Protein 2BJ4 (pdb70)

Solvent-accessible surface area: 19896 Å² total

Secondary structure (DSSP, 8-state):
-GGGG--HHHHHHHHHHTPPPPPPP----HHHHHHHHHHHHHHHHHHHHHHHHTSTTGGGS-HHHHHHHHHHHHHHHHHHHHHHHHTTSTTEEEEETTEEEEHHHHTTSTTHHHHHHHHHHHHHHHHHHT-BHHHHHHHHHHHHHHTTGGG----HHHHHHHHHHHHHHHHHHHHHHHHHHHTT--HHHHHHHHHHHHHHHHHHHHHHHHHHHHHHH-/--SGGG--HHHHHHHHHHTPPBPPPPP--TT-GGG---HHHHHHHHHHHHHHHHHHHHTTSTTGGGS-HHHHHHHHHHHHHHHHHHHHHHHHTTSTTEEEEETTEEEEGGGG--TTHHHHHHHHHHHHHHHHHTT--HHHHHHHHHHHHHHTTT---HHHHHHHHHHHHHHHHHHHHHHHHHHHTT--HHHHHHHHHHHHHHHHHHHHHHHHHHHHHHHT-/--GGGSSB---/-BGGGSS----

Nearest PDB structures (foldseek):
  7rs3-assembly2_D  TM=9.428E-01  e=3.532E-28  Homo sapiens
  4znv-assembly1_B  TM=9.459E-01  e=1.354E-27  Homo sapiens
  7rry-assembly2_C  TM=9.628E-01  e=2.781E-27  Homo sapiens
  7rrz-assembly1_A  TM=9.618E-01  e=3.535E-27  Homo sapiens
  2qgt-assembly1_B  TM=9.502E-01  e=2.781E-27  Homo sapiens

Structure (mmCIF, N/CA/C/O backbone):
data_2BJ4
#
_entry.id   2BJ4
#
_cell.length_a   50.760
_cell.length_b   98.760
_cell.length_c   105.640
_cell.angle_alpha   90.00
_cell.angle_beta   90.00
_cell.angle_gamma   90.00
#
_symmetry.space_group_name_H-M   'P 21 21 21'
#
loop_
_entity.id
_entity.type
_entity.pdbx_description
1 polymer 'ESTROGEN RECEPTOR'
2 polymer 'ESTROGEN RECEPTOR'
3 polymer 'PEPTIDE ANTAGONIST'
4 non-polymer 4-HYDROXYTAMOXIFEN
5 water water
#
loop_
_atom_site.group_PDB
_atom_site.id
_atom_site.type_symbol
_atom_site.label_atom_id
_atom_site.label_alt_id
_atom_site.label_comp_id
_atom_site.label_asym_id
_atom_site.label_entity_id
_atom_site.label_seq_id
_atom_site.pdbx_PDB_ins_code
_atom_site.Cartn_x
_atom_site.Cartn_y
_atom_site.Cartn_z
_atom_site.occupancy
_atom_site.B_iso_or_equiv
_atom_site.auth_seq_id
_atom_site.auth_comp_id
_atom_site.auth_asym_id
_atom_site.auth_atom_id
_atom_site.pdbx_PDB_model_num
ATOM 1 N N . SER A 1 24 ? -3.176 60.849 39.148 1.00 50.77 305 SER A N 1
ATOM 2 C CA . SER A 1 24 ? -1.898 60.089 39.093 1.00 50.76 305 SER A CA 1
ATOM 3 C C . SER A 1 24 ? -0.703 61.033 39.105 1.00 50.44 305 SER A C 1
ATOM 4 O O . SER A 1 24 ? -0.585 61.885 38.231 1.00 50.34 305 SER A O 1
ATOM 7 N N . LEU A 1 25 ? 0.177 60.859 40.095 1.00 50.02 306 LEU A N 1
ATOM 8 C CA . LEU A 1 25 ? 1.495 61.516 40.121 1.00 49.22 306 LEU A CA 1
ATOM 9 C C . LEU A 1 25 ? 2.032 61.707 38.714 1.00 47.68 306 LEU A C 1
ATOM 10 O O . LEU A 1 25 ? 2.343 62.828 38.299 1.00 47.35 306 LEU A O 1
ATOM 15 N N . ALA A 1 26 ? 2.094 60.592 37.989 1.00 46.37 307 ALA A N 1
ATOM 16 C CA . ALA A 1 26 ? 2.727 60.492 36.684 1.00 44.88 307 ALA A CA 1
ATOM 17 C C . ALA A 1 26 ? 2.284 61.516 35.651 1.00 43.76 307 ALA A C 1
ATOM 18 O O . ALA A 1 26 ? 3.105 62.011 34.887 1.00 43.12 307 ALA A O 1
ATOM 20 N N . LEU A 1 27 ? 0.990 61.815 35.592 1.00 42.06 308 LEU A N 1
ATOM 21 C CA . LEU A 1 27 ? 0.482 62.628 34.487 1.00 41.19 308 LEU A CA 1
ATOM 22 C C . LEU A 1 27 ? 0.657 64.119 34.739 1.00 40.50 308 LEU A C 1
ATOM 23 O O . LEU A 1 27 ? 0.532 64.925 33.815 1.00 40.54 308 LEU A O 1
ATOM 28 N N . SER A 1 28 ? 0.958 64.481 35.984 1.00 39.07 309 SER A N 1
ATOM 29 C CA . SER A 1 28 ? 1.170 65.874 36.348 1.00 38.80 309 SER A CA 1
ATOM 30 C C . SER A 1 28 ? 2.654 66.254 36.334 1.00 37.93 309 SER A C 1
ATOM 31 O O . SER A 1 28 ? 2.992 67.400 36.584 1.00 38.27 309 SER A O 1
ATOM 34 N N . LEU A 1 29 ? 3.531 65.294 36.056 1.00 35.96 310 LEU A N 1
ATOM 35 C CA . LEU A 1 29 ? 4.963 65.573 35.989 1.00 35.46 310 LEU A CA 1
ATOM 36 C C . LEU A 1 29 ? 5.310 66.365 34.736 1.00 33.34 310 LEU A C 1
ATOM 37 O O . LEU A 1 29 ? 4.833 66.045 33.660 1.00 32.94 310 LEU A O 1
ATOM 42 N N . THR A 1 30 ? 6.151 67.385 34.882 1.00 31.55 311 THR A N 1
ATOM 43 C CA . THR A 1 30 ? 6.761 68.027 33.723 1.00 29.95 311 THR A CA 1
ATOM 44 C C . THR A 1 30 ? 7.796 67.096 33.167 1.00 30.33 311 THR A C 1
ATOM 45 O O . THR A 1 30 ? 8.222 66.151 33.854 1.00 29.75 311 THR A O 1
ATOM 49 N N . ALA A 1 31 ? 8.214 67.387 31.931 1.00 29.65 312 ALA A N 1
ATOM 50 C CA . ALA A 1 31 ? 9.250 66.649 31.248 1.00 29.68 312 ALA A CA 1
ATOM 51 C C . ALA A 1 31 ? 10.532 66.573 32.069 1.00 29.04 312 ALA A C 1
ATOM 52 O O . ALA A 1 31 ? 11.070 65.486 32.258 1.00 29.33 312 ALA A O 1
ATOM 54 N N . ASP A 1 32 ? 10.997 67.703 32.600 1.00 28.30 313 ASP A N 1
ATOM 55 C CA . ASP A 1 32 ? 12.172 67.703 33.474 1.00 28.10 313 ASP A CA 1
ATOM 56 C C . ASP A 1 32 ? 11.972 66.815 34.729 1.00 27.30 313 ASP A C 1
ATOM 57 O O . ASP A 1 32 ? 12.895 66.112 35.187 1.00 27.30 313 ASP A O 1
ATOM 62 N N . GLN A 1 33 ? 10.780 66.841 35.303 1.00 26.22 314 GLN A N 1
ATOM 63 C CA . GLN A 1 33 ? 10.528 66.020 36.487 1.00 26.18 314 GLN A CA 1
ATOM 64 C C . GLN A 1 33 ? 10.452 64.537 36.159 1.00 25.54 314 GLN A C 1
ATOM 65 O O . GLN A 1 33 ? 10.854 63.713 36.970 1.00 24.40 314 GLN A O 1
ATOM 71 N N . MET A 1 34 ? 9.934 64.190 34.987 1.00 26.86 315 MET A N 1
ATOM 72 C CA . MET A 1 34 ? 9.926 62.783 34.530 1.00 27.02 315 MET A CA 1
ATOM 73 C C . MET A 1 34 ? 11.354 62.265 34.373 1.00 27.50 315 MET A C 1
ATOM 74 O O . MET A 1 34 ? 11.709 61.163 34.830 1.00 26.74 315 MET A O 1
ATOM 79 N N . VAL A 1 35 ? 12.171 63.048 33.690 1.00 27.44 316 VAL A N 1
ATOM 80 C CA . VAL A 1 35 ? 13.595 62.694 33.531 1.00 28.24 316 VAL A CA 1
ATOM 81 C C . VAL A 1 35 ? 14.246 62.461 34.892 1.00 27.21 316 VAL A C 1
ATOM 82 O O . VAL A 1 35 ? 14.904 61.440 35.088 1.00 25.76 316 VAL A O 1
ATOM 86 N N . SER A 1 36 ? 14.044 63.388 35.834 1.00 27.62 317 SER A N 1
ATOM 87 C CA . SER A 1 36 ? 14.605 63.285 37.176 1.00 27.95 317 SER A CA 1
ATOM 88 C C . SER A 1 36 ? 14.170 62.024 37.938 1.00 28.90 317 SER A C 1
ATOM 89 O O . SER A 1 36 ? 14.984 61.348 38.574 1.00 28.72 317 SER A O 1
ATOM 92 N N . ALA A 1 37 ? 12.877 61.730 37.877 1.00 29.17 318 ALA A N 1
ATOM 93 C CA . ALA A 1 37 ? 12.305 60.528 38.457 1.00 29.53 318 ALA A CA 1
ATOM 94 C C . ALA A 1 37 ? 12.928 59.284 37.871 1.00 29.51 318 ALA A C 1
ATOM 95 O O . ALA A 1 37 ? 13.234 58.373 38.618 1.00 30.67 318 ALA A O 1
ATOM 97 N N . LEU A 1 38 ? 13.101 59.220 36.546 1.00 30.24 319 LEU A N 1
ATOM 98 C CA . LEU A 1 38 ? 13.671 58.029 35.946 1.00 30.48 319 LEU A CA 1
ATOM 99 C C . LEU A 1 38 ? 15.165 57.857 36.271 1.00 31.40 319 LEU A C 1
ATOM 100 O O . LEU A 1 38 ? 15.597 56.732 36.539 1.00 31.11 319 LEU A O 1
ATOM 105 N N . LEU A 1 39 ? 15.924 58.961 36.275 1.00 31.00 320 LEU A N 1
ATOM 106 C CA . LEU A 1 39 ? 17.321 58.939 36.690 1.00 32.47 320 LEU A CA 1
ATOM 107 C C . LEU A 1 39 ? 17.451 58.509 38.123 1.00 32.10 320 LEU A C 1
ATOM 108 O O . LEU A 1 39 ? 18.255 57.642 38.428 1.00 32.69 320 LEU A O 1
ATOM 113 N N . ASP A 1 40 ? 16.645 59.101 39.002 1.00 32.37 321 ASP A N 1
ATOM 114 C CA . ASP A 1 40 ? 16.642 58.728 40.418 1.00 31.91 321 ASP A CA 1
ATOM 115 C C . ASP A 1 40 ? 16.437 57.246 40.648 1.00 31.11 321 ASP A C 1
ATOM 116 O O . ASP A 1 40 ? 17.023 56.684 41.569 1.00 32.00 321 ASP A O 1
ATOM 121 N N . ALA A 1 41 ? 15.590 56.633 39.835 1.00 30.57 322 ALA A N 1
ATOM 122 C CA . ALA A 1 41 ? 15.200 55.225 39.995 1.00 30.60 322 ALA A CA 1
ATOM 123 C C . ALA A 1 41 ? 16.241 54.189 39.513 1.00 30.84 322 ALA A C 1
ATOM 124 O O . ALA A 1 41 ? 16.050 53.009 39.729 1.00 30.63 322 ALA A O 1
ATOM 126 N N . GLU A 1 42 ? 17.311 54.622 38.867 1.00 31.65 323 GLU A N 1
ATOM 127 C CA . GLU A 1 42 ? 18.208 53.687 38.182 1.00 31.65 323 GLU A CA 1
ATOM 128 C C . GLU A 1 42 ? 18.832 52.679 39.152 1.00 31.49 323 GLU A C 1
ATOM 129 O O . GLU A 1 42 ? 19.375 53.076 40.205 1.00 31.36 323 GLU A O 1
ATOM 135 N N . PRO A 1 43 ? 18.805 51.390 38.809 1.00 30.51 324 PRO A N 1
ATOM 136 C CA . PRO A 1 43 ? 19.366 50.389 39.704 1.00 30.31 324 PRO A CA 1
ATOM 137 C C . PRO A 1 43 ? 20.907 50.368 39.735 1.00 30.05 324 PRO A C 1
ATOM 138 O O . PRO A 1 43 ? 21.562 50.966 38.876 1.00 29.39 324 PRO A O 1
ATOM 142 N N . PRO A 1 44 ? 21.469 49.688 40.741 1.00 30.42 325 PRO A N 1
ATOM 143 C CA . PRO A 1 44 ? 22.908 49.494 40.832 1.00 30.31 325 PRO A CA 1
ATOM 144 C C . PRO A 1 44 ? 23.425 48.679 39.651 1.00 29.79 325 PRO A C 1
ATOM 145 O O . PRO A 1 44 ? 22.725 47.783 39.155 1.00 29.25 325 PRO A O 1
ATOM 149 N N . ILE A 1 45 ? 24.630 48.985 39.191 1.00 30.00 326 ILE A N 1
ATOM 150 C CA . ILE A 1 45 ? 25.296 48.124 38.210 1.00 30.32 326 ILE A CA 1
ATOM 151 C C . ILE A 1 45 ? 26.134 47.169 39.042 1.00 29.81 326 ILE A C 1
ATOM 152 O O . ILE A 1 45 ? 26.948 47.581 39.852 1.00 30.13 326 ILE A O 1
ATOM 157 N N . LEU A 1 46 ? 25.891 45.877 38.866 1.00 28.37 327 LEU A N 1
ATOM 158 C CA . LEU A 1 46 ? 26.450 44.865 39.729 1.00 26.90 327 LEU A CA 1
ATOM 159 C C . LEU A 1 46 ? 27.764 44.307 39.184 1.00 27.84 327 LEU A C 1
ATOM 160 O O . LEU A 1 46 ? 27.999 44.273 37.968 1.00 26.56 327 LEU A O 1
ATOM 165 N N . TYR A 1 47 ? 28.613 43.859 40.097 1.00 28.18 328 TYR A N 1
ATOM 166 C CA . TYR A 1 47 ? 29.809 43.120 39.747 1.00 29.89 328 TYR A CA 1
ATOM 167 C C . TYR A 1 47 ? 29.472 41.629 39.789 1.00 30.66 328 TYR A C 1
ATOM 168 O O . TYR A 1 47 ? 28.702 41.185 40.644 1.00 30.77 328 TYR A O 1
ATOM 177 N N . SER A 1 48 ? 30.047 40.866 38.875 1.00 31.31 329 SER A N 1
ATOM 178 C CA . SER A 1 48 ? 29.878 39.430 38.856 1.00 32.55 329 SER A CA 1
ATOM 179 C C . SER A 1 48 ? 30.635 38.786 40.018 1.00 33.95 329 SER A C 1
ATOM 180 O O . SER A 1 48 ? 31.729 39.202 40.360 1.00 33.36 329 SER A O 1
ATOM 183 N N . GLU A 1 49 ? 30.005 37.792 40.629 1.00 36.58 330 GLU A N 1
ATOM 184 C CA . GLU A 1 49 ? 30.598 37.000 41.706 1.00 38.79 330 GLU A CA 1
ATOM 185 C C . GLU A 1 49 ? 30.932 35.603 41.171 1.00 39.57 330 GLU A C 1
ATOM 186 O O . GLU A 1 49 ? 32.026 35.359 40.608 1.00 40.73 330 GLU A O 1
ATOM 192 N N . PRO A 1 55 ? 38.876 27.218 32.923 1.00 38.82 336 PRO A N 1
ATOM 193 C CA . PRO A 1 55 ? 38.429 28.404 32.210 1.00 38.64 336 PRO A CA 1
ATOM 194 C C . PRO A 1 55 ? 36.908 28.479 32.057 1.00 38.61 336 PRO A C 1
ATOM 195 O O . PRO A 1 55 ? 36.167 27.878 32.842 1.00 38.42 336 PRO A O 1
ATOM 199 N N . PHE A 1 56 ? 36.445 29.234 31.067 1.00 38.38 337 PHE A N 1
ATOM 200 C CA . PHE A 1 56 ? 35.032 29.224 30.732 1.00 38.19 337 PHE A CA 1
ATOM 201 C C . PHE A 1 56 ? 34.620 27.898 30.130 1.00 37.05 337 PHE A C 1
ATOM 202 O O . PHE A 1 56 ? 35.382 27.250 29.416 1.00 37.39 337 PHE A O 1
ATOM 210 N N . SER A 1 57 ? 33.401 27.505 30.450 1.00 35.47 338 SER A N 1
ATOM 211 C CA . SER A 1 57 ? 32.701 26.460 29.748 1.00 33.95 338 SER A CA 1
ATOM 212 C C . SER A 1 57 ? 31.336 27.058 29.466 1.00 33.81 338 SER A C 1
ATOM 213 O O . SER A 1 57 ? 31.018 28.116 30.010 1.00 32.95 338 SER A O 1
ATOM 216 N N . GLU A 1 58 ? 30.541 26.396 28.630 1.00 33.12 339 GLU A N 1
ATOM 217 C CA . GLU A 1 58 ? 29.126 26.728 28.489 1.00 33.49 339 GLU A CA 1
ATOM 218 C C . GLU A 1 58 ? 28.453 26.799 29.859 1.00 32.24 339 GLU A C 1
ATOM 219 O O . GLU A 1 58 ? 27.755 27.776 30.170 1.00 31.84 339 GLU A O 1
ATOM 225 N N . ALA A 1 59 ? 28.679 25.759 30.663 1.00 30.55 340 ALA A N 1
ATOM 226 C CA . ALA A 1 59 ? 28.084 25.633 31.988 1.00 30.22 340 ALA A CA 1
ATOM 227 C C . ALA A 1 59 ? 28.454 26.795 32.908 1.00 29.40 340 ALA A C 1
ATOM 228 O O . ALA A 1 59 ? 27.572 27.410 33.494 1.00 29.23 340 ALA A O 1
ATOM 230 N N . SER A 1 60 ? 29.745 27.099 33.016 1.00 28.72 341 SER A N 1
ATOM 231 C CA . SER A 1 60 ? 30.208 28.138 33.935 1.00 28.52 341 SER A CA 1
ATOM 232 C C . SER A 1 60 ? 29.722 29.489 33.473 1.00 28.65 341 SER A C 1
ATOM 233 O O . SER A 1 60 ? 29.292 30.302 34.279 1.00 26.35 341 SER A O 1
ATOM 236 N N . MET A 1 61 ? 29.735 29.709 32.162 1.00 28.74 342 MET A N 1
ATOM 237 C CA . MET A 1 61 ? 29.375 31.013 31.641 1.00 29.74 342 MET A CA 1
ATOM 238 C C . MET A 1 61 ? 27.886 31.321 31.817 1.00 28.66 342 MET A C 1
ATOM 239 O O . MET A 1 61 ? 27.538 32.422 32.211 1.00 26.98 342 MET A O 1
ATOM 244 N N . MET A 1 62 ? 27.031 30.347 31.507 1.00 28.16 343 MET A N 1
ATOM 245 C CA . MET A 1 62 ? 25.596 30.456 31.764 1.00 28.76 343 MET A CA 1
ATOM 246 C C . MET A 1 62 ? 25.332 30.581 33.246 1.00 28.12 343 MET A C 1
ATOM 247 O O . MET A 1 62 ? 24.417 31.295 33.640 1.00 28.81 343 MET A O 1
ATOM 252 N N . GLY A 1 63 ? 26.126 29.884 34.060 1.00 27.38 344 GLY A N 1
ATOM 253 C CA . GLY A 1 63 ? 26.099 30.053 35.512 1.00 26.89 344 GLY A CA 1
ATOM 254 C C . GLY A 1 63 ? 26.350 31.495 35.942 1.00 26.57 344 GLY A C 1
ATOM 255 O O . GLY A 1 63 ? 25.566 32.075 36.706 1.00 26.09 344 GLY A O 1
ATOM 256 N N . LEU A 1 64 ? 27.442 32.080 35.460 1.00 26.09 345 LEU A N 1
ATOM 257 C CA . LEU A 1 64 ? 27.745 33.487 35.778 1.00 26.46 345 LEU A CA 1
ATOM 258 C C . LEU A 1 64 ? 26.629 34.418 35.316 1.00 26.17 345 LEU A C 1
ATOM 259 O O . LEU A 1 64 ? 26.199 35.293 36.084 1.00 25.19 345 LEU A O 1
ATOM 264 N N . LEU A 1 65 ? 26.186 34.249 34.074 1.00 25.19 346 LEU A N 1
ATOM 265 C CA . LEU A 1 65 ? 25.106 35.101 33.514 1.00 25.49 346 LEU A CA 1
ATOM 266 C C . LEU A 1 65 ? 23.798 34.945 34.262 1.00 25.52 346 LEU A C 1
ATOM 267 O O . LEU A 1 65 ? 23.155 35.935 34.593 1.00 25.12 346 LEU A O 1
ATOM 272 N N . THR A 1 66 ? 23.418 33.694 34.555 1.00 25.74 347 THR A N 1
ATOM 273 C CA . THR A 1 66 ? 22.239 33.421 35.382 1.00 25.30 347 THR A CA 1
ATOM 274 C C . THR A 1 66 ? 22.303 34.031 36.801 1.00 25.14 347 THR A C 1
ATOM 275 O O . THR A 1 66 ? 21.336 34.630 37.246 1.00 25.74 347 THR A O 1
ATOM 279 N N . ASN A 1 67 ? 23.426 33.889 37.494 1.00 25.03 348 ASN A N 1
ATOM 280 C CA . ASN A 1 67 ? 23.616 34.495 38.829 1.00 24.97 348 ASN A CA 1
ATOM 281 C C . ASN A 1 67 ? 23.479 36.041 38.822 1.00 25.51 348 ASN A C 1
ATOM 282 O O . ASN A 1 67 ? 22.768 36.640 39.657 1.00 24.88 348 ASN A O 1
ATOM 291 N N . LEU A 1 68 ? 24.135 36.673 37.859 1.00 25.51 349 LEU A N 1
ATOM 292 C CA . LEU A 1 68 ? 24.077 38.101 37.699 1.00 26.31 349 LEU A CA 1
ATOM 293 C C . LEU A 1 68 ? 22.647 38.546 37.403 1.00 26.13 349 LEU A C 1
ATOM 294 O O . LEU A 1 68 ? 22.112 39.432 38.092 1.00 25.39 349 LEU A O 1
ATOM 299 N N . ALA A 1 69 ? 22.015 37.916 36.401 1.00 25.43 350 ALA A N 1
ATOM 300 C CA . ALA A 1 69 ? 20.612 38.209 36.078 1.00 24.91 350 ALA A CA 1
ATOM 301 C C . ALA A 1 69 ? 19.687 38.091 37.278 1.00 24.93 350 ALA A C 1
ATOM 302 O O . ALA A 1 69 ? 18.831 38.961 37.482 1.00 24.28 350 ALA A O 1
ATOM 304 N N . ASP A 1 70 ? 19.825 37.016 38.063 1.00 25.72 351 ASP A N 1
ATOM 305 C CA . ASP A 1 70 ? 18.941 36.790 39.197 1.00 26.09 351 ASP A CA 1
ATOM 306 C C . ASP A 1 70 ? 19.103 37.885 40.259 1.00 26.23 351 ASP A C 1
ATOM 307 O O . ASP A 1 70 ? 18.139 38.333 40.867 1.00 26.15 351 ASP A O 1
ATOM 312 N N . ARG A 1 71 ? 20.328 38.331 40.462 1.00 25.68 352 ARG A N 1
ATOM 313 C CA . ARG A 1 71 ? 20.587 39.483 41.341 1.00 25.28 352 ARG A CA 1
ATOM 314 C C . ARG A 1 71 ? 20.018 40.796 40.778 1.00 25.81 352 ARG A C 1
ATOM 315 O O . ARG A 1 71 ? 19.436 41.587 41.532 1.00 26.24 352 ARG A O 1
ATOM 323 N N . GLU A 1 72 ? 20.197 41.046 39.468 1.00 25.76 353 GLU A N 1
ATOM 324 C CA . GLU A 1 72 ? 19.623 42.238 38.842 1.00 26.07 353 GLU A CA 1
ATOM 325 C C . GLU A 1 72 ? 18.095 42.243 38.870 1.00 26.47 353 GLU A C 1
ATOM 326 O O . GLU A 1 72 ? 17.476 43.320 38.958 1.00 26.37 353 GLU A O 1
ATOM 332 N N . LEU A 1 73 ? 17.468 41.070 38.799 1.00 25.72 354 LEU A N 1
ATOM 333 C CA . LEU A 1 73 ? 16.025 41.014 38.916 1.00 26.82 354 LEU A CA 1
ATOM 334 C C . LEU A 1 73 ? 15.475 41.510 40.263 1.00 26.91 354 LEU A C 1
ATOM 335 O O . LEU A 1 73 ? 14.394 42.078 40.298 1.00 27.11 354 LEU A O 1
ATOM 340 N N . VAL A 1 74 ? 16.188 41.272 41.361 1.00 26.37 355 VAL A N 1
ATOM 341 C CA . VAL A 1 74 ? 15.776 41.800 42.646 1.00 26.43 355 VAL A CA 1
ATOM 342 C C . VAL A 1 74 ? 15.657 43.338 42.597 1.00 26.67 355 VAL A C 1
ATOM 343 O O . VAL A 1 74 ? 14.660 43.929 43.037 1.00 26.68 355 VAL A O 1
ATOM 347 N N . HIS A 1 75 ? 16.673 43.975 42.037 1.00 26.27 356 HIS A N 1
ATOM 348 C CA . HIS A 1 75 ? 16.740 45.431 41.952 1.00 26.40 356 HIS A CA 1
ATOM 349 C C . HIS A 1 75 ? 15.752 45.946 40.918 1.00 27.86 356 HIS A C 1
ATOM 350 O O . HIS A 1 75 ? 15.192 47.002 41.103 1.00 27.77 356 HIS A O 1
ATOM 357 N N . MET A 1 76 ? 15.517 45.179 39.859 1.00 27.57 357 MET A N 1
ATOM 358 C CA . MET A 1 76 ? 14.556 45.568 38.837 1.00 28.81 357 MET A CA 1
ATOM 359 C C . MET A 1 76 ? 13.153 45.739 39.377 1.00 28.47 357 MET A C 1
ATOM 360 O O . MET A 1 76 ? 12.449 46.620 38.922 1.00 26.72 357 MET A O 1
ATOM 365 N N . ILE A 1 77 ? 12.761 44.915 40.352 1.00 29.60 358 ILE A N 1
ATOM 366 C CA . ILE A 1 77 ? 11.395 44.973 40.888 1.00 30.66 358 ILE A CA 1
ATOM 367 C C . ILE A 1 77 ? 11.199 46.316 41.564 1.00 29.72 358 ILE A C 1
ATOM 368 O O . ILE A 1 77 ? 10.157 46.955 41.419 1.00 28.58 358 ILE A O 1
ATOM 373 N N . ASN A 1 78 ? 12.243 46.792 42.230 1.00 29.19 359 ASN A N 1
ATOM 374 C CA . ASN A 1 78 ? 12.138 48.009 43.010 1.00 29.62 359 ASN A CA 1
ATOM 375 C C . ASN A 1 78 ? 12.241 49.218 42.109 1.00 29.31 359 ASN A C 1
ATOM 376 O O . ASN A 1 78 ? 11.522 50.203 42.306 1.00 29.03 359 ASN A O 1
ATOM 381 N N . TRP A 1 79 ? 13.125 49.130 41.116 1.00 27.70 360 TRP A N 1
ATOM 382 C CA . TRP A 1 79 ? 13.177 50.088 40.017 1.00 26.97 360 TRP A CA 1
ATOM 383 C C . TRP A 1 79 ? 11.774 50.283 39.414 1.00 26.41 360 TRP A C 1
ATOM 384 O O . TRP A 1 79 ? 11.307 51.410 39.255 1.00 26.46 360 TRP A O 1
ATOM 395 N N . ALA A 1 80 ? 11.115 49.190 39.071 1.00 25.68 361 ALA A N 1
ATOM 396 C CA . ALA A 1 80 ? 9.859 49.285 38.317 1.00 25.69 361 ALA A CA 1
ATOM 397 C C . ALA A 1 80 ? 8.804 50.048 39.119 1.00 27.00 361 ALA A C 1
ATOM 398 O O . ALA A 1 80 ? 8.021 50.842 38.552 1.00 26.99 361 ALA A O 1
ATOM 400 N N . LYS A 1 81 ? 8.812 49.832 40.431 1.00 27.21 362 LYS A N 1
ATOM 401 C CA . LYS A 1 81 ? 7.897 50.525 41.324 1.00 28.34 362 LYS A CA 1
ATOM 402 C C . LYS A 1 81 ? 8.161 52.042 41.428 1.00 28.35 362 LYS A C 1
ATOM 403 O O . LYS A 1 81 ? 7.290 52.815 41.845 1.00 26.97 362 LYS A O 1
ATOM 409 N N . ARG A 1 82 ? 9.348 52.461 41.022 1.00 28.27 363 ARG A N 1
ATOM 410 C CA . ARG A 1 82 ? 9.686 53.872 40.956 1.00 28.62 363 ARG A CA 1
ATOM 411 C C . ARG A 1 82 ? 9.452 54.541 39.591 1.00 29.11 363 ARG A C 1
ATOM 412 O O . ARG A 1 82 ? 9.662 55.728 39.466 1.00 29.31 363 ARG A O 1
ATOM 420 N N . VAL A 1 83 ? 9.045 53.771 38.571 1.00 29.10 364 VAL A N 1
ATOM 421 C CA . VAL A 1 83 ? 8.701 54.304 37.247 1.00 29.43 364 VAL A CA 1
ATOM 422 C C . VAL A 1 83 ? 7.318 54.961 37.318 1.00 30.36 364 VAL A C 1
ATOM 423 O O . VAL A 1 83 ? 6.329 54.296 37.675 1.00 28.58 364 VAL A O 1
ATOM 427 N N . PRO A 1 84 ? 7.248 56.258 37.021 1.00 32.12 365 PRO A N 1
ATOM 428 C CA . PRO A 1 84 ? 5.966 56.962 37.127 1.00 33.34 365 PRO A CA 1
ATOM 429 C C . PRO A 1 84 ? 4.873 56.157 36.443 1.00 33.29 365 PRO A C 1
ATOM 430 O O . PRO A 1 84 ? 5.057 55.699 35.318 1.00 35.27 365 PRO A O 1
ATOM 434 N N . GLY A 1 85 ? 3.785 55.916 37.166 1.00 33.68 366 GLY A N 1
ATOM 435 C CA . GLY A 1 85 ? 2.627 55.214 36.606 1.00 33.25 366 GLY A CA 1
ATOM 436 C C . GLY A 1 85 ? 2.477 53.760 37.011 1.00 32.38 366 GLY A C 1
ATOM 437 O O . GLY A 1 85 ? 1.358 53.254 37.139 1.00 31.59 366 GLY A O 1
ATOM 438 N N . PHE A 1 86 ? 3.608 53.093 37.235 1.00 31.29 367 PHE A N 1
ATOM 439 C CA . PHE A 1 86 ? 3.636 51.656 37.433 1.00 30.80 367 PHE A CA 1
ATOM 440 C C . PHE A 1 86 ? 2.927 51.239 38.690 1.00 30.78 367 PHE A C 1
ATOM 441 O O . PHE A 1 86 ? 2.162 50.273 38.692 1.00 31.10 367 PHE A O 1
ATOM 449 N N . VAL A 1 87 ? 3.121 52.011 39.753 1.00 31.48 368 VAL A N 1
ATOM 450 C CA . VAL A 1 87 ? 2.510 51.726 41.049 1.00 32.24 368 VAL A CA 1
ATOM 451 C C . VAL A 1 87 ? 0.983 51.947 41.064 1.00 32.17 368 VAL A C 1
ATOM 452 O O . VAL A 1 87 ? 0.247 51.371 41.880 1.00 31.74 368 VAL A O 1
ATOM 456 N N . ASP A 1 88 ? 0.490 52.749 40.130 1.00 31.80 369 ASP A N 1
ATOM 457 C CA . ASP A 1 88 ? -0.939 52.969 39.998 1.00 31.76 369 ASP A CA 1
ATOM 458 C C . ASP A 1 88 ? -1.675 51.715 39.513 1.00 31.76 369 ASP A C 1
ATOM 459 O O . ASP A 1 88 ? -2.905 51.688 39.540 1.00 29.88 369 ASP A O 1
ATOM 464 N N . LEU A 1 89 ? -0.945 50.711 39.012 1.00 30.59 370 LEU A N 1
ATOM 465 C CA . LEU A 1 89 ? -1.578 49.485 38.489 1.00 30.76 370 LEU A CA 1
ATOM 466 C C . LEU A 1 89 ? -1.739 48.427 39.575 1.00 31.20 370 LEU A C 1
ATOM 467 O O . LEU A 1 89 ? -1.019 48.426 40.580 1.00 31.19 370 LEU A O 1
ATOM 472 N N . THR A 1 90 ? -2.648 47.491 39.349 1.00 31.04 371 THR A N 1
ATOM 473 C CA . THR A 1 90 ? -2.832 46.410 40.291 1.00 31.16 371 THR A CA 1
ATOM 474 C C . THR A 1 90 ? -1.565 45.635 40.404 1.00 31.38 371 THR A C 1
ATOM 475 O O . THR A 1 90 ? -0.724 45.658 39.515 1.00 29.12 371 THR A O 1
ATOM 479 N N . LEU A 1 91 ? -1.430 44.914 41.502 1.00 31.85 372 LEU A N 1
ATOM 480 C CA . LEU A 1 91 ? -0.243 44.100 41.663 1.00 33.32 372 LEU A CA 1
ATOM 481 C C . LEU A 1 91 ? -0.199 43.020 40.578 1.00 33.59 372 LEU A C 1
ATOM 482 O O . LEU A 1 91 ? 0.868 42.712 40.069 1.00 33.75 372 LEU A O 1
ATOM 487 N N . HIS A 1 92 ? -1.355 42.490 40.194 1.00 34.68 373 HIS A N 1
ATOM 488 C CA . HIS A 1 92 ? -1.427 41.498 39.124 1.00 35.72 373 HIS A CA 1
ATOM 489 C C . HIS A 1 92 ? -0.902 42.027 37.805 1.00 34.74 373 HIS A C 1
ATOM 490 O O . HIS A 1 92 ? -0.151 41.332 37.117 1.00 35.09 373 HIS A O 1
ATOM 497 N N . ASP A 1 93 ? -1.301 43.251 37.446 1.00 33.91 374 ASP A N 1
ATOM 498 C CA . ASP A 1 93 ? -0.816 43.891 36.218 1.00 32.64 374 ASP A CA 1
ATOM 499 C C . ASP A 1 93 ? 0.670 44.279 36.287 1.00 31.57 374 ASP A C 1
ATOM 500 O O . ASP A 1 93 ? 1.384 44.146 35.292 1.00 30.44 374 ASP A O 1
ATOM 505 N N . GLN A 1 94 ? 1.135 44.748 37.445 1.00 30.59 375 GLN A N 1
ATOM 506 C CA . GLN A 1 94 ? 2.570 45.000 37.657 1.00 30.62 375 GLN A CA 1
ATOM 507 C C . GLN A 1 94 ? 3.420 43.729 37.386 1.00 30.18 375 GLN A C 1
ATOM 508 O O . GLN A 1 94 ? 4.420 43.778 36.663 1.00 29.11 375 GLN A O 1
ATOM 514 N N . VAL A 1 95 ? 2.996 42.599 37.958 1.00 30.65 376 VAL A N 1
ATOM 515 C CA . VAL A 1 95 ? 3.687 41.307 37.779 1.00 31.21 376 VAL A CA 1
ATOM 516 C C . VAL A 1 95 ? 3.687 40.901 36.318 1.00 31.10 376 VAL A C 1
ATOM 517 O O . VAL A 1 95 ? 4.724 40.535 35.763 1.00 31.24 376 VAL A O 1
ATOM 521 N N . HIS A 1 96 ? 2.537 41.005 35.674 1.00 31.55 377 HIS A N 1
ATOM 522 C CA . HIS A 1 96 ? 2.426 40.673 34.262 1.00 30.55 377 HIS A CA 1
ATOM 523 C C . HIS A 1 96 ? 3.381 41.532 33.403 1.00 30.13 377 HIS A C 1
ATOM 524 O O . HIS A 1 96 ? 4.089 41.010 32.531 1.00 29.27 377 HIS A O 1
ATOM 531 N N . LEU A 1 97 ? 3.417 42.841 33.631 1.00 28.72 378 LEU A N 1
ATOM 532 C CA . LEU A 1 97 ? 4.282 43.679 32.832 1.00 28.64 378 LEU A CA 1
ATOM 533 C C . LEU A 1 97 ? 5.760 43.237 32.999 1.00 28.31 378 LEU A C 1
ATOM 534 O O . LEU A 1 97 ? 6.478 43.138 32.012 1.00 28.16 378 LEU A O 1
ATOM 539 N N . LEU A 1 98 ? 6.192 42.990 34.238 1.00 28.39 379 LEU A N 1
ATOM 540 C CA . LEU A 1 98 ? 7.565 42.573 34.516 1.00 29.00 379 LEU A CA 1
ATOM 541 C C . LEU A 1 98 ? 7.892 41.181 33.956 1.00 29.22 379 LEU A C 1
ATOM 542 O O . LEU A 1 98 ? 8.987 40.976 33.386 1.00 28.74 379 LEU A O 1
ATOM 547 N N . GLU A 1 99 ? 6.959 40.235 34.094 1.00 28.65 380 GLU A N 1
ATOM 548 C CA . GLU A 1 99 ? 7.110 38.942 33.438 1.00 29.58 380 GLU A CA 1
ATOM 549 C C . GLU A 1 99 ? 7.310 39.081 31.929 1.00 29.01 380 GLU A C 1
ATOM 550 O O . GLU A 1 99 ? 8.108 38.362 31.393 1.00 27.28 380 GLU A O 1
ATOM 561 N N . CYS A 1 100 ? 6.616 39.996 31.258 1.00 28.51 381 CYS A N 1
ATOM 562 C CA . CYS A 1 100 ? 6.831 40.188 29.814 1.00 28.80 381 CYS A CA 1
ATOM 563 C C . CYS A 1 100 ? 8.153 40.926 29.447 1.00 28.22 381 CYS A C 1
ATOM 564 O O . CYS A 1 100 ? 8.772 40.637 28.417 1.00 28.87 381 CYS A O 1
ATOM 567 N N . ALA A 1 101 ? 8.580 41.859 30.292 1.00 26.61 382 ALA A N 1
ATOM 568 C CA . ALA A 1 101 ? 9.613 42.822 29.935 1.00 26.91 382 ALA A CA 1
ATOM 569 C C . ALA A 1 101 ? 11.020 42.512 30.437 1.00 26.81 382 ALA A C 1
ATOM 570 O O . ALA A 1 101 ? 11.980 43.143 29.984 1.00 25.93 382 ALA A O 1
ATOM 572 N N . TRP A 1 102 ? 11.124 41.650 31.440 1.00 25.52 383 TRP A N 1
ATOM 573 C CA . TRP A 1 102 ? 12.348 41.606 32.246 1.00 25.81 383 TRP A CA 1
ATOM 574 C C . TRP A 1 102 ? 13.608 41.331 31.394 1.00 25.18 383 TRP A C 1
ATOM 575 O O . TRP A 1 102 ? 14.642 41.895 31.651 1.00 24.91 383 TRP A O 1
ATOM 586 N N . LEU A 1 103 ? 13.524 40.489 30.388 1.00 25.13 384 LEU A N 1
ATOM 587 C CA . LEU A 1 103 ? 14.737 40.161 29.645 1.00 26.30 384 LEU A CA 1
ATOM 588 C C . LEU A 1 103 ? 15.082 41.328 28.720 1.00 26.45 384 LEU A C 1
ATOM 589 O O . LEU A 1 103 ? 16.252 41.648 28.536 1.00 26.75 384 LEU A O 1
ATOM 594 N N . GLU A 1 104 ? 14.063 41.996 28.163 1.00 27.16 385 GLU A N 1
ATOM 595 C CA . GLU A 1 104 ? 14.276 43.206 27.366 1.00 27.48 385 GLU A CA 1
ATOM 596 C C . GLU A 1 104 ? 14.978 44.270 28.181 1.00 27.65 385 GLU A C 1
ATOM 597 O O . GLU A 1 104 ? 15.843 44.968 27.683 1.00 27.82 385 GLU A O 1
ATOM 603 N N . ILE A 1 105 ? 14.585 44.392 29.446 1.00 26.36 386 ILE A N 1
ATOM 604 C CA . ILE A 1 105 ? 15.124 45.415 30.321 1.00 27.60 386 ILE A CA 1
ATOM 605 C C . ILE A 1 105 ? 16.570 45.106 30.671 1.00 26.06 386 ILE A C 1
ATOM 606 O O . ILE A 1 105 ? 17.404 45.996 30.655 1.00 26.52 386 ILE A O 1
ATOM 611 N N . LEU A 1 106 ? 16.864 43.838 30.966 1.00 25.72 387 LEU A N 1
ATOM 612 C CA . LEU A 1 106 ? 18.260 43.404 31.199 1.00 25.46 387 LEU A CA 1
ATOM 613 C C . LEU A 1 106 ? 19.120 43.647 29.965 1.00 24.95 387 LEU A C 1
ATOM 614 O O . LEU A 1 106 ? 20.229 44.153 30.080 1.00 25.52 387 LEU A O 1
ATOM 619 N N . MET A 1 107 ? 18.595 43.335 28.789 1.00 25.42 388 MET A N 1
ATOM 620 C CA . MET A 1 107 ? 19.364 43.504 27.556 1.00 26.26 388 MET A CA 1
ATOM 621 C C . MET A 1 107 ? 19.618 44.954 27.197 1.00 26.61 388 MET A C 1
ATOM 622 O O . MET A 1 107 ? 20.720 45.296 26.756 1.00 27.90 388 MET A O 1
ATOM 627 N N . ILE A 1 108 ? 18.612 45.820 27.331 1.00 27.80 389 ILE A N 1
ATOM 628 C CA . ILE A 1 108 ? 18.866 47.219 26.962 1.00 27.83 389 ILE A CA 1
ATOM 629 C C . ILE A 1 108 ? 19.878 47.858 27.922 1.00 26.88 389 ILE A C 1
ATOM 630 O O . ILE A 1 108 ? 20.772 48.583 27.486 1.00 27.11 389 ILE A O 1
ATOM 635 N N . GLY A 1 109 ? 19.790 47.508 29.205 1.00 26.48 390 GLY A N 1
ATOM 636 C CA . GLY A 1 109 ? 20.799 47.874 30.212 1.00 25.59 390 GLY A CA 1
ATOM 637 C C . GLY A 1 109 ? 22.208 47.458 29.785 1.00 25.90 390 GLY A C 1
ATOM 638 O O . GLY A 1 109 ? 23.181 48.240 29.856 1.00 24.69 390 GLY A O 1
ATOM 639 N N . LEU A 1 110 ? 22.314 46.213 29.361 1.00 25.78 391 LEU A N 1
ATOM 640 C CA . LEU A 1 110 ? 23.599 45.649 28.897 1.00 26.59 391 LEU A CA 1
ATOM 641 C C . LEU A 1 110 ? 24.121 46.421 27.708 1.00 27.18 391 LEU A C 1
ATOM 642 O O . LEU A 1 110 ? 25.296 46.778 27.644 1.00 28.23 391 LEU A O 1
ATOM 647 N N . VAL A 1 111 ? 23.237 46.672 26.746 1.00 28.38 392 VAL A N 1
ATOM 648 C CA . VAL A 1 111 ? 23.638 47.396 25.537 1.00 28.99 392 VAL A CA 1
ATOM 649 C C . VAL A 1 111 ? 24.169 48.800 25.918 1.00 28.89 392 VAL A C 1
ATOM 650 O O . VAL A 1 111 ? 25.247 49.217 25.440 1.00 30.49 392 VAL A O 1
ATOM 654 N N . TRP A 1 112 ? 23.435 49.511 26.774 1.00 28.15 393 TRP A N 1
ATOM 655 C CA . TRP A 1 112 ? 23.840 50.830 27.269 1.00 28.49 393 TRP A CA 1
ATOM 656 C C . TRP A 1 112 ? 25.231 50.829 27.867 1.00 28.43 393 TRP A C 1
ATOM 657 O O . TRP A 1 112 ? 26.080 51.631 27.504 1.00 27.82 393 TRP A O 1
ATOM 668 N N . ARG A 1 113 ? 25.471 49.943 28.818 1.00 28.64 394 ARG A N 1
ATOM 6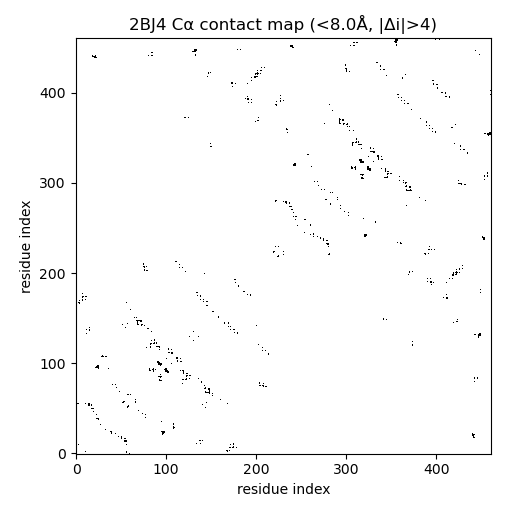69 C CA . ARG A 1 113 ? 26.774 49.944 29.460 1.00 29.70 394 ARG A CA 1
ATOM 670 C C . ARG A 1 113 ? 27.892 49.347 28.573 1.00 29.80 394 ARG A C 1
ATOM 671 O O . ARG A 1 113 ? 29.063 49.494 28.892 1.00 30.42 394 ARG A O 1
ATOM 679 N N . SER A 1 114 ? 27.534 48.711 27.463 1.00 29.28 395 SER A N 1
ATOM 680 C CA . SER A 1 114 ? 28.536 48.198 26.509 1.00 30.10 395 SER A CA 1
ATOM 681 C C . SER A 1 114 ? 28.872 49.196 25.402 1.00 31.10 395 SER A C 1
ATOM 682 O O . SER A 1 114 ? 29.791 48.969 24.663 1.00 30.01 395 SER A O 1
ATOM 685 N N . MET A 1 115 ? 28.100 50.279 25.302 1.00 32.92 396 MET A N 1
ATOM 686 C CA . MET A 1 115 ? 28.192 51.254 24.186 1.00 34.22 396 MET A CA 1
ATOM 687 C C . MET A 1 115 ? 29.575 51.726 23.857 1.00 33.91 396 MET A C 1
ATOM 688 O O . MET A 1 115 ? 29.938 51.815 22.681 1.00 34.17 396 MET A O 1
ATOM 693 N N . GLU A 1 116 ? 30.350 52.060 24.883 1.00 34.15 397 GLU A N 1
ATOM 694 C CA . GLU A 1 116 ? 31.708 52.579 24.663 1.00 34.93 397 GLU A CA 1
ATOM 695 C C . GLU A 1 116 ? 32.748 51.475 24.499 1.00 34.07 397 GLU A C 1
ATOM 696 O O . GLU A 1 116 ? 33.943 51.743 24.572 1.00 33.96 397 GLU A O 1
ATOM 702 N N . HIS A 1 117 ? 32.326 50.235 24.295 1.00 33.58 398 HIS A N 1
ATOM 703 C CA . HIS A 1 117 ? 33.279 49.129 24.163 1.00 32.84 398 HIS A CA 1
ATOM 704 C C . HIS A 1 117 ? 32.979 48.317 22.903 1.00 32.73 398 HIS A C 1
ATOM 705 O O . HIS A 1 117 ? 32.458 47.205 22.992 1.00 32.60 398 HIS A O 1
ATOM 712 N N . PRO A 1 118 ? 33.303 48.876 21.731 1.00 32.63 399 PRO A N 1
ATOM 713 C CA . PRO A 1 118 ? 33.140 48.174 20.452 1.00 32.03 399 PRO A CA 1
ATOM 714 C C . PRO A 1 118 ? 33.634 46.738 20.506 1.00 30.93 399 PRO A C 1
ATOM 715 O O . PRO A 1 118 ? 34.739 46.496 20.959 1.00 30.57 399 PRO A O 1
ATOM 719 N N . GLY A 1 119 ? 32.789 45.803 20.080 1.00 29.93 400 GLY A N 1
ATOM 720 C CA . GLY A 1 119 ? 33.164 44.404 19.979 1.00 29.43 400 GLY A CA 1
ATOM 721 C C . GLY A 1 119 ? 32.947 43.623 21.261 1.00 29.01 400 GLY A C 1
ATOM 722 O O . GLY A 1 119 ? 33.204 42.428 21.288 1.00 29.18 400 GLY A O 1
ATOM 723 N N . LYS A 1 120 ? 32.494 44.282 22.326 1.00 28.17 401 LYS A N 1
ATOM 724 C CA . LYS A 1 120 ? 32.377 43.615 23.628 1.00 27.95 401 LYS A CA 1
ATOM 725 C C . LYS A 1 120 ? 31.062 43.864 24.330 1.00 27.27 401 LYS A C 1
ATOM 726 O O . LYS A 1 120 ? 30.400 44.859 24.073 1.00 27.60 401 LYS A O 1
ATOM 732 N N . LEU A 1 121 ? 30.689 42.935 25.202 1.00 26.14 402 LEU A N 1
ATOM 733 C CA . LEU A 1 121 ? 29.526 43.084 26.068 1.00 26.07 402 LEU A CA 1
ATOM 734 C C . LEU A 1 121 ? 30.003 43.199 27.520 1.00 26.21 402 LEU A C 1
ATOM 735 O O . LEU A 1 121 ? 30.681 42.298 28.052 1.00 24.44 402 LEU A O 1
ATOM 740 N N . LEU A 1 122 ? 29.690 44.335 28.140 1.00 27.67 403 LEU A N 1
ATOM 741 C CA . LEU A 1 122 ? 30.078 44.603 29.529 1.00 27.64 403 LEU A CA 1
ATOM 742 C C . LEU A 1 122 ? 28.957 44.059 30.452 1.00 28.03 403 LEU A C 1
ATOM 743 O O . LEU A 1 122 ? 28.105 44.800 30.915 1.00 28.00 403 LEU A O 1
ATOM 748 N N . PHE A 1 123 ? 28.965 42.749 30.680 1.00 28.43 404 PHE A N 1
ATOM 749 C CA . PHE A 1 123 ? 27.985 42.109 31.563 1.00 29.43 404 PHE A CA 1
ATOM 750 C C . PHE A 1 123 ? 28.093 42.675 32.966 1.00 28.79 404 PHE A C 1
ATOM 751 O O . PHE A 1 123 ? 27.087 42.955 33.603 1.00 30.04 404 PHE A O 1
ATOM 759 N N . ALA A 1 124 ? 29.324 42.889 33.408 1.00 27.92 405 ALA A N 1
ATOM 760 C CA . ALA A 1 124 ? 29.617 43.614 34.613 1.00 27.73 405 ALA A CA 1
ATOM 761 C C . ALA A 1 124 ? 31.002 44.232 34.407 1.00 28.39 405 ALA A C 1
ATOM 762 O O . ALA A 1 124 ? 31.771 43.762 33.539 1.00 28.35 405 ALA A O 1
ATOM 764 N N . PRO A 1 125 ? 31.368 45.236 35.205 1.00 28.74 406 PRO A N 1
ATOM 765 C CA . PRO A 1 125 ? 32.686 45.863 35.034 1.00 28.91 406 PRO A CA 1
ATOM 766 C C . PRO A 1 125 ? 33.823 44.841 35.109 1.00 28.99 406 PRO A C 1
ATOM 767 O O . PRO A 1 125 ? 34.846 45.020 34.455 1.00 30.07 406 PRO A O 1
ATOM 771 N N . ASN A 1 126 ? 33.638 43.767 35.882 1.00 28.42 407 ASN A N 1
ATOM 772 C CA . ASN A 1 126 ? 34.606 42.683 35.936 1.00 27.65 407 ASN A CA 1
ATOM 773 C C . ASN A 1 126 ? 34.256 41.490 35.056 1.00 28.08 407 ASN A C 1
ATOM 774 O O . ASN A 1 126 ? 34.868 40.434 35.197 1.00 27.40 407 ASN A O 1
ATOM 779 N N . LEU A 1 127 ? 33.290 41.651 34.142 1.00 28.86 408 LEU A N 1
ATOM 780 C CA . LEU A 1 127 ? 32.929 40.579 33.207 1.00 29.45 408 LEU A CA 1
ATOM 781 C C . LEU A 1 127 ? 32.619 41.212 31.851 1.00 30.35 408 LEU A C 1
ATOM 782 O O . LEU A 1 127 ? 31.451 41.494 31.488 1.00 29.89 408 LEU A O 1
ATOM 787 N N . LEU A 1 128 ? 33.692 41.476 31.123 1.00 30.49 409 LEU A N 1
ATOM 788 C CA . LEU A 1 128 ? 33.624 42.134 29.839 1.00 32.03 409 LEU A CA 1
ATOM 789 C C . LEU A 1 128 ? 33.994 41.065 28.808 1.00 32.39 409 LEU A C 1
ATOM 790 O O . LEU A 1 128 ? 35.124 40.570 28.829 1.00 32.43 409 LEU A O 1
ATOM 795 N N . LEU A 1 129 ? 33.059 40.687 27.937 1.00 32.44 410 LEU A N 1
ATOM 796 C CA . LEU A 1 129 ? 33.259 39.542 27.033 1.00 33.26 410 LEU A CA 1
ATOM 797 C C . LEU A 1 129 ? 33.239 39.954 25.565 1.00 33.47 410 LEU A C 1
ATOM 798 O O . LEU A 1 129 ? 32.521 40.864 25.200 1.00 31.70 410 LEU A O 1
ATOM 803 N N . ASP A 1 130 ? 34.009 39.285 24.710 1.00 34.90 411 ASP A N 1
ATOM 804 C CA . ASP A 1 130 ? 33.843 39.510 23.263 1.00 36.50 411 ASP A CA 1
ATOM 805 C C . ASP A 1 130 ? 33.039 38.370 22.616 1.00 37.63 411 ASP A C 1
ATOM 806 O O . ASP A 1 130 ? 32.673 37.406 23.286 1.00 37.37 411 ASP A O 1
ATOM 811 N N . ARG A 1 131 ? 32.745 38.484 21.326 1.00 39.08 412 ARG A N 1
ATOM 812 C CA . ARG A 1 131 ? 31.842 37.516 20.677 1.00 40.52 412 ARG A CA 1
ATOM 813 C C . ARG A 1 131 ? 32.424 36.094 20.594 1.00 40.89 412 ARG A C 1
ATOM 814 O O . ARG A 1 131 ? 31.671 35.124 20.658 1.00 40.73 412 ARG A O 1
ATOM 822 N N . ASN A 1 132 ? 33.747 35.987 20.463 1.00 41.70 413 ASN A N 1
ATOM 823 C CA . ASN A 1 132 ? 34.439 34.698 20.503 1.00 42.86 413 ASN A CA 1
ATOM 824 C C . ASN A 1 132 ? 33.974 33.910 21.730 1.00 43.14 413 ASN A C 1
ATOM 825 O O . ASN A 1 132 ? 33.591 32.752 21.632 1.00 42.89 413 ASN A O 1
ATOM 830 N N . GLN A 1 133 ? 33.975 34.575 22.879 1.00 44.15 414 GLN A N 1
ATOM 831 C CA . GLN A 1 133 ? 33.517 33.978 24.140 1.00 44.70 414 GLN A CA 1
ATOM 832 C C . GLN A 1 133 ? 32.007 33.671 24.190 1.00 44.89 414 GLN A C 1
ATOM 833 O O . GLN A 1 133 ? 31.587 32.780 24.918 1.00 44.82 414 GLN A O 1
ATOM 839 N N . GLY A 1 134 ? 31.195 34.395 23.420 1.00 45.57 415 GLY A N 1
ATOM 840 C CA . GLY A 1 134 ? 29.764 34.055 23.272 1.00 45.77 415 GLY A CA 1
ATOM 841 C C . GLY A 1 134 ? 29.559 32.619 22.793 1.00 46.44 415 GLY A C 1
ATOM 842 O O . GLY A 1 134 ? 28.711 31.884 23.311 1.00 45.63 415 GLY A O 1
ATOM 843 N N . LYS A 1 135 ? 30.372 32.210 21.816 1.00 47.31 416 LYS A N 1
ATOM 844 C CA . LYS A 1 135 ? 30.331 30.851 21.283 1.00 48.02 416 LYS A CA 1
ATOM 845 C C . LYS A 1 135 ? 30.540 29.737 22.298 1.00 48.85 416 LYS A C 1
ATOM 846 O O . LYS A 1 135 ? 30.362 28.562 21.968 1.00 49.05 416 LYS A O 1
ATOM 847 N N . CYS A 1 136 ? 30.942 30.089 23.521 1.00 49.77 417 CYS A N 1
ATOM 848 C CA . CYS A 1 136 ? 30.940 29.136 24.646 1.00 50.65 417 CYS A CA 1
ATOM 849 C C . CYS A 1 136 ? 29.605 28.415 24.750 1.00 50.30 417 CYS A C 1
ATOM 850 O O . CYS A 1 136 ? 29.555 27.186 24.796 1.00 50.34 417 CYS A O 1
ATOM 853 N N . VAL A 1 137 ? 28.530 29.196 24.781 1.00 49.89 418 VAL A N 1
ATOM 854 C CA . VAL A 1 137 ? 27.183 28.655 24.880 1.00 49.67 418 VAL A CA 1
ATOM 855 C C . VAL A 1 137 ? 26.596 28.464 23.487 1.00 49.48 418 VAL A C 1
ATOM 856 O O . VAL A 1 137 ? 26.267 29.439 22.808 1.00 49.47 418 VAL A O 1
ATOM 860 N N . GLU A 1 138 ? 26.482 27.205 23.066 1.00 49.37 419 GLU A N 1
ATOM 861 C CA . GLU A 1 138 ? 25.832 26.866 21.799 1.00 48.94 419 GLU A CA 1
ATOM 862 C C . GLU A 1 138 ? 24.483 27.561 21.724 1.00 48.30 419 GLU A C 1
ATOM 863 O O . GLU A 1 138 ? 23.639 27.387 22.607 1.00 48.58 419 GLU A O 1
ATOM 865 N N . GLY A 1 139 ? 24.302 28.376 20.687 1.00 47.88 420 GLY A N 1
ATOM 866 C CA . GLY A 1 139 ? 23.098 29.193 20.517 1.00 47.02 420 GLY A CA 1
ATOM 867 C C . GLY A 1 139 ? 23.263 30.641 20.939 1.00 46.17 420 GLY A C 1
ATOM 868 O O . GLY A 1 139 ? 22.476 31.498 20.549 1.00 46.31 420 GLY A O 1
ATOM 869 N N . MET A 1 140 ? 24.282 30.938 21.737 1.00 44.90 421 MET A N 1
ATOM 870 C CA . MET A 1 140 ? 24.411 32.282 22.292 1.00 43.85 421 MET A CA 1
ATOM 871 C C . MET A 1 140 ? 25.134 33.280 21.380 1.00 42.10 421 MET A C 1
ATOM 872 O O . MET A 1 140 ? 24.920 34.481 21.519 1.00 41.61 421 MET A O 1
ATOM 877 N N . VAL A 1 141 ? 25.988 32.817 20.467 1.00 40.30 422 VAL A N 1
ATOM 878 C CA . VAL A 1 141 ? 26.706 33.746 19.586 1.00 39.24 422 VAL A CA 1
ATOM 879 C C . VAL A 1 141 ? 25.744 34.579 18.716 1.00 38.69 422 VAL A C 1
ATOM 880 O O . VAL A 1 141 ? 25.999 35.756 18.461 1.00 38.61 422 VAL A O 1
ATOM 884 N N . GLU A 1 142 ? 24.641 33.962 18.286 1.00 37.96 423 GLU A N 1
ATOM 885 C CA . GLU A 1 142 ? 23.528 34.657 17.601 1.00 37.63 423 GLU A CA 1
ATOM 886 C C . GLU A 1 142 ? 23.028 35.876 18.385 1.00 35.01 423 GLU A C 1
ATOM 887 O O . GLU A 1 142 ? 22.991 36.998 17.886 1.00 34.28 423 GLU A O 1
ATOM 893 N N . ILE A 1 143 ? 22.686 35.631 19.637 1.00 32.77 424 ILE A N 1
ATOM 894 C CA . ILE A 1 143 ? 22.240 36.650 20.562 1.00 31.28 424 ILE A CA 1
ATOM 895 C C . ILE A 1 143 ? 23.362 37.704 20.818 1.00 29.98 424 ILE A C 1
ATOM 896 O O . ILE A 1 143 ? 23.113 38.904 20.708 1.00 26.71 424 ILE A O 1
ATOM 901 N N . PHE A 1 144 ? 24.589 37.256 21.090 1.00 28.72 425 PHE A N 1
ATOM 902 C CA . PHE A 1 144 ? 25.722 38.179 21.294 1.00 29.11 425 PHE A CA 1
ATOM 903 C C . PHE A 1 144 ? 25.931 39.125 20.111 1.00 28.95 425 PHE A C 1
ATOM 904 O O . PHE A 1 144 ? 26.110 40.318 20.301 1.00 28.12 425 PHE A O 1
ATOM 912 N N . ASP A 1 145 ? 25.864 38.601 18.897 1.00 28.58 426 ASP A N 1
ATOM 913 C CA . ASP A 1 145 ? 25.987 39.437 17.679 1.00 29.41 426 ASP A CA 1
ATOM 914 C C . ASP A 1 145 ? 24.885 40.488 17.563 1.00 29.66 426 ASP A C 1
ATOM 915 O O . ASP A 1 145 ? 25.142 41.663 17.253 1.00 29.14 426 ASP A O 1
ATOM 920 N N . MET A 1 146 ? 23.657 40.070 17.839 1.00 29.24 427 MET A N 1
ATOM 921 C CA . MET A 1 146 ? 22.547 41.000 17.865 1.00 30.05 427 MET A CA 1
ATOM 922 C C . MET A 1 146 ? 22.732 42.078 18.926 1.00 28.14 427 MET A C 1
ATOM 923 O O . MET A 1 146 ? 22.397 43.232 18.679 1.00 28.18 427 MET A O 1
ATOM 928 N N . LEU A 1 147 ? 23.217 41.723 20.107 1.00 27.18 428 LEU A N 1
ATOM 929 C CA . LEU A 1 147 ? 23.458 42.726 21.129 1.00 26.47 428 LEU A CA 1
ATOM 930 C C . LEU A 1 147 ? 24.527 43.739 20.708 1.00 26.83 428 LEU A C 1
ATOM 931 O O . LEU A 1 147 ? 24.327 44.940 20.902 1.00 26.54 428 LEU A O 1
ATOM 936 N N . LEU A 1 148 ? 25.639 43.259 20.153 1.00 26.35 429 LEU A N 1
ATOM 937 C CA . LEU A 1 148 ? 26.725 44.105 19.648 1.00 26.87 429 LEU A CA 1
ATOM 938 C C . LEU A 1 148 ? 26.254 45.068 18.556 1.00 28.22 429 LEU A C 1
ATOM 939 O O . LEU A 1 148 ? 26.683 46.236 18.505 1.00 27.12 429 LEU A O 1
ATOM 944 N N . ALA A 1 149 ? 25.396 44.557 17.669 1.00 28.56 430 ALA A N 1
ATOM 945 C CA . ALA A 1 149 ? 24.774 45.381 16.640 1.00 29.28 430 ALA A CA 1
ATOM 946 C C . ALA A 1 149 ? 23.905 46.481 17.218 1.00 28.93 430 ALA A C 1
ATOM 947 O O . ALA A 1 149 ? 23.860 47.583 16.696 1.00 28.72 430 ALA A O 1
ATOM 949 N N . THR A 1 150 ? 23.213 46.200 18.315 1.00 29.43 431 THR A N 1
ATOM 950 C CA . THR A 1 150 ? 22.424 47.208 18.956 1.00 30.33 431 THR A CA 1
ATOM 951 C C . THR A 1 150 ? 23.322 48.267 19.587 1.00 30.16 431 THR A C 1
ATOM 952 O O . THR A 1 150 ? 23.064 49.477 19.476 1.00 28.63 431 THR A O 1
ATOM 956 N N . SER A 1 151 ? 24.373 47.798 20.243 1.00 30.02 432 SER A N 1
ATOM 957 C CA . SER A 1 151 ? 25.362 48.672 20.850 1.00 31.47 432 SER A CA 1
ATOM 958 C C . SER A 1 151 ? 26.014 49.612 19.828 1.00 30.57 432 SER A C 1
ATOM 959 O O . SER A 1 151 ? 26.183 50.816 20.072 1.00 29.66 432 SER A O 1
ATOM 962 N N . SER A 1 152 ? 26.361 49.052 18.681 1.00 29.95 433 SER A N 1
ATOM 963 C CA . SER A 1 152 ? 26.851 49.822 17.565 1.00 30.71 433 SER A CA 1
ATOM 964 C C . SER A 1 152 ? 25.814 50.837 17.018 1.00 30.87 433 SER A C 1
ATOM 965 O O . SER A 1 152 ? 26.181 51.965 16.675 1.00 30.63 433 SER A O 1
ATOM 968 N N . ARG A 1 153 ? 24.536 50.452 16.945 1.00 31.25 434 ARG A N 1
ATOM 969 C CA . ARG A 1 153 ? 23.472 51.396 16.568 1.00 30.68 434 ARG A CA 1
ATOM 970 C C . ARG A 1 153 ? 23.372 52.569 17.570 1.00 29.92 434 ARG A C 1
ATOM 971 O O . ARG A 1 153 ? 23.280 53.717 17.173 1.00 29.85 434 ARG A O 1
ATOM 979 N N . PHE A 1 154 ? 23.397 52.273 18.865 1.00 30.86 435 PHE A N 1
ATOM 980 C CA . PHE A 1 154 ? 23.341 53.293 19.913 1.00 31.52 435 PHE A CA 1
ATOM 981 C C . PHE A 1 154 ? 24.493 54.287 19.693 1.00 32.57 435 PHE A C 1
ATOM 982 O O . PHE A 1 154 ? 24.325 55.515 19.757 1.00 31.83 435 PHE A O 1
ATOM 990 N N . ARG A 1 155 ? 25.672 53.722 19.464 1.00 33.02 436 ARG A N 1
ATOM 991 C CA . ARG A 1 155 ? 26.888 54.500 19.289 1.00 34.97 436 ARG A CA 1
ATOM 992 C C . ARG A 1 155 ? 26.757 55.382 18.051 1.00 35.37 436 ARG A C 1
ATOM 993 O O . ARG A 1 155 ? 27.071 56.555 18.083 1.00 35.72 436 ARG A O 1
ATOM 1001 N N . MET A 1 156 ? 26.224 54.810 16.983 1.00 36.22 437 MET A N 1
ATOM 1002 C CA . MET A 1 156 ? 26.026 55.491 15.710 1.00 38.05 437 MET A CA 1
ATOM 1003 C C . MET A 1 156 ? 25.029 56.655 15.828 1.00 36.17 437 MET A C 1
ATOM 1004 O O . MET A 1 156 ? 25.171 57.663 15.150 1.00 35.29 437 MET A O 1
ATOM 1009 N N . MET A 1 157 ? 24.039 56.522 16.708 1.00 34.76 438 MET A N 1
ATOM 1010 C CA . MET A 1 157 ? 23.110 57.615 17.012 1.00 34.27 438 MET A CA 1
ATOM 1011 C C . MET A 1 157 ? 23.554 58.563 18.093 1.00 33.59 438 MET A C 1
ATOM 1012 O O . MET A 1 157 ? 22.828 59.528 18.370 1.00 33.11 438 MET A O 1
ATOM 1017 N N . ASN A 1 158 ? 24.671 58.267 18.765 1.00 32.78 439 ASN A N 1
ATOM 1018 C CA . ASN A 1 158 ? 25.071 59.008 19.953 1.00 32.48 439 ASN A CA 1
ATOM 1019 C C . ASN A 1 158 ? 23.898 59.069 20.969 1.00 32.28 439 ASN A C 1
ATOM 1020 O O . ASN A 1 158 ? 23.570 60.121 21.531 1.00 32.33 439 ASN A O 1
ATOM 1029 N N . LEU A 1 159 ? 23.290 57.912 21.235 1.00 32.12 440 LEU A N 1
ATOM 1030 C CA . LEU A 1 159 ? 22.224 57.801 22.232 1.00 31.76 440 LEU A CA 1
ATOM 1031 C C . LEU A 1 159 ? 22.667 58.368 23.567 1.00 31.40 440 LEU A C 1
ATOM 1032 O O . LEU A 1 159 ? 23.724 58.038 24.061 1.00 30.25 440 LEU A O 1
ATOM 1037 N N . GLN A 1 160 ? 21.828 59.201 24.172 1.00 31.01 441 GLN A N 1
ATOM 1038 C CA . GLN A 1 160 ? 22.144 59.769 25.470 1.00 31.41 441 GLN A CA 1
ATOM 1039 C C . GLN A 1 160 ? 21.427 59.030 26.587 1.00 31.20 441 GLN A C 1
ATOM 1040 O O . GLN A 1 160 ? 20.424 58.333 26.359 1.00 30.75 441 GLN A O 1
ATOM 1046 N N . GLY A 1 161 ? 21.944 59.169 27.798 1.00 31.49 442 GLY A N 1
ATOM 1047 C CA . GLY A 1 161 ? 21.405 58.407 28.945 1.00 32.26 442 GLY A CA 1
ATOM 1048 C C . GLY A 1 161 ? 19.943 58.714 29.275 1.00 32.68 442 GLY A C 1
ATOM 1049 O O . GLY A 1 161 ? 19.163 57.807 29.601 1.00 32.49 442 GLY A O 1
ATOM 1050 N N . GLU A 1 162 ? 19.558 59.984 29.162 1.00 32.92 443 GLU A N 1
ATOM 1051 C CA . GLU A 1 162 ? 18.154 60.372 29.388 1.00 33.18 443 GLU A CA 1
ATOM 1052 C C . GLU A 1 162 ? 17.195 59.673 28.413 1.00 33.17 443 GLU A C 1
ATOM 1053 O O . GLU A 1 162 ? 16.083 59.300 28.794 1.00 33.84 443 GLU A O 1
ATOM 1059 N N . GLU A 1 163 ? 17.640 59.494 27.160 1.00 32.71 444 GLU A N 1
ATOM 1060 C CA . GLU A 1 163 ? 16.885 58.778 26.151 1.00 31.95 444 GLU A CA 1
ATOM 1061 C C . GLU A 1 163 ? 16.809 57.288 26.476 1.00 32.62 444 GLU A C 1
ATOM 1062 O O . GLU A 1 163 ? 15.740 56.685 26.376 1.00 32.56 444 GLU A O 1
ATOM 1068 N N . PHE A 1 164 ? 17.940 56.705 26.871 1.00 31.51 445 PHE A N 1
ATOM 1069 C CA . PHE A 1 164 ? 18.000 55.299 27.290 1.00 30.92 445 PHE A CA 1
ATOM 1070 C C . PHE A 1 164 ? 17.021 55.001 28.434 1.00 31.49 445 PHE A C 1
ATOM 1071 O O . PHE A 1 164 ? 16.285 54.041 28.379 1.00 30.66 445 PHE A O 1
ATOM 1079 N N . VAL A 1 165 ? 17.000 55.865 29.441 1.00 31.13 446 VAL A N 1
ATOM 1080 C CA . VAL A 1 165 ? 16.155 55.682 30.586 1.00 32.05 446 VAL A CA 1
ATOM 1081 C C . VAL A 1 165 ? 14.646 55.775 30.185 1.00 30.89 446 VAL A C 1
ATOM 1082 O O . VAL A 1 165 ? 13.795 54.984 30.643 1.00 29.19 446 VAL A O 1
ATOM 1086 N N . CYS A 1 166 ? 14.323 56.689 29.284 1.00 30.45 447 CYS A N 1
ATOM 1087 C CA . CYS A 1 166 ? 12.987 56.733 28.716 1.00 29.45 447 CYS A CA 1
ATOM 1088 C C . CYS A 1 166 ? 12.629 55.432 27.989 1.00 29.02 447 CYS A C 1
ATOM 1089 O O . CYS A 1 166 ? 11.558 54.870 28.183 1.00 26.76 447 CYS A O 1
ATOM 1092 N N . LEU A 1 167 ? 13.505 54.973 27.121 1.00 28.53 448 LEU A N 1
ATOM 1093 C CA . LEU A 1 167 ? 13.254 53.735 26.411 1.00 29.84 448 LEU A CA 1
ATOM 1094 C C . LEU A 1 167 ? 13.051 52.565 27.348 1.00 30.40 448 LEU A C 1
ATOM 1095 O O . LEU A 1 167 ? 12.153 51.769 27.121 1.00 29.45 448 LEU A O 1
ATOM 1100 N N . LYS A 1 168 ? 13.867 52.469 28.406 1.00 30.24 449 LYS A N 1
ATOM 1101 C CA . LYS A 1 168 ? 13.689 51.390 29.378 1.00 31.67 449 LYS A CA 1
ATOM 1102 C C . LYS A 1 168 ? 12.289 51.425 30.015 1.00 30.81 449 LYS A C 1
ATOM 1103 O O . LYS A 1 168 ? 11.625 50.390 30.167 1.00 29.41 449 LYS A O 1
ATOM 1109 N N . SER A 1 169 ? 11.800 52.618 30.368 1.00 30.28 450 SER A N 1
ATOM 1110 C CA . SER A 1 169 ? 10.441 52.729 30.937 1.00 30.40 450 SER A CA 1
ATOM 1111 C C . SER A 1 169 ? 9.345 52.406 29.933 1.00 29.06 450 SER A C 1
ATOM 1112 O O . SER A 1 169 ? 8.320 51.838 30.286 1.00 28.78 450 SER A O 1
ATOM 1115 N N . ILE A 1 170 ? 9.556 52.778 28.676 1.00 29.19 451 ILE A N 1
ATOM 1116 C CA . ILE A 1 170 ? 8.640 52.381 27.623 1.00 28.81 451 ILE A CA 1
ATOM 1117 C C . ILE A 1 170 ? 8.510 50.860 27.530 1.00 27.35 451 ILE A C 1
ATOM 1118 O O . ILE A 1 170 ? 7.416 50.327 27.431 1.00 27.69 451 ILE A O 1
ATOM 1123 N N . ILE A 1 171 ? 9.626 50.153 27.561 1.00 27.95 452 ILE A N 1
ATOM 1124 C CA . ILE A 1 171 ? 9.617 48.671 27.488 1.00 27.93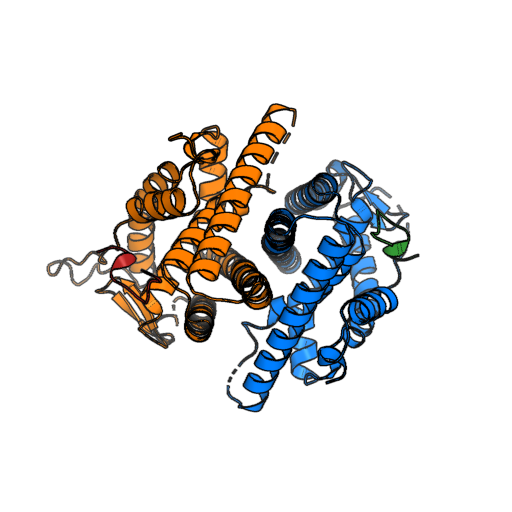 452 ILE A CA 1
ATOM 1125 C C . ILE A 1 171 ? 8.804 48.087 28.628 1.00 27.23 452 ILE A C 1
ATOM 1126 O O . ILE A 1 171 ? 7.931 47.236 28.418 1.00 27.68 452 ILE A O 1
ATOM 1131 N N . LEU A 1 172 ? 9.042 48.594 29.830 1.00 26.57 453 LEU A N 1
ATOM 1132 C CA . LEU A 1 172 ? 8.286 48.144 30.992 1.00 26.28 453 LEU A CA 1
ATOM 1133 C C . LEU A 1 172 ? 6.766 48.246 30.791 1.00 27.04 453 LEU A C 1
ATOM 1134 O O . LEU A 1 172 ? 5.994 47.302 31.086 1.00 24.72 453 LEU A O 1
ATOM 1139 N N . LEU A 1 173 ? 6.332 49.416 30.338 1.00 27.14 454 LEU A N 1
ATOM 1140 C CA . LEU A 1 173 ? 4.906 49.681 30.256 1.00 28.27 454 LEU A CA 1
ATOM 1141 C C . LEU A 1 173 ? 4.249 49.067 29.030 1.00 28.82 454 LEU A C 1
ATOM 1142 O O . LEU A 1 173 ? 3.041 48.715 29.086 1.00 29.45 454 LEU A O 1
ATOM 1147 N N . ASN A 1 174 ? 5.017 48.972 27.947 1.00 29.68 455 ASN A N 1
ATOM 1148 C CA . ASN A 1 174 ? 4.520 48.561 26.606 1.00 30.23 455 ASN A CA 1
ATOM 1149 C C . ASN A 1 174 ? 4.530 47.066 26.298 1.00 30.58 455 ASN A C 1
ATOM 1150 O O . ASN A 1 174 ? 3.629 46.562 25.623 1.00 29.14 455 ASN A O 1
ATOM 1155 N N . SER A 1 175 ? 5.561 46.359 26.737 1.00 31.52 456 SER A N 1
ATOM 1156 C CA . SER A 1 175 ? 5.773 44.998 26.233 1.00 32.62 456 SER A CA 1
ATOM 1157 C C . SER A 1 175 ? 4.644 44.044 26.584 1.00 33.31 456 SER A C 1
ATOM 1158 O O . SER A 1 175 ? 4.247 43.269 25.729 1.00 33.80 456 SER A O 1
ATOM 1161 N N . GLY A 1 176 ? 4.095 44.132 27.798 1.00 33.42 457 GLY A N 1
ATOM 1162 C CA . GLY A 1 176 ? 2.978 43.290 28.189 1.00 34.34 457 GLY A CA 1
ATOM 1163 C C . GLY A 1 176 ? 1.585 43.886 28.095 1.00 34.97 457 GLY A C 1
ATOM 1164 O O . GLY A 1 176 ? 0.621 43.230 28.486 1.00 33.47 457 GLY A O 1
ATOM 1165 N N . VAL A 1 177 ? 1.454 45.090 27.531 1.00 36.26 458 VAL A N 1
ATOM 1166 C CA . VAL A 1 177 ? 0.139 45.759 27.509 1.00 38.72 458 VAL A CA 1
ATOM 1167 C C . VAL A 1 177 ? -0.889 45.088 26.556 1.00 39.59 458 VAL A C 1
ATOM 1168 O O . VAL A 1 177 ? -2.084 45.165 26.790 1.00 40.19 458 VAL A O 1
ATOM 1172 N N . TYR A 1 178 ? -0.417 44.421 25.510 1.00 41.40 459 TYR A N 1
ATOM 1173 C CA . TYR A 1 178 ? -1.301 43.831 24.493 1.00 42.45 459 TYR A CA 1
ATOM 1174 C C . TYR A 1 178 ? -1.745 42.424 24.912 1.00 43.62 459 TYR A C 1
ATOM 1175 O O . TYR A 1 178 ? -2.564 41.815 24.237 1.00 43.81 459 TYR A O 1
ATOM 1184 N N . THR A 1 179 ? -1.206 41.912 26.021 1.00 44.46 460 THR A N 1
ATOM 1185 C CA . THR A 1 179 ? -1.519 40.572 26.512 1.00 45.73 460 THR A CA 1
ATOM 1186 C C . THR A 1 179 ? -2.080 40.569 27.929 1.00 46.89 460 THR A C 1
ATOM 1187 O O . THR A 1 179 ? -2.056 39.546 28.592 1.00 47.37 460 THR A O 1
ATOM 1191 N N . PHE A 1 180 ? -2.584 41.708 28.386 1.00 48.00 461 PHE A N 1
ATOM 1192 C CA . PHE A 1 180 ? -3.295 41.801 29.662 1.00 49.08 461 PHE A CA 1
ATOM 1193 C C . PHE A 1 180 ? -4.396 40.729 29.802 1.00 50.11 461 PHE A C 1
ATOM 1194 O O . PHE A 1 180 ? -4.133 39.644 30.325 1.00 51.22 461 PHE A O 1
ATOM 1202 N N . LEU A 1 181 ? -5.600 41.032 29.306 1.00 50.09 462 LEU A N 1
ATOM 1203 C CA . LEU A 1 181 ? -6.840 40.261 29.523 1.00 50.31 462 LEU A CA 1
ATOM 1204 C C . LEU A 1 181 ? -7.967 41.257 29.765 1.00 50.26 462 LEU A C 1
ATOM 1205 O O . LEU A 1 181 ? -7.714 42.371 30.230 1.00 49.91 462 LEU A O 1
ATOM 1207 N N . SER A 1 183 ? -11.618 41.882 30.023 1.00 28.87 464 SER A N 1
ATOM 1208 C CA . SER A 1 183 ? -12.728 41.174 30.682 1.00 27.90 464 SER A CA 1
ATOM 1209 C C . SER A 1 183 ? -13.345 42.004 31.810 1.00 27.35 464 SER A C 1
ATOM 1210 O O . SER A 1 183 ? -14.438 41.678 32.297 1.00 27.72 464 SER A O 1
ATOM 1211 N N . THR A 1 184 ? -12.635 43.059 32.227 1.00 26.83 465 THR A N 1
ATOM 1212 C CA . THR A 1 184 ? -13.165 44.034 33.189 1.00 26.38 465 THR A CA 1
ATOM 1213 C C . THR A 1 184 ? -12.961 45.473 32.725 1.00 25.71 465 THR A C 1
ATOM 1214 O O . THR A 1 184 ? -12.011 45.790 32.015 1.00 24.46 465 THR A O 1
ATOM 1218 N N . LEU A 1 185 ? -13.847 46.335 33.200 1.00 25.76 466 LEU A N 1
ATOM 1219 C CA . LEU A 1 185 ? -13.753 47.770 33.016 1.00 26.26 466 LEU A CA 1
ATOM 1220 C C . LEU A 1 185 ? -12.466 48.305 33.641 1.00 27.14 466 LEU A C 1
ATOM 1221 O O . LEU A 1 185 ? -11.756 49.101 33.029 1.00 26.15 466 LEU A O 1
ATOM 1226 N N . LYS A 1 186 ? -12.165 47.840 34.854 1.00 28.24 467 LYS A N 1
ATOM 1227 C CA . LYS A 1 186 ? -10.925 48.182 35.549 1.00 29.69 467 LYS A CA 1
ATOM 1228 C C . LYS A 1 186 ? -9.742 48.001 34.634 1.00 29.23 467 LYS A C 1
ATOM 1229 O O . LYS A 1 186 ? -8.953 48.914 34.456 1.00 29.48 467 LYS A O 1
ATOM 1235 N N . SER A 1 187 ? -9.620 46.806 34.063 1.00 29.34 468 SER A N 1
ATOM 1236 C CA . SER A 1 187 ? -8.530 46.492 33.139 1.00 29.41 468 SER A CA 1
ATOM 1237 C C . SER A 1 187 ? -8.446 47.440 31.953 1.00 28.77 468 SER A C 1
ATOM 1238 O O . SER A 1 187 ? -7.355 47.836 31.553 1.00 29.58 468 SER A O 1
ATOM 1241 N N . LEU A 1 188 ? -9.582 47.810 31.374 1.00 27.80 469 LEU A N 1
ATOM 1242 C CA . LEU A 1 188 ? -9.542 48.779 30.296 1.00 27.70 469 LEU A CA 1
ATOM 1243 C C . LEU A 1 188 ? -9.025 50.101 30.823 1.00 27.28 469 LEU A C 1
ATOM 1244 O O . LEU A 1 188 ? -8.236 50.750 30.169 1.00 24.55 469 LEU A O 1
ATOM 1249 N N . GLU A 1 189 ? -9.463 50.483 32.020 1.00 27.88 470 GLU A N 1
ATOM 1250 C CA . GLU A 1 189 ? -8.992 51.725 32.630 1.00 28.99 470 GLU A CA 1
ATOM 1251 C C . GLU A 1 189 ? -7.469 51.693 32.863 1.00 29.30 470 GLU A C 1
ATOM 1252 O O . GLU A 1 189 ? -6.797 52.713 32.728 1.00 29.97 470 GLU A O 1
ATOM 1258 N N . GLU A 1 190 ? -6.908 50.508 33.140 1.00 29.91 471 GLU A N 1
ATOM 1259 C CA . GLU A 1 190 ? -5.490 50.334 33.364 1.00 29.88 471 GLU A CA 1
ATOM 1260 C C . GLU A 1 190 ? -4.701 50.565 32.098 1.00 29.87 471 GLU A C 1
ATOM 1261 O O . GLU A 1 190 ? -3.698 51.267 32.113 1.00 28.18 471 GLU A O 1
ATOM 1267 N N . LYS A 1 191 ? -5.140 49.936 31.008 1.00 29.45 472 LYS A N 1
ATOM 1268 C CA . LYS A 1 191 ? -4.533 50.150 29.718 1.00 29.76 472 LYS A CA 1
ATOM 1269 C C . LYS A 1 191 ? -4.593 51.624 29.318 1.00 28.91 472 LYS A C 1
ATOM 1270 O O . LYS A 1 191 ? -3.596 52.158 28.865 1.00 28.47 472 LYS A O 1
ATOM 1276 N N . ASP A 1 192 ? -5.741 52.287 29.465 1.00 28.81 473 ASP A N 1
ATOM 1277 C CA . ASP A 1 192 ? -5.804 53.741 29.140 1.00 28.84 473 ASP A CA 1
ATOM 1278 C C . ASP A 1 192 ? -4.744 54.538 29.897 1.00 28.63 473 ASP A C 1
ATOM 1279 O O . ASP A 1 192 ? -4.093 55.417 29.328 1.00 27.97 473 ASP A O 1
ATOM 1284 N N . HIS A 1 193 ? -4.564 54.210 31.171 1.00 29.03 474 HIS A N 1
ATOM 1285 C CA . HIS A 1 193 ? -3.559 54.836 32.020 1.00 29.55 474 HIS A CA 1
ATOM 1286 C C . HIS A 1 193 ? -2.163 54.648 31.453 1.00 29.26 474 HIS A C 1
ATOM 1287 O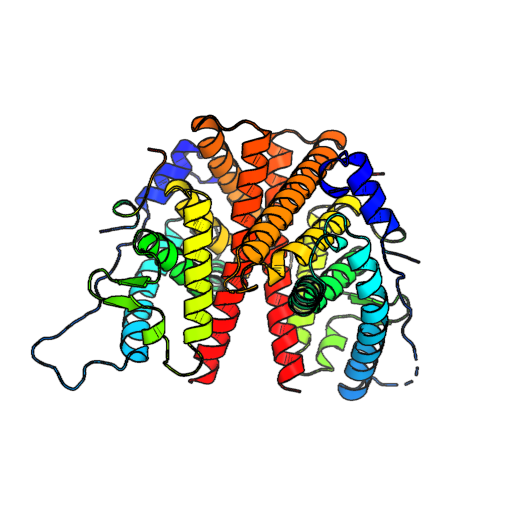 O . HIS A 1 193 ? -1.411 55.625 31.274 1.00 27.58 474 HIS A O 1
ATOM 1294 N N . ILE A 1 194 ? -1.811 53.394 31.173 1.00 28.58 475 ILE A N 1
ATOM 1295 C CA . ILE A 1 194 ? -0.518 53.076 30.584 1.00 29.37 475 ILE A CA 1
ATOM 1296 C C . ILE A 1 194 ? -0.265 53.864 29.313 1.00 28.77 475 ILE A C 1
ATOM 1297 O O . ILE A 1 194 ? 0.801 54.376 29.126 1.00 28.00 475 ILE A O 1
ATOM 1302 N N . HIS A 1 195 ? -1.246 53.926 28.430 1.00 28.95 476 HIS A N 1
ATOM 1303 C CA . HIS A 1 195 ? -1.087 54.689 27.198 1.00 29.60 476 HIS A CA 1
ATOM 1304 C C . HIS A 1 195 ? -0.898 56.173 27.454 1.00 28.97 476 HIS A C 1
ATOM 1305 O O . HIS A 1 195 ? -0.128 56.804 26.750 1.00 27.58 476 HIS A O 1
ATOM 1312 N N . ARG A 1 196 ? -1.574 56.701 28.476 1.00 28.71 477 ARG A N 1
ATOM 1313 C CA . ARG A 1 196 ? -1.428 58.103 28.866 1.00 29.43 477 ARG A CA 1
ATOM 1314 C C . ARG A 1 196 ? -0.019 58.383 29.357 1.00 28.84 477 ARG A C 1
ATOM 1315 O O . ARG A 1 196 ? 0.573 59.377 28.973 1.00 27.70 477 ARG A O 1
ATOM 1323 N N . VAL A 1 197 ? 0.523 57.489 30.185 1.00 28.22 478 VAL A N 1
ATOM 1324 C CA . VAL A 1 197 ? 1.904 57.594 30.618 1.00 28.33 478 VAL A CA 1
ATOM 1325 C C . VAL A 1 197 ? 2.891 57.436 29.452 1.00 28.32 478 VAL A C 1
ATOM 1326 O O . VAL A 1 197 ? 3.848 58.198 29.359 1.00 27.94 478 VAL A O 1
ATOM 1330 N N . LEU A 1 198 ? 2.658 56.465 28.568 1.00 27.66 479 LEU A N 1
ATOM 1331 C CA . LEU A 1 198 ? 3.515 56.329 27.388 1.00 27.15 479 LEU A CA 1
ATOM 1332 C C . LEU A 1 198 ? 3.551 57.632 26.567 1.00 27.34 479 LEU A C 1
ATOM 1333 O O . LEU A 1 198 ? 4.615 58.036 26.113 1.00 26.61 479 LEU A O 1
ATOM 1338 N N . ASP A 1 199 ? 2.407 58.300 26.422 1.00 27.41 480 ASP A N 1
ATOM 1339 C CA . ASP A 1 199 ? 2.363 59.595 25.739 1.00 28.90 480 ASP A CA 1
ATOM 1340 C C . ASP A 1 199 ? 3.231 60.629 26.460 1.00 28.58 480 ASP A C 1
ATOM 1341 O O . ASP A 1 199 ? 3.893 61.414 25.815 1.00 28.97 480 ASP A O 1
ATOM 1346 N N . LYS A 1 200 ? 3.218 60.621 27.786 1.00 28.27 481 LYS A N 1
ATOM 1347 C CA . LYS A 1 200 ? 4.043 61.548 28.545 1.00 28.86 481 LYS A CA 1
ATOM 1348 C C . LYS A 1 200 ? 5.537 61.275 28.337 1.00 28.95 481 LYS A C 1
ATOM 1349 O O . LYS A 1 200 ? 6.332 62.211 28.320 1.00 27.33 481 LYS A O 1
ATOM 1355 N N . ILE A 1 201 ? 5.910 59.999 28.197 1.00 28.42 482 ILE A N 1
ATOM 1356 C CA . ILE A 1 201 ? 7.309 59.658 27.973 1.00 29.41 482 ILE A CA 1
ATOM 1357 C C . ILE A 1 201 ? 7.703 60.142 26.571 1.00 29.50 482 ILE A C 1
ATOM 1358 O O . ILE A 1 201 ? 8.827 60.608 26.373 1.00 30.65 482 ILE A O 1
ATOM 1363 N N . THR A 1 202 ? 6.776 60.036 25.616 1.00 28.90 483 THR A N 1
ATOM 1364 C CA . THR A 1 202 ? 6.999 60.594 24.266 1.00 28.99 483 THR A CA 1
ATOM 1365 C C . THR A 1 202 ? 7.259 62.083 24.324 1.00 28.96 483 THR A C 1
ATOM 1366 O O . THR A 1 202 ? 8.231 62.561 23.697 1.00 28.05 483 THR A O 1
ATOM 1370 N N . ASP A 1 203 ? 6.394 62.804 25.053 1.00 29.05 484 ASP A N 1
ATOM 1371 C CA . ASP A 1 203 ? 6.562 64.258 25.237 1.00 28.80 484 ASP A CA 1
ATOM 1372 C C . ASP A 1 203 ? 7.939 64.552 25.842 1.00 28.08 484 ASP A C 1
ATOM 1373 O O . ASP A 1 203 ? 8.565 65.556 25.505 1.00 26.57 484 ASP A O 1
ATOM 1378 N N . THR A 1 204 ? 8.377 63.704 26.779 1.00 27.56 485 THR A N 1
ATOM 1379 C CA . THR A 1 204 ? 9.670 63.866 27.463 1.00 28.17 485 THR A CA 1
ATOM 1380 C C . THR A 1 204 ? 10.877 63.679 26.524 1.00 27.98 485 THR A C 1
ATOM 1381 O O . THR A 1 204 ? 11.866 64.429 26.588 1.00 28.61 485 THR A O 1
ATOM 1385 N N . LEU A 1 205 ? 10.803 62.676 25.671 1.00 27.32 486 LEU A N 1
ATOM 1386 C CA . LEU A 1 205 ? 11.818 62.483 24.650 1.00 27.45 486 LEU A CA 1
ATOM 1387 C C . LEU A 1 205 ? 11.889 63.702 23.736 1.00 27.18 486 LEU A C 1
ATOM 1388 O O . LEU A 1 205 ? 12.978 64.209 23.481 1.00 27.94 486 LEU A O 1
ATOM 1393 N N . ILE A 1 206 ? 10.735 64.191 23.290 1.00 26.37 487 ILE A N 1
ATOM 1394 C CA . ILE A 1 206 ? 10.702 65.324 22.360 1.00 27.57 487 ILE A CA 1
ATOM 1395 C C . ILE A 1 206 ? 11.303 66.539 23.045 1.00 27.71 487 ILE A C 1
ATOM 1396 O O . ILE A 1 206 ? 12.105 67.237 22.435 1.00 27.14 487 ILE A O 1
ATOM 1401 N N . HIS A 1 207 ? 10.942 66.759 24.325 1.00 27.67 488 HIS A N 1
ATOM 1402 C CA . HIS A 1 207 ? 11.501 67.844 25.146 1.00 27.81 488 HIS A CA 1
ATOM 1403 C C . HIS A 1 207 ? 13.035 67.788 25.218 1.00 28.20 488 HIS A C 1
ATOM 1404 O O . HIS A 1 207 ? 13.711 68.774 24.938 1.00 27.21 488 HIS A O 1
ATOM 1411 N N . LEU A 1 208 ? 13.580 66.620 25.548 1.00 27.81 489 LEU A N 1
ATOM 1412 C CA . LEU A 1 208 ? 15.030 66.422 25.649 1.00 27.92 489 LEU A CA 1
ATOM 1413 C C . LEU A 1 208 ? 15.697 66.800 24.338 1.00 27.90 489 LEU A C 1
ATOM 1414 O O . LEU A 1 208 ? 16.753 67.425 24.323 1.00 26.90 489 LEU A O 1
ATOM 1419 N N . MET A 1 209 ? 15.078 66.394 23.233 1.00 28.09 490 MET A N 1
ATOM 1420 C CA . MET A 1 209 ? 15.641 66.636 21.899 1.00 29.28 490 MET A CA 1
ATOM 1421 C C . MET A 1 209 ? 15.580 68.097 21.490 1.00 28.60 490 MET A C 1
ATOM 1422 O O . MET A 1 209 ? 16.555 68.635 20.955 1.00 29.08 490 MET A O 1
ATOM 1427 N N . ALA A 1 210 ? 14.435 68.738 21.726 1.00 28.49 491 ALA A N 1
ATOM 1428 C CA . ALA A 1 210 ? 14.296 70.186 21.556 1.00 28.37 491 ALA A CA 1
ATOM 1429 C C . ALA A 1 210 ? 15.315 70.990 22.370 1.00 28.35 491 ALA A C 1
ATOM 1430 O O . ALA A 1 210 ? 15.887 71.962 21.883 1.00 27.42 491 ALA A O 1
ATOM 1432 N N . LYS A 1 211 ? 15.502 70.593 23.621 1.00 28.77 492 LYS A N 1
ATOM 1433 C CA . LYS A 1 211 ? 16.466 71.240 24.512 1.00 29.18 492 LYS A CA 1
ATOM 1434 C C . LYS A 1 211 ? 17.875 71.048 23.996 1.00 28.55 492 LYS A C 1
ATOM 1435 O O . LYS A 1 211 ? 18.719 71.863 24.229 1.00 29.67 492 LYS A O 1
ATOM 1438 N N . ALA A 1 212 ? 18.107 69.952 23.291 1.00 29.04 493 ALA A N 1
ATOM 1439 C CA . ALA A 1 212 ? 19.399 69.648 22.706 1.00 29.06 493 ALA A CA 1
ATOM 1440 C C . ALA A 1 212 ? 19.612 70.340 21.365 1.00 29.06 493 ALA A C 1
ATOM 1441 O O . ALA A 1 212 ? 20.618 70.121 20.721 1.00 30.05 493 ALA A O 1
ATOM 1443 N N . GLY A 1 213 ? 18.662 71.170 20.950 1.00 28.95 494 GLY A N 1
ATOM 1444 C CA . GLY A 1 213 ? 18.798 71.988 19.760 1.00 28.42 494 GLY A CA 1
ATOM 1445 C C . GLY A 1 213 ? 18.443 71.301 18.451 1.00 28.19 494 GLY A C 1
ATOM 1446 O O . GLY A 1 213 ? 18.796 71.819 17.382 1.00 27.97 494 GLY A O 1
ATOM 1447 N N . LEU A 1 214 ? 17.749 70.155 18.509 1.00 27.11 495 LEU A N 1
ATOM 1448 C CA . LEU A 1 214 ? 17.268 69.545 17.289 1.00 26.98 495 LEU A CA 1
ATOM 1449 C C . LEU A 1 214 ? 16.079 70.307 16.709 1.00 26.08 495 LEU A C 1
ATOM 1450 O O . LEU A 1 214 ? 15.187 70.764 17.389 1.00 24.70 495 LEU A O 1
ATOM 1455 N N . THR A 1 215 ? 16.141 70.439 15.406 1.00 25.63 496 THR A N 1
ATOM 1456 C CA . THR A 1 215 ? 15.035 70.848 14.561 1.00 26.49 496 THR A CA 1
ATOM 1457 C C . THR A 1 215 ? 13.773 69.969 14.766 1.00 25.92 496 THR A C 1
ATOM 1458 O O . THR A 1 215 ? 13.883 68.813 15.142 1.00 25.27 496 THR A O 1
ATOM 1462 N N . LEU A 1 216 ? 12.591 70.514 14.498 1.00 26.21 497 LEU A N 1
ATOM 1463 C CA . LEU A 1 216 ? 11.339 69.746 14.587 1.00 26.94 497 LEU A CA 1
ATOM 1464 C C . LEU A 1 216 ? 11.441 68.485 13.750 1.00 26.72 497 LEU A C 1
ATOM 1465 O O . LEU A 1 216 ? 11.142 67.412 14.231 1.00 26.80 497 LEU A O 1
ATOM 1470 N N . GLN A 1 217 ? 11.913 68.636 12.518 1.00 26.35 498 GLN A N 1
ATOM 1471 C CA . GLN A 1 217 ? 12.182 67.507 11.636 1.00 26.37 498 GLN A CA 1
ATOM 1472 C C . GLN A 1 217 ? 13.127 66.490 12.255 1.00 25.11 498 GLN A C 1
ATOM 1473 O O . GLN A 1 217 ? 12.852 65.292 12.210 1.00 24.39 498 GLN A O 1
ATOM 1479 N N . GLN A 1 218 ? 14.206 66.961 12.881 1.00 23.59 499 GLN A N 1
ATOM 1480 C CA . GLN A 1 218 ? 15.202 66.085 13.463 1.00 23.32 499 GLN A CA 1
ATOM 1481 C C . GLN A 1 218 ? 14.641 65.347 14.681 1.00 24.16 499 GLN A C 1
ATOM 1482 O O . GLN A 1 218 ? 15.041 64.214 14.974 1.00 24.03 499 GLN A O 1
ATOM 1488 N N . GLN A 1 219 ? 13.754 66.035 15.399 1.00 24.12 500 GLN A N 1
ATOM 1489 C CA . GLN A 1 219 ? 13.106 65.521 16.587 1.00 24.38 500 GLN A CA 1
ATOM 1490 C C . GLN A 1 219 ? 12.241 64.328 16.226 1.00 24.36 500 GLN A C 1
ATOM 1491 O O . GLN A 1 219 ? 12.378 63.271 16.834 1.00 24.85 500 GLN A O 1
ATOM 1497 N N . HIS A 1 220 ? 11.372 64.471 15.217 1.00 24.85 501 HIS A N 1
ATOM 1498 C CA . HIS A 1 220 ? 10.524 63.312 14.808 1.00 24.46 501 HIS A CA 1
ATOM 1499 C C . HIS A 1 220 ? 11.355 62.164 14.196 1.00 25.38 501 HIS A C 1
ATOM 1500 O O . HIS A 1 220 ? 11.127 60.986 14.504 1.00 25.02 501 HIS A O 1
ATOM 1513 N N . GLN A 1 221 ? 12.355 62.488 13.384 1.00 24.90 502 GLN A N 1
ATOM 1514 C CA . GLN A 1 221 ? 13.217 61.445 12.846 1.00 25.23 502 GLN A CA 1
ATOM 1515 C C . GLN A 1 221 ? 13.904 60.662 13.971 1.00 26.12 502 GLN A C 1
ATOM 1516 O O . GLN A 1 221 ? 13.972 59.425 13.944 1.00 25.31 502 GLN A O 1
ATOM 1522 N N . ARG A 1 222 ? 14.401 61.372 14.986 1.00 26.40 503 ARG A N 1
ATOM 1523 C CA . ARG A 1 222 ? 15.123 60.713 16.040 1.00 26.39 503 ARG A CA 1
ATOM 1524 C C . ARG A 1 222 ? 14.214 59.908 16.965 1.00 27.21 503 ARG A C 1
ATOM 1525 O O . ARG A 1 222 ? 14.608 58.843 17.405 1.00 25.97 503 ARG A O 1
ATOM 1533 N N . LEU A 1 223 ? 13.039 60.452 17.280 1.00 26.97 504 LEU A N 1
ATOM 1534 C CA . LEU A 1 223 ? 12.010 59.735 18.037 1.00 27.50 504 LEU A CA 1
ATOM 1535 C C . LEU A 1 223 ? 11.741 58.376 17.362 1.00 27.13 504 LEU A C 1
ATOM 1536 O O . LEU A 1 223 ? 11.728 57.361 18.040 1.00 28.12 504 LEU A O 1
ATOM 1541 N N . ALA A 1 224 ? 11.576 58.384 16.048 1.00 25.21 505 ALA A N 1
ATOM 1542 C CA . ALA A 1 224 ? 11.348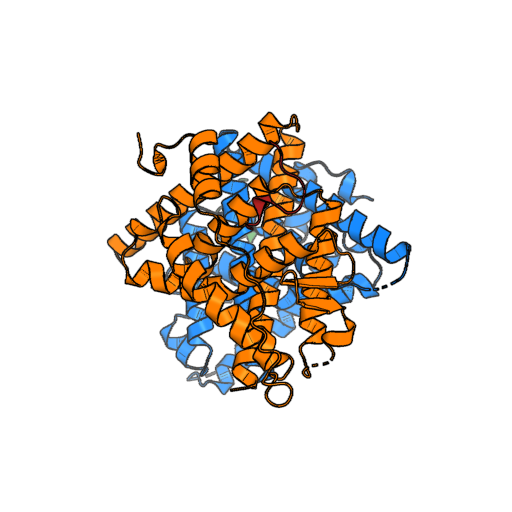 57.176 15.247 1.00 25.75 505 ALA A CA 1
ATOM 1543 C C . ALA A 1 224 ? 12.530 56.187 15.316 1.00 25.25 505 ALA A C 1
ATOM 1544 O O . ALA A 1 224 ? 12.345 54.987 15.568 1.00 24.22 505 ALA A O 1
ATOM 1546 N N . GLN A 1 225 ? 13.734 56.701 15.108 1.00 25.06 506 GLN A N 1
ATOM 1547 C CA . GLN A 1 225 ? 14.950 55.896 15.240 1.00 26.24 506 GLN A CA 1
ATOM 1548 C C . GLN A 1 225 ? 15.026 55.179 16.593 1.00 26.39 506 GLN A C 1
ATOM 1549 O O . GLN A 1 225 ? 15.287 53.969 16.672 1.00 27.66 506 GLN A O 1
ATOM 1555 N N . LEU A 1 226 ? 14.792 55.908 17.671 1.00 26.93 507 LEU A N 1
ATOM 1556 C CA . LEU A 1 226 ? 14.819 55.320 19.005 1.00 28.21 507 LEU A CA 1
ATOM 1557 C C . LEU A 1 226 ? 13.783 54.232 19.187 1.00 29.06 507 LEU A C 1
ATOM 1558 O O . LEU A 1 226 ? 14.077 53.117 19.733 1.00 28.80 507 LEU A O 1
ATOM 1563 N N . LEU A 1 227 ? 12.553 54.542 18.785 1.00 28.05 508 LEU A N 1
ATOM 1564 C CA . LEU A 1 227 ? 11.444 53.601 19.042 1.00 27.84 508 LEU A CA 1
ATOM 1565 C C . LEU A 1 227 ? 11.553 52.334 18.177 1.00 27.53 508 LEU A C 1
ATOM 1566 O O . LEU A 1 227 ? 11.156 51.253 18.601 1.00 27.56 508 LEU A O 1
ATOM 1571 N N . LEU A 1 228 ? 12.106 52.462 16.985 1.00 27.72 509 LEU A N 1
ATOM 1572 C CA . LEU A 1 228 ? 12.361 51.322 16.141 1.00 28.46 509 LEU A CA 1
ATOM 1573 C C . LEU A 1 228 ? 13.375 50.348 16.733 1.00 29.72 509 LEU A C 1
ATOM 1574 O O . LEU A 1 228 ? 13.334 49.151 16.432 1.00 28.83 509 LEU A O 1
ATOM 1579 N N . ILE A 1 229 ? 14.279 50.831 17.566 1.00 30.71 510 ILE A N 1
ATOM 1580 C CA . ILE A 1 229 ? 15.231 49.936 18.217 1.00 32.17 510 ILE A CA 1
ATOM 1581 C C . ILE A 1 229 ? 14.488 48.973 19.164 1.00 31.50 510 ILE A C 1
ATOM 1582 O O . ILE A 1 229 ? 14.935 47.860 19.352 1.00 29.48 510 ILE A O 1
ATOM 1587 N N . LEU A 1 230 ? 13.347 49.403 19.718 1.00 30.67 511 LEU A N 1
ATOM 1588 C CA . LEU A 1 230 ? 12.588 48.537 20.615 1.00 31.38 511 LEU A CA 1
ATOM 1589 C C . LEU A 1 230 ? 12.058 47.257 19.959 1.00 29.76 511 LEU A C 1
ATOM 1590 O O . LEU A 1 230 ? 11.879 46.238 20.642 1.00 29.51 511 LEU A O 1
ATOM 1595 N N . SER A 1 231 ? 11.797 47.305 18.660 1.00 28.75 512 SER A N 1
ATOM 1596 C CA . SER A 1 231 ? 11.465 46.099 17.920 1.00 29.67 5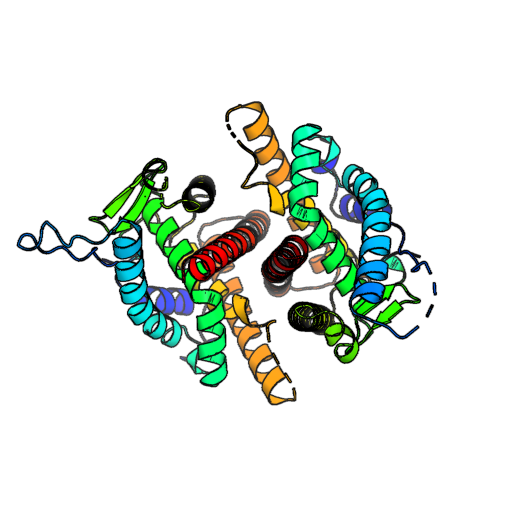12 SER A CA 1
ATOM 1597 C C . SER A 1 231 ? 12.622 45.110 17.932 1.00 28.22 512 SER A C 1
ATOM 1598 O O . SER A 1 231 ? 12.417 43.911 18.069 1.00 27.12 512 SER A O 1
ATOM 1601 N N . HIS A 1 232 ? 13.830 45.610 17.743 1.00 27.42 513 HIS A N 1
ATOM 1602 C CA . HIS A 1 232 ? 15.015 44.733 17.802 1.00 28.21 513 HIS A CA 1
ATOM 1603 C C . HIS A 1 232 ? 15.226 44.188 19.242 1.00 27.24 513 HIS A C 1
ATOM 1604 O O . HIS A 1 232 ? 15.597 43.060 19.407 1.00 27.17 513 HIS A O 1
ATOM 1611 N N . ILE A 1 233 ? 14.971 44.992 20.260 1.00 26.60 514 ILE A N 1
ATOM 1612 C CA . ILE A 1 233 ? 15.172 44.516 21.652 1.00 26.65 514 ILE A CA 1
ATOM 1613 C C . ILE A 1 233 ? 14.160 43.408 21.963 1.00 25.73 514 ILE A C 1
ATOM 1614 O O . ILE A 1 233 ? 14.509 42.390 22.596 1.00 24.31 514 ILE A O 1
ATOM 1619 N N . ARG A 1 234 ? 12.951 43.561 21.419 1.00 25.23 515 ARG A N 1
ATOM 1620 C CA . ARG A 1 234 ? 11.928 42.507 21.498 1.00 25.82 515 ARG A CA 1
ATOM 1621 C C . ARG A 1 234 ? 12.409 41.222 20.875 1.00 25.40 515 ARG A C 1
ATOM 1622 O O . ARG A 1 234 ? 12.307 40.143 21.484 1.00 24.59 515 ARG A O 1
ATOM 1630 N N . HIS A 1 235 ? 12.890 41.327 19.643 1.00 24.93 516 HIS A N 1
ATOM 1631 C CA . HIS A 1 235 ? 13.393 40.174 18.899 1.00 24.85 516 HIS A CA 1
ATOM 1632 C C . HIS A 1 235 ? 14.463 39.404 19.681 1.00 23.95 516 HIS A C 1
ATOM 1633 O O . HIS A 1 235 ? 14.421 38.162 19.787 1.00 24.17 516 HIS A O 1
ATOM 1640 N N . MET A 1 236 ? 15.415 40.140 20.228 1.00 24.20 517 MET A N 1
ATOM 1641 C CA . MET A 1 236 ? 16.511 39.543 21.022 1.00 25.12 517 MET A CA 1
ATOM 1642 C C . MET A 1 236 ? 16.014 38.831 22.296 1.00 24.52 517 MET A C 1
ATOM 1643 O O . MET A 1 236 ? 16.482 37.749 22.629 1.00 22.91 517 MET A O 1
ATOM 1648 N N . SER A 1 237 ? 15.071 39.452 22.992 1.00 25.07 518 SER A N 1
ATOM 1649 C CA . SER A 1 237 ? 14.459 38.875 24.184 1.00 25.12 518 SER A CA 1
ATOM 1650 C C . SER A 1 237 ? 13.715 37.597 23.807 1.00 24.48 518 SER A C 1
ATOM 1651 O O . SER A 1 237 ? 13.878 36.575 24.454 1.00 24.44 518 SER A O 1
ATOM 1654 N N . ASN A 1 238 ? 12.969 37.611 22.707 1.00 24.50 519 ASN A N 1
ATOM 1655 C CA . ASN A 1 238 ? 12.336 36.387 22.243 1.00 25.14 519 ASN A CA 1
ATOM 1656 C C . ASN A 1 238 ? 13.324 35.238 21.923 1.00 25.14 519 ASN A C 1
ATOM 1657 O O . ASN A 1 238 ? 13.083 34.082 22.286 1.00 23.78 519 ASN A O 1
ATOM 1662 N N . LYS A 1 239 ? 14.422 35.552 21.237 1.00 24.33 520 LYS A N 1
ATOM 1663 C CA . LYS A 1 239 ? 15.456 34.534 20.986 1.00 24.50 520 LYS A CA 1
ATOM 1664 C C . LYS A 1 239 ? 16.101 34.065 22.299 1.00 23.83 520 LYS A C 1
ATOM 1665 O O . LYS A 1 239 ? 16.399 32.890 22.463 1.00 23.71 520 LYS A O 1
ATOM 1671 N N . GLY A 1 240 ? 16.345 34.995 23.228 1.00 23.99 521 GLY A N 1
ATOM 1672 C CA . GLY A 1 240 ? 16.841 34.654 24.569 1.00 24.23 521 GLY A CA 1
ATOM 1673 C C . GLY A 1 240 ? 15.934 33.716 25.363 1.00 24.93 521 GLY A C 1
ATOM 1674 O O . GLY A 1 240 ? 16.388 32.682 25.903 1.00 24.46 521 GLY A O 1
ATOM 1675 N N . MET A 1 241 ? 14.649 34.047 25.406 1.00 26.01 522 MET A N 1
ATOM 1676 C CA . MET A 1 241 ? 13.641 33.213 26.071 1.00 27.07 522 MET A CA 1
ATOM 1677 C C . MET A 1 241 ? 13.587 31.814 25.473 1.00 27.49 522 MET A C 1
ATOM 1678 O O . MET A 1 241 ? 13.455 30.847 26.194 1.00 26.93 522 MET A O 1
ATOM 1683 N N . GLU A 1 242 ? 13.654 31.720 24.146 1.00 28.46 523 GLU A N 1
ATOM 1684 C CA . GLU A 1 242 ? 13.690 30.429 23.470 1.00 30.30 523 GLU A CA 1
ATOM 1685 C C . GLU A 1 242 ? 14.860 29.569 23.894 1.00 31.40 523 GLU A C 1
ATOM 1686 O O . GLU A 1 242 ? 14.707 28.386 24.099 1.00 32.16 523 GLU A O 1
ATOM 1692 N N . HIS A 1 243 ? 16.041 30.169 23.931 1.00 33.13 524 HIS A N 1
ATOM 1693 C CA . HIS A 1 243 ? 17.252 29.508 24.399 1.00 34.73 524 HIS A CA 1
ATOM 1694 C C . HIS A 1 243 ? 17.121 29.056 25.877 1.00 35.78 524 HIS A C 1
ATOM 1695 O O . HIS A 1 243 ? 17.413 27.905 26.209 1.00 33.89 524 HIS A O 1
ATOM 1702 N N . LEU A 1 244 ? 16.693 29.959 26.758 1.00 36.96 525 LEU A N 1
ATOM 1703 C CA . LEU A 1 244 ? 16.502 29.615 28.163 1.00 39.39 525 LEU A CA 1
ATOM 1704 C C . LEU A 1 244 ? 15.543 28.421 28.353 1.00 41.02 525 LEU A C 1
ATOM 1705 O O . LEU A 1 244 ? 15.808 27.536 29.156 1.00 41.10 525 LEU A O 1
ATOM 1710 N N . TYR A 1 245 ? 14.443 28.403 27.612 1.00 43.47 526 TYR A N 1
ATOM 1711 C CA . TYR A 1 245 ? 13.461 27.309 27.673 1.00 44.43 526 TYR A CA 1
ATOM 1712 C C . TYR A 1 245 ? 14.093 26.020 27.181 1.00 46.39 526 TYR A C 1
ATOM 1713 O O . TYR A 1 245 ? 14.013 25.000 27.866 1.00 46.66 526 TYR A O 1
ATOM 1722 N N . SER A 1 246 ? 14.737 26.061 26.014 1.00 48.47 527 SER A N 1
ATOM 1723 C CA . SER A 1 246 ? 15.394 24.863 25.435 1.00 50.09 527 SER A CA 1
ATOM 1724 C C . SER A 1 246 ? 16.283 24.163 26.460 1.00 51.57 527 SER A C 1
ATOM 1725 O O . SER A 1 246 ? 16.261 22.942 26.577 1.00 51.32 527 SER A O 1
ATOM 1728 N N . MET A 1 247 ? 17.063 24.956 27.193 1.00 53.20 528 MET A N 1
ATOM 1729 C CA . MET A 1 247 ? 17.888 24.448 28.289 1.00 55.15 528 MET A CA 1
ATOM 1730 C C . MET A 1 247 ? 17.106 24.483 29.608 1.00 55.01 528 MET A C 1
ATOM 1731 O O . MET A 1 247 ? 16.427 23.519 29.974 1.00 55.65 528 MET A O 1
ATOM 1736 N N . ASN B 2 23 ? 14.207 64.574 -10.154 1.00 47.69 304 ASN B N 1
ATOM 1737 C CA . ASN B 2 23 ? 13.998 64.206 -8.723 1.00 47.51 304 ASN B CA 1
ATOM 1738 C C . ASN B 2 23 ? 13.080 62.986 -8.578 1.00 47.16 304 ASN B C 1
ATOM 1739 O O . ASN B 2 23 ? 12.114 63.021 -7.806 1.00 46.93 304 ASN B O 1
ATOM 1741 N N . SER B 2 24 ? 13.400 61.913 -9.305 1.00 46.69 305 SER B N 1
ATOM 1742 C CA . SER B 2 24 ? 12.626 60.659 -9.244 1.00 46.59 305 SER B CA 1
ATOM 1743 C C . SER B 2 24 ? 13.214 59.595 -8.293 1.00 46.51 305 SER B C 1
ATOM 1744 O O . SER B 2 24 ? 12.546 58.589 -7.988 1.00 46.24 305 SER B O 1
ATOM 1747 N N . LEU B 2 25 ? 14.443 59.816 -7.811 1.00 46.32 306 LEU B N 1
ATOM 1748 C CA . LEU B 2 25 ? 15.058 58.900 -6.826 1.00 46.05 306 LEU B CA 1
ATOM 1749 C C . LEU B 2 25 ? 14.420 59.105 -5.456 1.00 45.47 306 LEU B C 1
ATOM 1750 O O . LEU B 2 25 ? 13.815 60.149 -5.193 1.00 45.39 306 LEU B O 1
ATOM 1755 N N . ALA B 2 26 ? 14.571 58.105 -4.586 1.00 44.79 307 ALA B N 1
ATOM 1756 C CA . ALA B 2 26 ? 13.791 58.001 -3.360 1.00 44.08 307 ALA B CA 1
ATOM 1757 C C . ALA B 2 26 ? 13.967 59.160 -2.400 1.00 43.63 307 ALA B C 1
ATOM 1758 O O . ALA B 2 26 ? 12.981 59.660 -1.821 1.00 43.43 307 ALA B O 1
ATOM 1760 N N . LEU B 2 27 ? 15.219 59.569 -2.210 1.00 42.73 308 LEU B N 1
ATOM 1761 C CA . LEU B 2 27 ? 15.532 60.620 -1.240 1.00 42.05 308 LEU B CA 1
ATOM 1762 C C . LEU B 2 27 ? 15.120 61.985 -1.761 1.00 41.24 308 LEU B C 1
ATOM 1763 O O . LEU B 2 27 ? 14.952 62.922 -0.978 1.00 41.38 308 LEU B O 1
ATOM 1768 N N . SER B 2 28 ? 14.929 62.078 -3.075 1.00 39.76 309 SER B N 1
ATOM 1769 C CA . SER B 2 28 ? 14.452 63.290 -3.715 1.00 39.11 309 SER B CA 1
ATOM 1770 C C . SER B 2 28 ? 12.941 63.457 -3.675 1.00 37.86 309 SER B C 1
ATOM 1771 O O . SER B 2 28 ? 12.436 64.533 -3.959 1.00 37.52 309 SER B O 1
ATOM 1774 N N . LEU B 2 29 ? 12.210 62.400 -3.341 1.00 36.57 310 LEU B N 1
ATOM 1775 C CA . LEU B 2 29 ? 10.766 62.494 -3.340 1.00 35.51 310 LEU B CA 1
ATOM 1776 C C . LEU B 2 29 ? 10.281 63.340 -2.191 1.00 35.38 310 LEU B C 1
ATOM 1777 O O . LEU B 2 29 ? 10.807 63.248 -1.071 1.00 35.26 310 LEU B O 1
ATOM 1782 N N . THR B 2 30 ? 9.256 64.141 -2.465 1.00 34.61 311 THR B N 1
ATOM 1783 C CA . THR B 2 30 ? 8.509 64.779 -1.396 1.00 34.57 311 THR B CA 1
ATOM 1784 C C . THR B 2 30 ? 7.683 63.734 -0.668 1.00 34.63 311 THR B C 1
ATOM 1785 O O . THR B 2 30 ? 7.544 62.586 -1.128 1.00 33.75 311 THR B O 1
ATOM 1789 N N . ALA B 2 31 ? 7.145 64.150 0.479 1.00 34.18 312 ALA B N 1
ATOM 1790 C CA . ALA B 2 31 ? 6.238 63.336 1.260 1.00 33.54 312 ALA B CA 1
ATOM 1791 C C . ALA B 2 31 ? 5.062 62.852 0.408 1.00 33.20 312 ALA B C 1
ATOM 1792 O O . ALA B 2 31 ? 4.776 61.656 0.373 1.00 32.17 312 ALA B O 1
ATOM 1794 N N . ASP B 2 32 ? 4.379 63.772 -0.264 1.00 32.37 313 ASP B N 1
ATOM 1795 C CA . ASP B 2 32 ? 3.256 63.390 -1.134 1.00 32.94 313 ASP B CA 1
ATOM 1796 C C . ASP B 2 32 ? 3.664 62.348 -2.199 1.00 31.92 313 ASP B C 1
ATOM 1797 O O . ASP B 2 32 ? 2.903 61.416 -2.494 1.00 31.21 313 ASP B O 1
ATOM 1802 N N . GLN B 2 33 ? 4.863 62.499 -2.761 1.00 31.21 314 GLN B N 1
ATOM 1803 C CA . GLN B 2 33 ? 5.292 61.662 -3.891 1.00 30.94 314 GLN B CA 1
ATOM 1804 C C . GLN B 2 33 ? 5.634 60.264 -3.417 1.00 30.44 314 GLN B C 1
ATOM 1805 O O . GLN B 2 33 ? 5.378 59.298 -4.112 1.00 29.53 314 GLN B O 1
ATOM 1811 N N . MET B 2 34 ? 6.202 60.184 -2.228 1.00 30.86 315 MET B N 1
ATOM 1812 C CA . MET B 2 34 ? 6.508 58.926 -1.563 1.00 31.27 315 MET B CA 1
ATOM 1813 C C . MET B 2 34 ? 5.236 58.136 -1.241 1.00 30.82 315 MET B C 1
ATOM 1814 O O . MET B 2 34 ? 5.143 56.953 -1.549 1.00 29.87 315 MET B O 1
ATOM 1819 N N . VAL B 2 35 ? 4.263 58.792 -0.624 1.00 30.62 316 VAL B N 1
ATOM 1820 C CA . VAL B 2 35 ? 2.968 58.148 -0.326 1.00 31.03 316 VAL B CA 1
ATOM 1821 C C . VAL B 2 35 ? 2.371 57.591 -1.606 1.00 29.41 316 VAL B C 1
ATOM 1822 O O . VAL B 2 35 ? 1.942 56.436 -1.650 1.00 29.07 316 VAL B O 1
ATOM 1826 N N . SER B 2 36 ? 2.358 58.425 -2.628 1.00 27.67 317 SER B N 1
ATOM 1827 C CA . SER B 2 36 ? 1.765 58.081 -3.913 1.00 27.95 317 SER B CA 1
ATOM 1828 C C . SER B 2 36 ? 2.455 56.865 -4.521 1.00 27.32 317 SER B C 1
ATOM 1829 O O . SER B 2 36 ? 1.794 55.948 -5.006 1.00 26.12 317 SER B O 1
ATOM 1832 N N . ALA B 2 37 ? 3.788 56.873 -4.508 1.00 26.54 318 ALA B N 1
ATOM 1833 C CA . ALA B 2 37 ? 4.559 55.747 -5.024 1.00 25.77 318 ALA B CA 1
ATOM 1834 C C . ALA B 2 37 ? 4.231 54.473 -4.256 1.00 25.89 318 ALA B C 1
ATOM 1835 O O . ALA B 2 37 ? 4.037 53.438 -4.878 1.00 25.97 318 ALA B O 1
ATOM 1837 N N . LEU B 2 38 ? 4.169 54.555 -2.916 1.00 26.09 319 LEU B N 1
ATOM 1838 C CA . LEU B 2 38 ? 3.883 53.387 -2.083 1.00 27.11 319 LEU B CA 1
ATOM 1839 C C . LEU B 2 38 ? 2.474 52.835 -2.327 1.00 27.14 319 LEU B C 1
ATOM 1840 O O . LEU B 2 38 ? 2.289 51.598 -2.423 1.00 27.00 319 LEU B O 1
ATOM 1845 N N . LEU B 2 39 ? 1.488 53.732 -2.481 1.00 26.23 320 LEU B N 1
ATOM 1846 C CA . LEU B 2 39 ? 0.135 53.295 -2.811 1.00 26.04 320 LEU B CA 1
ATOM 1847 C C . LEU B 2 39 ? 0.083 52.551 -4.145 1.00 25.92 320 LEU B C 1
ATOM 1848 O O . LEU B 2 39 ? -0.555 51.497 -4.251 1.00 25.16 320 LEU B O 1
ATOM 1853 N N . ASP B 2 40 ? 0.793 53.073 -5.142 1.00 25.17 321 ASP B N 1
ATOM 1854 C CA . ASP B 2 40 ? 0.858 52.444 -6.460 1.00 26.66 321 ASP B CA 1
ATOM 1855 C C . ASP B 2 40 ? 1.370 50.990 -6.352 1.00 26.48 321 ASP B C 1
ATOM 1856 O O . ASP B 2 40 ? 0.961 50.127 -7.131 1.00 26.48 321 ASP B O 1
ATOM 1861 N N . ALA B 2 41 ? 2.268 50.747 -5.400 1.00 27.52 322 ALA B N 1
ATOM 1862 C CA . ALA B 2 41 ? 2.946 49.459 -5.252 1.00 28.46 322 ALA B CA 1
ATOM 1863 C C . ALA B 2 41 ? 2.175 48.395 -4.437 1.00 29.41 322 ALA B C 1
ATOM 1864 O O . ALA B 2 41 ? 2.672 47.295 -4.247 1.00 30.36 322 ALA B O 1
ATOM 1866 N N . GLU B 2 42 ? 0.993 48.728 -3.929 1.00 29.39 323 GLU B N 1
ATOM 1867 C CA . GLU B 2 42 ? 0.248 47.811 -3.061 1.00 29.38 323 GLU B CA 1
ATOM 1868 C C . GLU B 2 42 ? -0.075 46.512 -3.786 1.00 30.36 323 GLU B C 1
ATOM 1869 O O . GLU B 2 42 ? -0.510 46.539 -4.932 1.00 27.93 323 GLU B O 1
ATOM 1875 N N . PRO B 2 43 ? 0.160 45.371 -3.120 1.00 30.21 324 PRO B N 1
ATOM 1876 C CA . PRO B 2 43 ? -0.066 44.085 -3.746 1.00 30.17 324 PRO B CA 1
ATOM 1877 C C . PRO B 2 43 ? -1.560 43.751 -3.801 1.00 30.42 324 PRO B C 1
ATOM 1878 O O . PRO B 2 43 ? -2.360 44.360 -3.083 1.00 30.48 324 PRO B O 1
ATOM 1882 N N . PRO B 2 44 ? -1.937 42.785 -4.640 1.00 30.67 325 PRO B N 1
ATOM 1883 C CA . PRO B 2 44 ? -3.313 42.333 -4.667 1.00 30.68 325 PRO B CA 1
ATOM 1884 C C . PRO B 2 44 ? -3.639 41.582 -3.389 1.00 30.31 325 PRO B C 1
ATOM 1885 O O . PRO B 2 44 ? -2.762 40.986 -2.763 1.00 31.09 325 PRO B O 1
ATOM 1889 N N . ILE B 2 45 ? -4.895 41.644 -2.984 1.00 30.25 326 ILE B N 1
ATOM 1890 C CA . ILE B 2 45 ? -5.407 40.824 -1.898 1.00 30.29 326 ILE B CA 1
ATOM 1891 C C . ILE B 2 45 ? -5.979 39.569 -2.535 1.00 30.66 326 ILE B C 1
ATOM 1892 O O . ILE B 2 45 ? -6.886 39.648 -3.369 1.00 29.69 326 ILE B O 1
ATOM 1897 N N . LEU B 2 46 ? -5.429 38.421 -2.146 1.00 30.12 327 LEU B N 1
ATOM 1898 C CA . LEU B 2 46 ? -5.753 37.181 -2.805 1.00 30.05 327 LEU B CA 1
ATOM 1899 C C . LEU B 2 46 ? -6.997 36.523 -2.235 1.00 29.48 327 LEU B C 1
ATOM 1900 O O . LEU B 2 46 ? -7.336 36.692 -1.070 1.00 28.90 327 LEU B O 1
ATOM 1905 N N . TYR B 2 47 ? -7.664 35.765 -3.087 1.00 30.51 328 TYR B N 1
ATOM 1906 C CA . TYR B 2 47 ? -8.718 34.848 -2.668 1.00 30.80 328 TYR B CA 1
ATOM 1907 C C . TYR B 2 47 ? -8.054 33.511 -2.343 1.00 30.84 328 TYR B C 1
ATOM 1908 O O . TYR B 2 47 ? -7.066 33.154 -2.966 1.00 30.21 328 TYR B O 1
ATOM 1917 N N . SER B 2 48 ? -8.572 32.783 -1.357 1.00 30.34 329 SER B N 1
ATOM 1918 C CA . SER B 2 48 ? -8.118 31.419 -1.098 1.00 30.48 329 SER B CA 1
ATOM 1919 C C . SER B 2 48 ? -8.604 30.516 -2.238 1.00 31.47 329 SER B C 1
ATOM 1920 O O . SER B 2 48 ? -9.777 30.556 -2.587 1.00 30.64 329 SER B O 1
ATOM 1923 N N . GLU B 2 49 ? -7.706 29.712 -2.806 1.00 31.76 330 GLU B N 1
ATOM 1924 C CA . GLU B 2 49 ? -8.054 28.860 -3.940 1.00 33.41 330 GLU B CA 1
ATOM 1925 C C . GLU B 2 49 ? -8.990 27.720 -3.512 1.00 32.40 330 GLU B C 1
ATOM 1926 O O . GLU B 2 49 ? -8.797 27.120 -2.464 1.00 31.74 330 GLU B O 1
ATOM 1932 N N . TYR B 2 50 ? -10.015 27.467 -4.336 1.00 32.62 331 TYR B N 1
ATOM 1933 C CA . TYR B 2 50 ? -11.087 26.501 -4.056 1.00 32.66 331 TYR B CA 1
ATOM 1934 C C . TYR B 2 50 ? -11.380 25.731 -5.352 1.00 32.54 331 TYR B C 1
ATOM 1935 O O . TYR B 2 50 ? -11.424 26.325 -6.419 1.00 33.15 331 TYR B O 1
ATOM 1944 N N . ASP B 2 51 ? -11.535 24.409 -5.286 1.00 31.91 332 ASP B N 1
ATOM 1945 C CA . ASP B 2 51 ? -11.970 23.636 -6.457 1.00 31.71 332 ASP B CA 1
ATOM 1946 C C . ASP B 2 51 ? -13.198 22.853 -6.025 1.00 31.12 332 ASP B C 1
ATOM 1947 O O . ASP B 2 51 ? -13.075 21.872 -5.250 1.00 30.75 332 ASP B O 1
ATOM 1952 N N . PRO B 2 52 ? -14.383 23.259 -6.537 1.00 30.55 333 PRO B N 1
ATOM 1953 C CA . PRO B 2 52 ? -15.613 22.554 -6.173 1.00 30.62 333 PRO B CA 1
ATOM 1954 C C . PRO B 2 52 ? -15.580 21.072 -6.536 1.00 29.61 333 PRO B C 1
ATOM 1955 O O . PRO B 2 52 ? -16.389 20.324 -6.007 1.00 29.93 333 PRO B O 1
ATOM 1959 N N . THR B 2 53 ? -14.672 20.648 -7.417 1.00 29.36 334 THR B N 1
ATOM 1960 C CA . THR B 2 53 ? -14.614 19.246 -7.849 1.00 29.67 334 THR B CA 1
ATOM 1961 C C . THR B 2 53 ? -13.692 18.389 -6.975 1.00 29.63 334 THR B C 1
ATOM 1962 O O . THR B 2 53 ? -13.565 17.182 -7.202 1.00 29.16 334 THR B O 1
ATOM 1966 N N . ARG B 2 54 ? -13.083 19.012 -5.965 1.00 29.96 335 ARG B N 1
ATOM 1967 C CA . ARG B 2 54 ? -12.135 18.334 -5.089 1.00 30.65 335 ARG B CA 1
ATOM 1968 C C . ARG B 2 54 ? -12.493 18.543 -3.620 1.00 31.02 335 ARG B C 1
ATOM 1969 O O . ARG B 2 54 ? -11.702 19.085 -2.865 1.00 30.63 335 ARG B O 1
ATOM 1973 N N . PRO B 2 55 ? -13.660 18.060 -3.198 1.00 31.88 336 PRO B N 1
ATOM 1974 C CA . PRO B 2 55 ? -14.127 18.312 -1.837 1.00 32.58 336 PRO B CA 1
ATOM 1975 C C . PRO B 2 55 ? -13.251 17.672 -0.762 1.00 33.34 336 PRO B C 1
ATOM 1976 O O . PRO B 2 55 ? -13.150 18.209 0.325 1.00 34.01 336 PRO B O 1
ATOM 1980 N N . PHE B 2 56 ? -12.605 16.551 -1.072 1.00 34.21 337 PHE B N 1
ATOM 1981 C CA . PHE B 2 56 ? -11.944 15.740 -0.047 1.00 34.97 337 PHE B CA 1
ATOM 1982 C C . PHE B 2 56 ? -10.472 16.027 0.192 1.00 36.13 337 PHE B C 1
ATOM 1983 O O . PHE B 2 56 ? -9.907 15.530 1.163 1.00 36.96 337 PHE B O 1
ATOM 1991 N N . SER B 2 57 ? -9.846 16.799 -0.685 1.00 37.16 338 SER B N 1
ATOM 1992 C CA . SER B 2 57 ? -8.435 17.104 -0.539 1.00 37.82 338 SER B CA 1
ATOM 1993 C C . SER B 2 57 ? -8.288 18.556 -0.161 1.00 38.59 338 SER B C 1
ATOM 1994 O O . SER B 2 57 ? -7.180 19.103 -0.195 1.00 39.10 338 SER B O 1
ATOM 1997 N N . GLU B 2 58 ? -9.414 19.176 0.199 1.00 39.03 339 GLU B N 1
ATOM 1998 C CA . GLU B 2 58 ? -9.404 20.462 0.851 1.00 39.37 339 GLU B CA 1
ATOM 1999 C C . GLU B 2 58 ? -8.315 20.399 1.910 1.00 39.54 339 GLU B C 1
ATOM 2000 O O . GLU B 2 58 ? -8.282 19.476 2.747 1.00 39.48 339 GLU B O 1
ATOM 2002 N N . ALA B 2 59 ? -7.392 21.347 1.832 1.00 39.48 340 ALA B N 1
ATOM 2003 C CA . ALA B 2 59 ? -6.291 21.413 2.785 1.00 39.56 340 ALA B CA 1
ATOM 2004 C C . ALA B 2 59 ? -6.823 21.511 4.222 1.00 39.63 340 ALA B C 1
ATOM 2005 O O . ALA B 2 59 ? -7.966 21.958 4.456 1.00 40.75 340 ALA B O 1
ATOM 2007 N N . SER B 2 60 ? -6.014 21.073 5.186 1.00 39.06 341 SER B N 1
ATOM 2008 C CA . SER B 2 60 ? -6.327 21.339 6.582 1.00 38.26 341 SER B CA 1
ATOM 2009 C C . SER B 2 60 ? -6.326 22.856 6.737 1.00 37.87 341 SER B C 1
ATOM 2010 O O . SER B 2 60 ? -6.006 23.585 5.787 1.00 37.66 341 SER B O 1
ATOM 2013 N N . MET B 2 61 ? -6.710 23.324 7.917 1.00 36.79 342 MET B N 1
ATOM 2014 C CA . MET B 2 61 ? -6.658 24.732 8.224 1.00 36.58 342 MET B CA 1
ATOM 2015 C C . MET B 2 61 ? -5.266 25.268 7.920 1.00 35.46 342 MET B C 1
ATOM 2016 O O . MET B 2 61 ? -5.127 26.278 7.263 1.00 33.54 342 MET B O 1
ATOM 2021 N N . MET B 2 62 ? -4.248 24.560 8.408 1.00 34.89 343 MET B N 1
ATOM 2022 C CA . MET B 2 62 ? -2.862 24.961 8.225 1.00 34.93 343 MET B CA 1
ATOM 2023 C C . MET B 2 62 ? -2.444 24.952 6.762 1.00 34.10 343 MET B C 1
ATOM 2024 O O . MET B 2 62 ? -1.683 25.807 6.349 1.00 34.63 343 MET B O 1
ATOM 2029 N N . GLY B 2 63 ? -2.931 23.986 5.990 1.00 33.07 344 GLY B N 1
ATOM 2030 C CA . GLY B 2 63 ? -2.645 23.919 4.577 1.00 32.66 344 GLY B CA 1
ATOM 2031 C C . GLY B 2 63 ? -3.270 25.070 3.824 1.00 31.95 344 GLY B C 1
ATOM 2032 O O . GLY B 2 63 ? -2.672 25.597 2.908 1.00 31.65 344 GLY B O 1
ATOM 2033 N N . LEU B 2 64 ? -4.477 25.462 4.221 1.00 31.47 345 LEU B N 1
ATOM 2034 C CA . LEU B 2 64 ? -5.167 26.607 3.623 1.00 31.27 345 LEU B CA 1
ATOM 2035 C C . LEU B 2 64 ? -4.380 27.895 3.855 1.00 30.33 345 LEU B C 1
ATOM 2036 O O . LEU B 2 64 ? -4.209 28.707 2.948 1.00 29.66 345 LEU B O 1
ATOM 2041 N N . LEU B 2 65 ? -3.887 28.071 5.074 1.00 29.70 346 LEU B N 1
ATOM 2042 C CA . LEU B 2 65 ? -3.136 29.276 5.432 1.00 28.87 346 LEU B CA 1
ATOM 2043 C C . LEU B 2 65 ? -1.762 29.289 4.764 1.00 29.05 346 LEU B C 1
ATOM 2044 O O . LEU B 2 65 ? -1.283 30.352 4.319 1.00 29.55 346 LEU B O 1
ATOM 2049 N N . THR B 2 66 ? -1.138 28.118 4.708 1.00 28.37 347 THR B N 1
ATOM 2050 C CA . THR B 2 66 ? 0.167 27.944 4.089 1.00 28.45 347 THR B CA 1
ATOM 2051 C C . THR B 2 66 ? 0.130 28.254 2.605 1.00 28.26 347 THR B C 1
ATOM 2052 O O . THR B 2 66 ? 0.953 29.012 2.099 1.00 27.11 347 THR B O 1
ATOM 2056 N N . ASN B 2 67 ? -0.846 27.679 1.919 1.00 28.34 348 ASN B N 1
ATOM 2057 C CA . ASN B 2 67 ? -1.037 27.913 0.501 1.00 29.03 348 ASN B CA 1
ATOM 2058 C C . ASN B 2 67 ? -1.285 29.387 0.178 1.00 29.34 348 ASN B C 1
ATOM 2059 O O . ASN B 2 67 ? -0.717 29.936 -0.778 1.00 27.97 348 ASN B O 1
ATOM 2064 N N . LEU B 2 68 ? -2.117 30.028 0.999 1.00 29.10 349 LEU B N 1
ATOM 2065 C CA . LEU B 2 68 ? -2.387 31.451 0.854 1.00 28.93 349 LEU B CA 1
ATOM 2066 C C . LEU B 2 68 ? -1.127 32.261 1.038 1.00 28.52 349 LEU B C 1
ATOM 2067 O O . LEU B 2 68 ? -0.779 33.105 0.200 1.00 28.93 349 LEU B O 1
ATOM 2072 N N . ALA B 2 69 ? -0.441 31.993 2.138 1.00 28.01 350 ALA B N 1
ATOM 2073 C CA . ALA B 2 69 ? 0.754 32.722 2.493 1.00 27.36 350 ALA B CA 1
ATOM 2074 C C . ALA B 2 69 ? 1.831 32.578 1.423 1.00 27.66 350 ALA B C 1
ATOM 2075 O O . ALA B 2 69 ? 2.454 33.575 1.035 1.00 25.82 350 ALA B O 1
ATOM 2077 N N . ASP B 2 70 ? 2.037 31.359 0.916 1.00 27.64 351 ASP B N 1
ATOM 2078 C CA . ASP B 2 70 ? 3.024 31.130 -0.143 1.00 27.98 351 ASP B CA 1
ATOM 2079 C C . ASP B 2 70 ? 2.713 31.917 -1.428 1.00 28.56 351 ASP B C 1
ATOM 2080 O O . ASP B 2 70 ? 3.627 32.450 -2.083 1.00 28.07 351 ASP B O 1
ATOM 2085 N N . ARG B 2 71 ? 1.435 32.012 -1.770 1.00 28.14 352 ARG B N 1
ATOM 2086 C CA . ARG B 2 71 ? 1.022 32.827 -2.893 1.00 28.54 352 ARG B CA 1
ATOM 2087 C C . ARG B 2 71 ? 1.230 34.314 -2.613 1.00 28.47 352 ARG B C 1
ATOM 2088 O O . ARG B 2 71 ? 1.698 35.060 -3.473 1.00 27.67 352 ARG B O 1
ATOM 2096 N N . GLU B 2 72 ? 0.933 34.731 -1.390 1.00 28.77 353 GLU B N 1
ATOM 2097 C CA . GLU B 2 72 ? 1.188 36.099 -0.981 1.00 29.14 353 GLU B CA 1
ATOM 2098 C C . GLU B 2 72 ? 2.684 36.449 -1.039 1.00 29.54 353 GLU B C 1
ATOM 2099 O O . GLU B 2 72 ? 3.049 37.559 -1.414 1.00 29.31 353 GLU B O 1
ATOM 2105 N N . LEU B 2 73 ? 3.552 35.507 -0.679 1.00 29.72 354 LEU B N 1
ATOM 2106 C CA . LEU B 2 73 ? 4.983 35.768 -0.669 1.00 29.99 354 LEU B CA 1
ATOM 2107 C C . LEU B 2 73 ? 5.556 36.081 -2.048 1.00 30.94 354 LEU B C 1
ATOM 2108 O O . LEU B 2 73 ? 6.472 36.906 -2.165 1.00 30.81 354 LEU B O 1
ATOM 2113 N N . VAL B 2 74 ? 5.022 35.437 -3.085 1.00 29.64 355 VAL B N 1
ATOM 2114 C CA . VAL B 2 74 ? 5.429 35.727 -4.445 1.00 30.50 355 VAL B CA 1
ATOM 2115 C C . VAL B 2 74 ? 5.148 37.192 -4.761 1.00 30.02 355 VAL B C 1
ATOM 2116 O O . VAL B 2 74 ? 6.009 37.879 -5.312 1.00 30.61 355 VAL B O 1
ATOM 2120 N N . HIS B 2 75 ? 3.944 37.657 -4.432 1.00 29.27 356 HIS B N 1
ATOM 2121 C CA . HIS B 2 75 ? 3.607 39.080 -4.591 1.00 29.58 356 HIS B CA 1
ATOM 2122 C C . HIS B 2 75 ? 4.454 40.007 -3.662 1.00 29.58 356 HIS B C 1
ATOM 2123 O O . HIS B 2 75 ? 4.775 41.156 -4.019 1.00 30.17 356 HIS B O 1
ATOM 2130 N N . MET B 2 76 ? 4.804 39.526 -2.476 1.00 28.81 357 MET B N 1
ATOM 2131 C CA . MET B 2 76 ? 5.570 40.352 -1.527 1.00 29.34 357 MET B CA 1
ATOM 2132 C C . MET B 2 76 ? 6.963 40.754 -2.028 1.00 29.34 357 MET B C 1
ATOM 2133 O O . MET B 2 76 ? 7.417 41.896 -1.807 1.00 28.37 357 MET B O 1
ATOM 2138 N N . ILE B 2 77 ? 7.647 39.820 -2.683 1.00 30.01 358 ILE B N 1
ATOM 2139 C CA . ILE B 2 77 ? 8.987 40.093 -3.225 1.00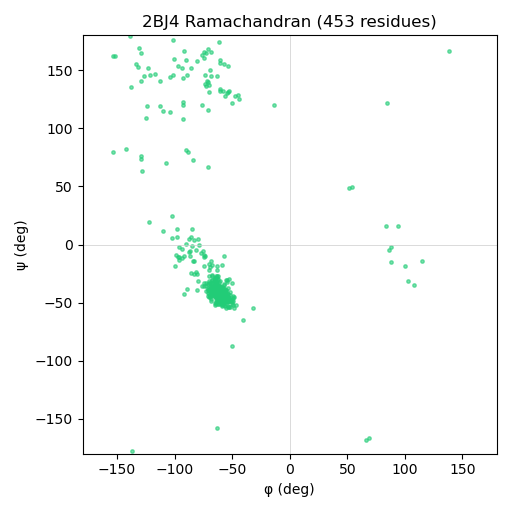 31.02 358 ILE B CA 1
ATOM 2140 C C . ILE B 2 77 ? 8.888 41.228 -4.219 1.00 29.53 358 ILE B C 1
ATOM 2141 O O . ILE B 2 77 ? 9.745 42.104 -4.239 1.00 28.95 358 ILE B O 1
ATOM 2146 N N . ASN B 2 78 ? 7.862 41.184 -5.070 1.00 29.75 359 ASN B N 1
ATOM 2147 C CA . ASN B 2 78 ? 7.701 42.185 -6.126 1.00 29.83 359 ASN B CA 1
ATOM 2148 C C . ASN B 2 78 ? 7.305 43.540 -5.554 1.00 28.66 359 ASN B C 1
ATOM 2149 O O . ASN B 2 78 ? 7.814 44.566 -6.017 1.00 29.13 359 ASN B O 1
ATOM 2154 N N . TRP B 2 79 ? 6.445 43.542 -4.541 1.00 27.34 360 TRP B N 1
ATOM 2155 C CA . TRP B 2 79 ? 6.126 44.741 -3.761 1.00 27.91 360 TRP B CA 1
ATOM 2156 C C . TRP B 2 79 ? 7.384 45.405 -3.156 1.00 27.56 360 TRP B C 1
ATOM 2157 O O . TRP B 2 79 ? 7.634 46.594 -3.350 1.00 26.80 360 TRP B O 1
ATOM 2168 N N . ALA B 2 80 ? 8.168 44.619 -2.417 1.00 26.81 361 ALA B N 1
ATOM 2169 C CA . ALA B 2 80 ? 9.379 45.133 -1.761 1.00 25.11 361 ALA B CA 1
ATOM 2170 C C . ALA B 2 80 ? 10.309 45.838 -2.756 1.00 24.25 361 ALA B C 1
ATOM 2171 O O . ALA B 2 80 ? 10.818 46.902 -2.462 1.00 24.81 361 ALA B O 1
ATOM 2173 N N . LYS B 2 81 ? 10.482 45.250 -3.931 1.00 22.86 362 LYS B N 1
ATOM 2174 C CA . LYS B 2 81 ? 11.362 45.748 -4.965 1.00 23.31 362 LYS B CA 1
ATOM 2175 C C . LYS B 2 81 ? 10.820 46.964 -5.714 1.00 23.84 362 LYS B C 1
ATOM 2176 O O . LYS B 2 81 ? 11.542 47.568 -6.516 1.00 22.36 362 LYS B O 1
ATOM 2182 N N . ARG B 2 82 ? 9.578 47.334 -5.417 1.00 24.17 363 ARG B N 1
ATOM 2183 C CA . ARG B 2 82 ? 8.969 48.584 -5.891 1.00 25.28 363 ARG B CA 1
ATOM 2184 C C . ARG B 2 82 ? 9.024 49.681 -4.839 1.00 26.08 363 ARG B C 1
ATOM 2185 O O . ARG B 2 82 ? 8.719 50.823 -5.133 1.00 27.00 363 ARG B O 1
ATOM 2193 N N . VAL B 2 83 ? 9.415 49.349 -3.622 1.00 27.12 364 VAL B N 1
ATOM 2194 C CA . VAL B 2 83 ? 9.553 50.350 -2.562 1.00 28.07 364 VAL B CA 1
ATOM 2195 C C . VAL B 2 83 ? 10.781 51.233 -2.875 1.00 28.77 364 VAL B C 1
ATOM 2196 O O . VAL B 2 83 ? 11.903 50.737 -2.876 1.00 27.62 364 VAL B O 1
ATOM 2200 N N . PRO B 2 84 ? 10.587 52.534 -3.120 1.00 29.78 365 PRO B N 1
ATOM 2201 C CA . PRO B 2 84 ? 11.700 53.379 -3.535 1.00 30.40 365 PRO B CA 1
ATOM 2202 C C . PRO B 2 84 ? 12.824 53.293 -2.501 1.00 30.22 365 PRO B C 1
ATOM 2203 O O . PRO B 2 84 ? 12.566 53.446 -1.324 1.00 31.42 365 PRO B O 1
ATOM 2207 N N . GLY B 2 85 ? 14.048 52.992 -2.947 1.00 30.56 366 GLY B N 1
ATOM 2208 C CA . GLY B 2 85 ? 15.181 52.804 -2.036 1.00 30.31 366 GLY B CA 1
ATOM 2209 C C . GLY B 2 85 ? 15.617 51.347 -1.903 1.00 30.03 366 GLY B C 1
ATOM 2210 O O . GLY B 2 85 ? 16.802 51.068 -1.781 1.00 30.19 366 GLY B O 1
ATOM 2211 N N . PHE B 2 86 ? 14.667 50.409 -1.954 1.00 28.90 367 PHE B N 1
ATOM 2212 C CA . PHE B 2 86 ? 14.938 49.016 -1.607 1.00 27.85 367 PHE B CA 1
ATOM 2213 C C . PHE B 2 86 ? 15.875 48.403 -2.593 1.00 27.85 367 PHE B C 1
ATOM 2214 O O . PHE B 2 86 ? 16.837 47.702 -2.209 1.00 27.47 367 PHE B O 1
ATOM 2222 N N . VAL B 2 87 ? 15.662 48.711 -3.871 1.00 27.05 368 VAL B N 1
ATOM 2223 C CA . VAL B 2 87 ? 16.434 48.080 -4.894 1.00 28.41 368 VAL B CA 1
ATOM 2224 C C . VAL B 2 87 ? 17.801 48.749 -5.073 1.00 28.44 368 VAL B C 1
ATOM 2225 O O . VAL B 2 87 ? 18.621 48.255 -5.815 1.00 29.12 368 VAL B O 1
ATOM 2229 N N . ASP B 2 88 ? 18.046 49.852 -4.359 1.00 28.66 369 ASP B N 1
ATOM 2230 C CA . ASP B 2 88 ? 19.391 50.416 -4.251 1.00 29.55 369 ASP B CA 1
ATOM 2231 C C . ASP B 2 88 ? 20.352 49.547 -3.410 1.00 29.18 369 ASP B C 1
ATOM 2232 O O . ASP B 2 88 ? 21.547 49.729 -3.478 1.00 28.98 369 ASP B O 1
ATOM 2237 N N . LEU B 2 89 ? 19.819 48.618 -2.622 1.00 29.38 370 LEU B N 1
ATOM 2238 C CA . LEU B 2 89 ? 20.629 47.740 -1.789 1.00 29.31 370 LEU B CA 1
ATOM 2239 C C . LEU B 2 89 ? 21.151 46.644 -2.663 1.00 29.17 370 LEU B C 1
ATOM 2240 O O . LEU B 2 89 ? 20.548 46.359 -3.701 1.00 28.14 370 LEU B O 1
ATOM 2245 N N . THR B 2 90 ? 22.246 46.009 -2.233 1.00 28.77 371 THR B N 1
ATOM 2246 C CA . THR B 2 90 ? 22.726 44.796 -2.894 1.00 28.95 371 THR B CA 1
ATOM 2247 C C . THR B 2 90 ? 21.637 43.764 -2.783 1.00 28.53 371 THR B C 1
ATOM 2248 O O . THR B 2 90 ? 20.836 43.802 -1.858 1.00 28.30 371 THR B O 1
ATOM 2252 N N . LEU B 2 91 ? 21.652 42.815 -3.698 1.00 28.96 372 LEU B N 1
ATOM 2253 C CA . LEU B 2 91 ? 20.735 41.685 -3.683 1.00 29.84 372 LEU B CA 1
ATOM 2254 C C . LEU B 2 91 ? 20.737 40.916 -2.378 1.00 29.70 372 LEU B C 1
ATOM 2255 O O . LEU B 2 91 ? 19.685 40.510 -1.891 1.00 28.41 372 LEU B O 1
ATOM 2260 N N . HIS B 2 92 ? 21.937 40.651 -1.870 1.00 29.82 373 HIS B N 1
ATOM 2261 C CA . HIS B 2 92 ? 22.091 39.930 -0.603 1.00 30.39 373 HIS B CA 1
ATOM 2262 C C . HIS B 2 92 ? 21.344 40.623 0.513 1.00 28.96 373 HIS B C 1
ATOM 2263 O O . HIS B 2 92 ? 20.648 39.977 1.308 1.00 29.31 373 HIS B O 1
ATOM 2270 N N . ASP B 2 93 ? 21.465 41.945 0.561 1.00 27.53 374 ASP B N 1
ATOM 2271 C CA . ASP B 2 93 ? 20.820 42.736 1.593 1.00 26.78 374 ASP B CA 1
ATOM 2272 C C . ASP B 2 93 ? 19.319 42.785 1.432 1.00 26.00 374 ASP B C 1
ATOM 2273 O O . ASP B 2 93 ? 18.616 42.769 2.423 1.00 23.07 374 ASP B O 1
ATOM 2278 N N . GLN B 2 94 ? 18.842 42.886 0.188 1.00 25.37 375 GLN B N 1
ATOM 2279 C CA . GLN B 2 94 ? 17.406 42.804 -0.087 1.00 25.99 375 GLN B CA 1
ATOM 2280 C C . GLN B 2 94 ? 16.828 41.464 0.410 1.00 25.35 375 GLN B C 1
ATOM 2281 O O . GLN B 2 94 ? 15.796 41.419 1.065 1.00 25.14 375 GLN B O 1
ATOM 2287 N N . VAL B 2 95 ? 17.506 40.360 0.105 1.00 26.39 376 VAL B N 1
ATOM 2288 C CA . VAL B 2 95 ? 16.985 39.034 0.525 1.00 27.24 376 VAL B CA 1
ATOM 2289 C C . VAL B 2 95 ? 16.959 38.939 2.051 1.00 27.31 376 VAL B C 1
ATOM 2290 O O . VAL B 2 95 ? 15.987 38.449 2.646 1.00 27.22 376 VAL B O 1
ATOM 2294 N N . HIS B 2 96 ? 18.012 39.451 2.678 1.00 27.39 377 HIS B N 1
ATOM 2295 C CA . HIS B 2 96 ? 18.097 39.480 4.120 1.00 28.20 377 HIS B CA 1
ATOM 2296 C C . HIS B 2 96 ? 16.926 40.235 4.749 1.00 27.98 377 HIS B C 1
ATOM 2297 O O . HIS B 2 96 ? 16.264 39.730 5.664 1.00 27.17 377 HIS B O 1
ATOM 2304 N N . LEU B 2 97 ? 16.664 41.448 4.265 1.00 27.57 378 LEU B N 1
ATOM 2305 C CA . LEU B 2 97 ? 15.596 42.240 4.846 1.00 28.73 378 LEU B CA 1
ATOM 2306 C C . LEU B 2 97 ? 14.243 41.542 4.665 1.00 28.98 378 LEU B C 1
ATOM 2307 O O . LEU B 2 97 ? 13.424 41.457 5.606 1.00 26.80 378 LEU B O 1
ATOM 2312 N N . LEU B 2 98 ? 14.042 40.975 3.472 1.00 29.06 379 LEU B N 1
ATOM 2313 C CA . LEU B 2 98 ? 12.817 40.213 3.180 1.00 29.74 379 LEU B CA 1
ATOM 2314 C C . LEU B 2 98 ? 12.671 38.982 4.057 1.00 29.91 379 LEU B C 1
ATOM 2315 O O . LEU B 2 98 ? 11.591 38.723 4.581 1.00 30.47 379 LEU B O 1
ATOM 2320 N N . GLU B 2 99 ? 13.739 38.215 4.213 1.00 30.65 380 GLU B N 1
ATOM 2321 C CA . GLU B 2 99 ? 13.637 37.015 5.035 1.00 31.50 380 GLU B CA 1
ATOM 2322 C C . GLU B 2 99 ? 13.364 37.339 6.523 1.00 31.28 380 GLU B C 1
ATOM 2323 O O . GLU B 2 99 ? 12.636 36.629 7.175 1.00 31.93 380 GLU B O 1
ATOM 2329 N N . CYS B 2 100 ? 13.862 38.467 7.014 1.00 30.91 381 CYS B N 1
ATOM 2330 C CA . CYS B 2 100 ? 13.521 38.951 8.346 1.00 30.63 381 CYS B CA 1
ATOM 2331 C C . CYS B 2 100 ? 12.080 39.485 8.520 1.00 30.14 381 CYS B C 1
ATOM 2332 O O . CYS B 2 100 ? 11.458 39.296 9.570 1.00 29.00 381 CYS B O 1
ATOM 2335 N N . ALA B 2 101 ? 11.563 40.168 7.510 1.00 28.77 382 ALA B N 1
ATOM 2336 C CA . ALA B 2 101 ? 10.303 40.909 7.666 1.00 29.01 382 ALA B CA 1
ATOM 2337 C C . ALA B 2 101 ? 9.050 40.179 7.193 1.00 28.10 382 ALA B C 1
ATOM 2338 O O . ALA B 2 101 ? 7.959 40.651 7.443 1.00 27.64 382 ALA B O 1
ATOM 2340 N N . TRP B 2 102 ? 9.194 39.083 6.457 1.00 28.64 383 TRP B N 1
ATOM 2341 C CA . TRP B 2 102 ? 8.059 38.591 5.637 1.00 27.51 383 TRP B CA 1
ATOM 2342 C C . TRP B 2 102 ? 6.811 38.237 6.425 1.00 26.54 383 TRP B C 1
ATOM 2343 O O . TRP B 2 102 ? 5.711 38.551 5.977 1.00 26.38 383 TRP B O 1
ATOM 2354 N N . LEU B 2 103 ? 6.976 37.592 7.580 1.00 26.61 384 LEU B N 1
ATOM 2355 C CA . LEU B 2 103 ? 5.824 37.219 8.403 1.00 26.52 384 LEU B CA 1
ATOM 2356 C C . LEU B 2 103 ? 5.170 38.455 9.104 1.00 27.29 384 LEU B C 1
ATOM 2357 O O . LEU B 2 103 ? 3.943 38.552 9.210 1.00 26.97 384 LEU B O 1
ATOM 2362 N N . GLU B 2 104 ? 5.989 39.433 9.510 1.00 27.23 385 GLU B N 1
ATOM 2363 C CA . GLU B 2 104 ? 5.475 40.716 10.020 1.00 28.04 385 GLU B CA 1
ATOM 2364 C C . GLU B 2 104 ? 4.630 41.426 8.998 1.00 27.31 385 GLU B C 1
ATOM 2365 O O . GLU B 2 104 ? 3.594 41.983 9.320 1.00 28.07 385 GLU B O 1
ATOM 2371 N N . ILE B 2 105 ? 5.077 41.407 7.738 1.00 27.80 386 ILE B N 1
ATOM 2372 C CA . ILE B 2 105 ? 4.368 42.019 6.631 1.00 27.53 386 ILE B CA 1
ATOM 2373 C C . ILE B 2 105 ? 3.053 41.306 6.279 1.00 27.65 386 ILE B C 1
ATOM 2374 O O . ILE B 2 105 ? 2.049 41.971 6.019 1.00 25.14 386 ILE B O 1
ATOM 2379 N N . LEU B 2 106 ? 3.049 39.976 6.296 1.00 27.63 387 LEU B N 1
ATOM 2380 C CA . LEU B 2 106 ? 1.799 39.233 6.078 1.00 27.24 387 LEU B CA 1
ATOM 2381 C C . LEU B 2 106 ? 0.835 39.570 7.178 1.00 26.91 387 LEU B C 1
ATOM 2382 O O . LEU B 2 106 ? -0.334 39.771 6.935 1.00 28.33 387 LEU B O 1
ATOM 2387 N N . MET B 2 107 ? 1.330 39.588 8.408 1.00 27.52 388 MET B N 1
ATOM 2388 C CA . MET B 2 107 ? 0.522 39.848 9.571 1.00 27.32 388 MET B CA 1
ATOM 2389 C C . MET B 2 107 ? -0.094 41.260 9.612 1.00 27.42 388 MET B C 1
ATOM 2390 O O . MET B 2 107 ? -1.291 41.425 9.905 1.00 25.50 388 MET B O 1
ATOM 2395 N N . ILE B 2 108 ? 0.700 42.292 9.314 1.00 27.19 389 ILE B N 1
ATOM 2396 C CA . ILE B 2 108 ? 0.122 43.633 9.345 1.00 27.59 389 ILE B CA 1
ATOM 2397 C C . ILE B 2 108 ? -0.883 43.809 8.210 1.00 27.37 389 ILE B C 1
ATOM 2398 O O . ILE B 2 108 ? -1.917 44.422 8.408 1.00 27.22 389 ILE B O 1
ATOM 2403 N N . GLY B 2 109 ? -0.591 43.238 7.031 1.00 27.30 390 GLY B N 1
ATOM 2404 C CA . GLY B 2 109 ? -1.551 43.220 5.940 1.00 26.70 390 GLY B CA 1
ATOM 2405 C C . GLY B 2 109 ? -2.850 42.525 6.329 1.00 26.84 390 GLY B C 1
ATOM 2406 O O . GLY B 2 109 ? -3.960 43.022 6.057 1.00 26.56 390 GLY B O 1
ATOM 2407 N N . LEU B 2 110 ? -2.723 41.396 7.008 1.00 26.48 391 LEU B N 1
ATOM 2408 C CA . LEU B 2 110 ? -3.903 40.682 7.507 1.00 26.88 391 LEU B CA 1
ATOM 2409 C C . LEU B 2 110 ? -4.734 41.532 8.464 1.00 27.13 391 LEU B C 1
ATOM 2410 O O . LEU B 2 110 ? -5.973 41.566 8.379 1.00 26.81 391 LEU B O 1
ATOM 2415 N N . VAL B 2 111 ? -4.052 42.190 9.400 1.00 27.99 392 VAL B N 1
ATOM 2416 C CA . VAL B 2 111 ? -4.724 43.029 10.391 1.00 28.63 392 VAL B CA 1
ATOM 2417 C C . VAL B 2 111 ? -5.476 44.176 9.723 1.00 28.44 392 VAL B C 1
ATOM 2418 O O . VAL B 2 111 ? -6.625 44.468 10.069 1.00 29.38 392 VAL B O 1
ATOM 2422 N N . TRP B 2 112 ? -4.840 44.835 8.756 1.00 28.58 393 TRP B N 1
ATOM 2423 C CA . TRP B 2 112 ? -5.510 45.934 8.029 1.00 27.69 393 TRP B CA 1
ATOM 2424 C C . TRP B 2 112 ? -6.842 45.501 7.485 1.00 28.01 393 TRP B C 1
ATOM 2425 O O . TRP B 2 112 ? -7.863 46.164 7.704 1.00 27.78 393 TRP B O 1
ATOM 2436 N N . ARG B 2 113 ? -6.850 44.411 6.726 1.00 28.26 394 ARG B N 1
ATOM 2437 C CA . ARG B 2 113 ? -8.076 43.992 6.080 1.00 28.25 394 ARG B CA 1
ATOM 2438 C C . ARG B 2 113 ? -9.106 43.370 7.024 1.00 28.84 394 ARG B C 1
ATOM 2439 O O . ARG B 2 113 ? -10.272 43.146 6.624 1.00 30.09 394 ARG B O 1
ATOM 2447 N N . SER B 2 114 ? -8.695 43.096 8.264 1.00 29.53 395 SER B N 1
ATOM 2448 C CA . SER B 2 114 ? -9.565 42.504 9.257 1.00 30.17 395 SER B CA 1
ATOM 2449 C C . SER B 2 114 ? -10.207 43.557 10.173 1.00 31.51 395 SER B C 1
ATOM 2450 O O . SER B 2 114 ? -11.117 43.231 10.914 1.00 31.16 395 SER B O 1
ATOM 2453 N N . MET B 2 115 ? -9.747 44.806 10.103 1.00 32.77 396 MET B N 1
ATOM 2454 C CA . MET B 2 115 ? -10.232 45.851 10.991 1.00 35.02 396 MET B CA 1
ATOM 2455 C C . MET B 2 115 ? -11.739 46.076 10.935 1.00 35.36 396 MET B C 1
ATOM 2456 O O . MET B 2 115 ? -12.364 46.348 11.957 1.00 35.95 396 MET B O 1
ATOM 2461 N N . GLU B 2 116 ? -12.326 45.917 9.761 1.00 36.02 397 GLU B N 1
ATOM 2462 C CA . GLU B 2 116 ? -13.787 46.034 9.619 1.00 36.75 397 GLU B CA 1
ATOM 2463 C C . GLU B 2 116 ? -14.536 44.764 10.054 1.00 36.56 397 GLU B C 1
ATOM 2464 O O . GLU B 2 116 ? -15.754 44.696 9.910 1.00 37.17 397 GLU B O 1
ATOM 2475 N N . HIS B 2 117 ? -13.819 43.774 10.593 1.00 36.25 398 HIS B N 1
ATOM 2476 C CA . HIS B 2 117 ? -14.405 42.530 11.074 1.00 36.34 398 HIS B CA 1
ATOM 2477 C C . HIS B 2 117 ? -13.946 42.209 12.488 1.00 36.22 398 HIS B C 1
ATOM 2478 O O . HIS B 2 117 ? -13.103 41.329 12.692 1.00 36.25 398 HIS B O 1
ATOM 2485 N N . PRO B 2 118 ? -14.506 42.906 13.470 1.00 36.50 399 PRO B N 1
ATOM 2486 C CA . PRO B 2 118 ? -14.107 42.718 14.861 1.00 36.21 399 PRO B CA 1
ATOM 2487 C C . PRO B 2 118 ? -14.282 41.283 15.329 1.00 35.30 399 PRO B C 1
ATOM 2488 O O . PRO B 2 118 ? -15.320 40.686 15.089 1.00 35.67 399 PRO B O 1
ATOM 2492 N N . GLY B 2 119 ? -13.254 40.724 15.968 1.00 34.17 400 GLY B N 1
ATOM 2493 C CA . GLY B 2 119 ? -13.340 39.359 16.511 1.00 32.59 400 GLY B CA 1
ATOM 2494 C C . GLY B 2 119 ? -12.978 38.312 15.480 1.00 31.47 400 GLY B C 1
ATOM 2495 O O . GLY B 2 119 ? -12.939 37.112 15.791 1.00 30.73 400 GLY B O 1
ATOM 2496 N N . LYS B 2 120 ? -12.737 38.755 14.241 1.00 30.69 401 LYS B N 1
ATOM 2497 C CA . LYS B 2 120 ? -12.399 37.856 13.133 1.00 30.44 401 LYS B CA 1
ATOM 2498 C C . LYS B 2 120 ? -11.152 38.281 12.360 1.00 29.47 401 LYS B C 1
ATOM 2499 O O . LYS B 2 120 ? -10.693 39.419 12.460 1.00 29.17 401 LYS B O 1
ATOM 2505 N N . LEU B 2 121 ? -10.628 37.350 11.572 1.00 28.29 402 LEU B N 1
ATOM 2506 C CA . LEU B 2 121 ? -9.434 37.584 10.736 1.00 27.92 402 LEU B CA 1
ATOM 2507 C C . LEU B 2 121 ? -9.819 37.271 9.319 1.00 27.45 402 LEU B C 1
ATOM 2508 O O . LEU B 2 121 ? -10.244 36.123 9.014 1.00 27.02 402 LEU B O 1
ATOM 2513 N N . LEU B 2 122 ? -9.717 38.285 8.458 1.00 27.13 403 LEU B N 1
ATOM 2514 C CA . LEU B 2 122 ? -10.074 38.136 7.052 1.00 26.86 403 LEU B CA 1
ATOM 2515 C C . LEU B 2 122 ? -8.850 37.690 6.272 1.00 26.65 403 LEU B C 1
ATOM 2516 O O . LEU B 2 122 ? -8.145 38.503 5.662 1.00 25.59 403 LEU B O 1
ATOM 2521 N N . PHE B 2 123 ? -8.568 36.387 6.306 1.00 26.15 404 PHE B N 1
ATOM 2522 C CA . PHE B 2 123 ? -7.403 35.877 5.622 1.00 26.93 404 PHE B CA 1
ATOM 2523 C C . PHE B 2 123 ? -7.527 36.138 4.129 1.00 27.54 404 PHE B C 1
ATOM 2524 O O . PHE B 2 123 ? -6.564 36.528 3.461 1.00 27.81 404 PHE B O 1
ATOM 2532 N N . ALA B 2 124 ? -8.743 35.978 3.642 1.00 27.72 405 ALA B N 1
ATOM 2533 C CA . ALA B 2 124 ? -9.096 36.302 2.271 1.00 28.49 405 ALA B CA 1
ATOM 2534 C C . ALA B 2 124 ? -10.581 36.623 2.261 1.00 28.35 405 ALA B C 1
ATOM 2535 O O . ALA B 2 124 ? -11.306 36.298 3.220 1.00 28.36 405 ALA B O 1
ATOM 2537 N N . PRO B 2 125 ? -11.040 37.291 1.211 1.00 28.75 406 PRO B N 1
ATOM 2538 C CA . PRO B 2 125 ? -12.461 37.607 1.105 1.00 29.01 406 PRO B CA 1
ATOM 2539 C C . PRO B 2 125 ? -13.331 36.349 1.219 1.00 28.62 406 PRO B C 1
ATOM 2540 O O . PRO B 2 125 ? -14.435 36.429 1.759 1.00 28.96 406 PRO B O 1
ATOM 2544 N N . ASN B 2 126 ? -12.832 35.202 0.744 1.00 28.32 407 ASN B N 1
ATOM 2545 C CA . ASN B 2 126 ? -13.528 33.911 0.902 1.00 28.75 407 ASN B CA 1
ATOM 2546 C C . ASN B 2 126 ? -12.953 33.004 2.012 1.00 28.95 407 ASN B C 1
ATOM 2547 O O . ASN B 2 126 ? -13.138 31.773 1.984 1.00 29.57 407 ASN B O 1
ATOM 2552 N N . LEU B 2 127 ? -12.292 33.603 2.989 1.00 28.52 408 LEU B N 1
ATOM 2553 C CA . LEU B 2 127 ? -11.760 32.868 4.120 1.00 28.49 408 LEU B CA 1
ATOM 2554 C C . LEU B 2 127 ? -11.653 33.791 5.326 1.00 28.90 408 LEU B C 1
ATOM 2555 O O . LEU B 2 127 ? -10.582 34.315 5.652 1.00 27.98 408 LEU B O 1
ATOM 2560 N N . LEU B 2 128 ? -12.799 33.985 5.970 1.00 29.49 409 LEU B N 1
ATOM 2561 C CA . LEU B 2 128 ? -12.953 34.855 7.125 1.00 30.22 409 LEU B CA 1
ATOM 2562 C C . LEU B 2 128 ? -13.049 33.959 8.353 1.00 30.79 409 LEU B C 1
ATOM 2563 O O . LEU B 2 128 ? -14.006 33.198 8.478 1.00 30.45 409 LEU B O 1
ATOM 2568 N N . LEU B 2 129 ? -12.065 34.024 9.243 1.00 30.99 410 LEU B N 1
ATOM 2569 C CA . LEU B 2 129 ? -12.003 33.093 10.385 1.00 31.85 410 LEU B CA 1
ATOM 2570 C C . LEU B 2 129 ? -12.219 33.757 11.733 1.00 32.58 410 LEU B C 1
ATOM 2571 O O . LEU B 2 129 ? -11.736 34.842 11.969 1.00 32.91 410 LEU B O 1
ATOM 2576 N N . ASP B 2 130 ? -12.940 33.092 12.629 1.00 34.05 411 ASP B N 1
ATOM 2577 C CA . ASP B 2 130 ? -13.123 33.613 13.979 1.00 34.94 411 ASP B CA 1
ATOM 2578 C C . ASP B 2 130 ? -12.024 33.055 14.885 1.00 35.52 411 ASP B C 1
ATOM 2579 O O . ASP B 2 130 ? -11.327 32.095 14.510 1.00 34.31 411 ASP B O 1
ATOM 2584 N N . ARG B 2 131 ? -11.884 33.644 16.078 1.00 35.82 412 ARG B N 1
ATOM 2585 C CA . ARG B 2 131 ? -10.920 33.179 17.077 1.00 36.70 412 ARG B CA 1
ATOM 2586 C C . ARG B 2 131 ? -10.964 31.678 17.261 1.00 36.59 412 ARG B C 1
ATOM 2587 O O . ARG B 2 131 ? -9.934 31.012 17.199 1.00 37.69 412 ARG B O 1
ATOM 2595 N N . ASN B 2 132 ? -12.155 31.135 17.495 1.00 36.16 413 ASN B N 1
ATOM 2596 C CA . ASN B 2 132 ? -12.271 29.728 17.824 1.00 35.28 413 ASN B CA 1
ATOM 2597 C C . ASN B 2 132 ? -11.809 28.798 16.687 1.00 34.43 413 ASN B C 1
ATOM 2598 O O . ASN B 2 132 ? -11.433 27.649 16.928 1.00 33.71 413 ASN B O 1
ATOM 2603 N N . GLN B 2 133 ? -11.800 29.284 15.452 1.00 33.68 414 GLN B N 1
ATOM 2604 C CA . GLN B 2 133 ? -11.174 28.523 14.359 1.00 33.31 414 GLN B CA 1
ATOM 2605 C C . GLN B 2 133 ? -9.650 28.455 14.491 1.00 32.86 414 GLN B C 1
ATOM 2606 O O . GLN B 2 133 ? -9.021 27.574 13.926 1.00 34.81 414 GLN B O 1
ATOM 2612 N N . GLY B 2 134 ? -9.058 29.348 15.263 1.00 32.02 415 GLY B N 1
ATOM 2613 C CA . GLY B 2 134 ? -7.640 29.261 15.575 1.00 31.48 415 GLY B CA 1
ATOM 2614 C C . GLY B 2 134 ? -7.305 28.005 16.364 1.00 31.10 415 GLY B C 1
ATOM 2615 O O . GLY B 2 134 ? -6.182 27.500 16.281 1.00 31.02 415 GLY B O 1
ATOM 2616 N N . LYS B 2 135 ? -8.278 27.495 17.124 1.00 30.51 416 LYS B N 1
ATOM 2617 C CA . LYS B 2 135 ? -8.081 26.289 17.923 1.00 30.67 416 LYS B CA 1
ATOM 2618 C C . LYS B 2 135 ? -7.970 25.017 17.059 1.00 30.32 416 LYS B C 1
ATOM 2619 O O . LYS B 2 135 ? -7.750 23.929 17.578 1.00 30.46 416 LYS B O 1
ATOM 2635 N N . VAL B 2 137 ? -5.584 24.390 15.073 1.00 31.22 418 VAL B N 1
ATOM 2636 C CA . VAL B 2 137 ? -4.171 24.059 15.086 1.00 31.17 418 VAL B CA 1
ATOM 2637 C C . VAL B 2 137 ? -3.661 24.339 16.497 1.00 30.99 418 VAL B C 1
ATOM 2638 O O . VAL B 2 137 ? -3.758 25.467 16.992 1.00 30.18 418 VAL B O 1
ATOM 2642 N N . GLU B 2 138 ? -3.141 23.318 17.162 1.00 30.72 419 GLU B N 1
ATOM 2643 C CA . GLU B 2 138 ? -2.560 23.506 18.488 1.00 31.33 419 GLU B CA 1
ATOM 2644 C C . GLU B 2 138 ? -1.505 24.608 18.447 1.00 31.27 419 GLU B C 1
ATOM 2645 O O . GLU B 2 138 ? -0.650 24.624 17.568 1.00 31.47 419 GLU B O 1
ATOM 2648 N N . GLY B 2 139 ? -1.588 25.547 19.380 1.00 31.55 420 GLY B N 1
ATOM 2649 C CA . GLY B 2 139 ? -0.648 26.661 19.443 1.00 31.63 420 GLY B CA 1
ATOM 2650 C C . GLY B 2 139 ? -1.017 27.871 18.622 1.00 31.40 420 GLY B C 1
ATOM 2651 O O . GLY B 2 139 ? -0.436 28.955 18.807 1.00 32.46 420 GLY B O 1
ATOM 2652 N N . MET B 2 140 ? -1.964 27.729 17.702 1.00 30.50 421 MET B N 1
ATOM 2653 C CA . MET B 2 140 ? -2.274 28.845 16.804 1.00 30.92 421 MET B CA 1
ATOM 2654 C C . MET B 2 140 ? -3.196 29.881 17.427 1.00 30.48 421 MET B C 1
ATOM 2655 O O . MET B 2 140 ? -3.185 31.023 17.003 1.00 29.49 421 MET B O 1
ATOM 2660 N N . VAL B 2 141 ? -3.985 29.499 18.440 1.00 30.64 422 VAL B N 1
ATOM 2661 C CA . VAL B 2 141 ? -5.000 30.418 18.954 1.00 30.50 422 VAL B CA 1
ATOM 2662 C C . VAL B 2 141 ? -4.351 31.607 19.652 1.00 30.56 422 VAL B C 1
ATOM 2663 O O . VAL B 2 141 ? -4.834 32.746 19.540 1.00 29.53 422 VAL B O 1
ATOM 2667 N N . GLU B 2 142 ? -3.263 31.324 20.366 1.00 30.69 423 GLU B N 1
ATOM 2668 C CA . GLU B 2 142 ? -2.406 32.350 20.990 1.00 31.61 423 GLU B CA 1
ATOM 2669 C C . GLU B 2 142 ? -2.046 33.443 19.976 1.00 30.44 423 GLU B C 1
ATOM 2670 O O . GLU B 2 142 ? -2.132 34.662 20.229 1.00 30.47 423 GLU B O 1
ATOM 2676 N N . ILE B 2 143 ? -1.651 32.999 18.792 1.00 30.07 424 ILE B N 1
ATOM 2677 C CA . ILE B 2 143 ? -1.284 33.905 17.725 1.00 29.48 424 ILE B CA 1
ATOM 2678 C C . ILE B 2 143 ? -2.501 34.661 17.173 1.00 28.73 424 ILE B C 1
ATOM 2679 O O . ILE B 2 143 ? -2.434 35.861 16.933 1.00 27.22 424 ILE B O 1
ATOM 2684 N N . PHE B 2 144 ? -3.612 33.969 16.968 1.00 28.22 425 PHE B N 1
ATOM 2685 C CA . PHE B 2 144 ? -4.873 34.638 16.572 1.00 27.70 425 PHE B CA 1
ATOM 2686 C C . PHE B 2 144 ? -5.258 35.728 17.587 1.00 26.84 425 PHE B C 1
ATOM 2687 O O . PHE B 2 144 ? -5.624 36.835 17.224 1.00 26.33 425 PHE B O 1
ATOM 2695 N N . ASP B 2 145 ? -5.135 35.421 18.862 1.00 26.51 426 ASP B N 1
ATOM 2696 C CA . ASP B 2 145 ? -5.455 36.369 19.903 1.00 27.36 426 ASP B CA 1
ATOM 2697 C C . ASP B 2 145 ? -4.613 37.617 19.775 1.00 28.11 426 ASP B C 1
ATOM 2698 O O . ASP B 2 145 ? -5.125 38.738 19.838 1.00 26.89 426 ASP B O 1
ATOM 2703 N N . MET B 2 146 ? -3.316 37.439 19.548 1.00 29.24 427 MET B N 1
ATOM 2704 C CA . MET B 2 146 ? -2.451 38.604 19.415 1.00 30.71 427 MET B CA 1
ATOM 2705 C C . MET B 2 146 ? -2.808 39.439 18.180 1.00 29.37 427 MET B C 1
ATOM 2706 O O . MET B 2 146 ? -2.778 40.661 18.242 1.00 29.30 427 MET B O 1
ATOM 2711 N N . LEU B 2 147 ? -3.159 38.788 17.081 1.00 28.55 428 LEU B N 1
ATOM 2712 C CA . LEU B 2 147 ? -3.518 39.516 15.864 1.00 28.56 428 LEU B CA 1
ATOM 2713 C C . LEU B 2 147 ? -4.806 40.312 16.096 1.00 27.93 428 LEU B C 1
ATOM 2714 O O . LEU B 2 147 ? -4.916 41.453 15.647 1.00 26.74 428 LEU B O 1
ATOM 2719 N N . LEU B 2 148 ? -5.747 39.703 16.818 1.00 27.99 429 LEU B N 1
ATOM 2720 C CA . LEU B 2 148 ? -7.033 40.326 17.135 1.00 28.65 429 LEU B CA 1
ATOM 2721 C C . LEU B 2 148 ? -6.841 41.581 18.025 1.00 28.90 429 LEU B C 1
ATOM 2722 O O . LEU B 2 148 ? -7.476 42.600 17.815 1.00 28.35 429 LEU B O 1
ATOM 2727 N N . ALA B 2 149 ? -5.918 41.504 18.974 1.00 29.10 430 ALA B N 1
ATOM 2728 C CA . ALA B 2 149 ? -5.564 42.641 19.827 1.00 29.53 430 ALA B CA 1
ATOM 2729 C C . ALA B 2 149 ? -4.934 43.790 19.037 1.00 29.44 430 ALA B C 1
ATOM 2730 O O . ALA B 2 149 ? -5.070 44.953 19.411 1.00 30.00 430 ALA B O 1
ATOM 2732 N N . THR B 2 150 ? -4.223 43.450 17.966 1.00 29.59 431 THR B N 1
ATOM 2733 C CA . THR B 2 150 ? -3.635 44.421 17.034 1.00 29.64 431 THR B CA 1
ATOM 2734 C C . THR B 2 150 ? -4.730 45.110 16.237 1.00 29.54 431 THR B C 1
ATOM 2735 O O . THR B 2 150 ? -4.722 46.333 16.095 1.00 28.07 431 THR B O 1
ATOM 2739 N N . SER B 2 151 ? -5.677 44.311 15.738 1.00 29.43 432 SER B N 1
ATOM 2740 C CA . SER B 2 151 ? -6.869 44.815 15.052 1.00 29.09 432 SER B CA 1
ATOM 2741 C C . SER B 2 151 ? -7.586 45.809 15.922 1.00 28.47 432 SER B C 1
ATOM 2742 O O . SER B 2 151 ? -8.003 46.859 15.443 1.00 28.52 432 SER B O 1
ATOM 2745 N N . SER B 2 152 ? -7.776 45.436 17.178 1.00 27.99 433 SER B N 1
ATOM 2746 C CA . SER B 2 152 ? -8.443 46.283 18.162 1.00 29.28 433 SER B CA 1
ATOM 2747 C C . SER B 2 152 ? -7.651 47.571 18.448 1.00 29.43 433 SER B C 1
ATOM 2748 O O . SER B 2 152 ? -8.242 48.654 18.551 1.00 29.25 433 SER B O 1
ATOM 2751 N N . ARG B 2 153 ? -6.327 47.463 18.561 1.00 29.96 434 ARG B N 1
ATOM 2752 C CA . ARG B 2 153 ? -5.471 48.651 18.775 1.00 30.30 434 ARG B CA 1
ATOM 2753 C C . ARG B 2 153 ? -5.584 49.606 17.578 1.00 30.16 434 ARG B C 1
ATOM 2754 O O . ARG B 2 153 ? -5.820 50.791 17.769 1.00 28.93 434 ARG B O 1
ATOM 2762 N N . PHE B 2 154 ? -5.454 49.085 16.351 1.00 30.30 435 PHE B N 1
ATOM 2763 C CA . PHE B 2 154 ? -5.619 49.901 15.136 1.00 30.83 435 PHE B CA 1
ATOM 2764 C C . PHE B 2 154 ? -6.982 50.574 14.989 1.00 31.01 435 PHE B C 1
ATOM 2765 O O . PHE B 2 154 ? -7.072 51.684 14.471 1.00 28.36 435 PHE B O 1
ATOM 2773 N N . ARG B 2 155 ? -8.034 49.873 15.390 1.00 32.76 436 ARG B N 1
ATOM 2774 C CA . ARG B 2 155 ? -9.376 50.454 15.378 1.00 34.71 436 ARG B CA 1
ATOM 2775 C C . ARG B 2 155 ? -9.503 51.597 16.371 1.00 35.87 436 ARG B C 1
ATOM 2776 O O . ARG B 2 155 ? -10.088 52.636 16.058 1.00 36.27 436 ARG B O 1
ATOM 2784 N N . MET B 2 156 ? -8.973 51.405 17.570 1.00 37.74 437 MET B N 1
ATOM 2785 C CA . MET B 2 156 ? -9.061 52.423 18.600 1.00 40.49 437 MET B CA 1
ATOM 2786 C C . MET B 2 156 ? -8.253 53.662 18.253 1.00 39.40 437 MET B C 1
ATOM 2787 O O . MET B 2 156 ? -8.559 54.744 18.705 1.00 39.12 437 MET B O 1
ATOM 2792 N N . MET B 2 157 ? -7.217 53.487 17.452 1.00 39.09 438 MET B N 1
ATOM 2793 C CA . MET B 2 157 ? -6.446 54.611 16.946 1.00 38.71 438 MET B CA 1
ATOM 2794 C C . MET B 2 157 ? -7.017 55.214 15.672 1.00 37.01 438 MET B C 1
ATOM 2795 O O . MET B 2 157 ? -6.535 56.257 15.237 1.00 37.09 438 MET B O 1
ATOM 2800 N N . ASN B 2 158 ? -8.001 54.565 15.043 1.00 34.63 439 ASN B N 1
ATOM 2801 C CA . ASN B 2 158 ? -8.458 54.995 13.733 1.00 32.96 439 ASN B CA 1
ATOM 2802 C C . ASN B 2 158 ? -7.245 55.078 12.784 1.00 31.55 439 ASN B C 1
ATOM 2803 O O . ASN B 2 158 ? -7.042 56.069 12.082 1.00 29.98 439 ASN B O 1
ATOM 2812 N N . LEU B 2 159 ? -6.439 54.009 12.756 1.00 30.40 440 LEU B N 1
ATOM 2813 C CA . LEU B 2 159 ? -5.338 53.921 11.811 1.00 29.63 440 LEU B CA 1
ATOM 2814 C C . LEU B 2 159 ? -5.878 54.125 10.399 1.00 29.32 440 LEU B C 1
ATOM 2815 O O . LEU B 2 159 ? -6.894 53.499 10.021 1.00 28.88 440 LEU B O 1
ATOM 2820 N N . GLN B 2 160 ? -5.226 55.015 9.646 1.00 27.77 441 GLN B N 1
ATOM 2821 C CA . GLN B 2 160 ? -5.568 55.283 8.266 1.00 28.12 441 GLN B CA 1
ATOM 2822 C C . GLN B 2 160 ? -4.684 54.492 7.305 1.00 28.28 441 GLN B C 1
ATOM 2823 O O . GLN B 2 160 ? -3.573 54.116 7.640 1.00 26.83 441 GLN B O 1
ATOM 2829 N N . GLY B 2 161 ? -5.227 54.225 6.118 1.00 28.25 442 GLY B N 1
ATOM 2830 C CA . GLY B 2 161 ? -4.542 53.437 5.125 1.00 29.07 442 GLY B CA 1
ATOM 2831 C C . GLY B 2 161 ? -3.152 53.908 4.758 1.00 29.58 442 GLY B C 1
ATOM 2832 O O . GLY B 2 161 ? -2.236 53.103 4.691 1.00 29.50 442 GLY B O 1
ATOM 2833 N N . GLU B 2 162 ? -2.982 55.214 4.524 1.00 29.81 443 GLU B N 1
ATOM 2834 C CA . GLU B 2 162 ? -1.651 55.741 4.210 1.00 29.89 443 GLU B CA 1
ATOM 2835 C C . GLU B 2 162 ? -0.669 55.492 5.361 1.00 30.02 443 GLU B C 1
ATOM 2836 O O . GLU B 2 162 ? 0.538 55.252 5.131 1.00 29.62 443 GLU B O 1
ATOM 2842 N N . GLU B 2 163 ? -1.164 55.488 6.613 1.00 29.60 444 GLU B N 1
ATOM 2843 C CA . GLU B 2 163 ? -0.303 55.146 7.753 1.00 29.40 444 GLU B CA 1
ATOM 2844 C C . GLU B 2 163 ? 0.120 53.667 7.748 1.00 29.93 444 GLU B C 1
ATOM 2845 O O . GLU B 2 163 ? 1.274 53.342 8.007 1.00 28.66 444 GLU B O 1
ATOM 2851 N N . PHE B 2 164 ? -0.842 52.772 7.526 1.00 29.92 445 PHE B N 1
ATOM 2852 C CA . PHE B 2 164 ? -0.564 51.352 7.376 1.00 29.24 445 PHE B CA 1
ATOM 2853 C C . PHE B 2 164 ? 0.505 51.099 6.281 1.00 29.28 445 PHE B C 1
ATOM 2854 O O . PHE B 2 164 ? 1.458 50.363 6.474 1.00 29.56 445 PHE B O 1
ATOM 2862 N N . VAL B 2 165 ? 0.368 51.761 5.139 1.00 30.03 446 VAL B N 1
ATOM 2863 C CA . VAL B 2 165 ? 1.293 51.589 4.026 1.00 29.26 446 VAL B CA 1
ATOM 2864 C C . VAL B 2 165 ? 2.729 52.055 4.397 1.00 29.15 446 VAL B C 1
ATOM 2865 O O . VAL B 2 165 ? 3.720 51.364 4.072 1.00 28.19 446 VAL B O 1
ATOM 2869 N N . CYS B 2 166 ? 2.859 53.165 5.111 1.00 28.44 447 CYS B N 1
ATOM 2870 C CA . CYS B 2 166 ? 4.181 53.578 5.596 1.00 28.50 447 CYS B CA 1
ATOM 2871 C C . CYS B 2 166 ? 4.757 52.556 6.600 1.00 28.56 447 CYS B C 1
ATOM 2872 O O . CYS B 2 166 ? 5.959 52.248 6.562 1.00 27.18 447 CYS B O 1
ATOM 2875 N N . LEU B 2 167 ? 3.926 52.064 7.514 1.00 29.52 448 LEU B N 1
ATOM 2876 C CA . LEU B 2 167 ? 4.396 51.081 8.504 1.00 29.87 448 LEU B CA 1
ATOM 2877 C C . LEU B 2 167 ? 4.932 49.824 7.860 1.00 30.14 448 LEU B C 1
ATOM 2878 O O . LEU B 2 167 ? 5.923 49.301 8.305 1.00 29.98 448 LEU B O 1
ATOM 2883 N N . LYS B 2 168 ? 4.298 49.353 6.794 1.00 30.44 449 LYS B N 1
ATOM 2884 C CA . LYS B 2 168 ? 4.801 48.177 6.105 1.00 31.04 449 LYS B CA 1
ATOM 2885 C C . LYS B 2 168 ? 6.204 48.402 5.575 1.00 30.00 449 LYS B C 1
ATOM 2886 O O . LYS B 2 168 ? 7.051 47.532 5.675 1.00 29.25 449 LYS B O 1
ATOM 2892 N N . SER B 2 169 ? 6.439 49.559 4.957 1.00 30.24 450 SER B N 1
ATOM 2893 C CA . SER B 2 169 ? 7.766 49.851 4.390 1.00 29.92 450 SER B CA 1
ATOM 2894 C C . SER B 2 169 ? 8.788 49.980 5.517 1.00 29.32 450 SER B C 1
ATOM 2895 O O . SER B 2 169 ? 9.943 49.576 5.357 1.00 27.91 450 SER B O 1
ATOM 2898 N N . ILE B 2 170 ? 8.365 50.568 6.633 1.00 28.42 451 ILE B N 1
ATOM 2899 C CA . ILE B 2 170 ? 9.235 50.689 7.807 1.00 28.40 451 ILE B CA 1
ATOM 2900 C C . ILE B 2 170 ? 9.621 49.296 8.293 1.00 28.49 451 ILE B C 1
ATOM 2901 O O . ILE B 2 170 ? 10.800 49.042 8.522 1.00 28.89 451 ILE B O 1
ATOM 2906 N N . ILE B 2 171 ? 8.648 48.383 8.387 1.00 28.04 452 ILE B N 1
ATOM 2907 C CA . ILE B 2 171 ? 8.948 46.976 8.762 1.00 27.99 452 ILE B CA 1
ATOM 2908 C C . ILE B 2 171 ? 9.950 46.335 7.818 1.00 27.06 452 ILE B C 1
ATOM 2909 O O . ILE B 2 171 ? 10.912 45.686 8.237 1.00 27.29 452 ILE B O 1
ATOM 2914 N N . LEU B 2 172 ? 9.741 46.516 6.527 1.00 26.34 453 LEU B N 1
ATOM 2915 C CA . LEU B 2 172 ? 10.686 45.982 5.541 1.00 26.58 453 LEU B CA 1
ATOM 2916 C C . LEU B 2 172 ? 12.125 46.467 5.733 1.00 26.52 453 LEU B C 1
ATOM 2917 O O . LEU B 2 172 ? 13.092 45.695 5.692 1.00 25.59 453 LEU B O 1
ATOM 2922 N N . LEU B 2 173 ? 12.282 47.758 5.922 1.00 27.76 454 LEU B N 1
ATOM 2923 C CA . LEU B 2 173 ? 13.607 48.329 6.021 1.00 27.98 454 LEU B CA 1
ATOM 2924 C C . LEU B 2 173 ? 14.236 48.163 7.394 1.00 28.26 454 LEU B C 1
ATOM 2925 O O . LEU B 2 173 ? 15.454 48.177 7.494 1.00 29.13 454 LEU B O 1
ATOM 2930 N N . ASN B 2 174 ? 13.416 48.018 8.433 1.00 28.36 455 ASN B N 1
ATOM 2931 C CA . ASN B 2 174 ? 13.898 48.015 9.819 1.00 28.48 455 ASN B CA 1
ATOM 2932 C C . ASN B 2 174 ? 14.239 46.651 10.376 1.00 29.66 455 ASN B C 1
ATOM 2933 O O . ASN B 2 174 ? 15.255 46.492 11.062 1.00 30.31 455 ASN B O 1
ATOM 2938 N N . SER B 2 175 ? 13.398 45.666 10.096 1.00 31.52 456 SER B N 1
ATOM 2939 C CA . SER B 2 175 ? 13.431 44.403 10.839 1.00 32.69 456 SER B CA 1
ATOM 2940 C C . SER B 2 175 ? 14.769 43.658 10.796 1.00 33.51 456 SER B C 1
ATOM 2941 O O . SER B 2 175 ? 15.201 43.128 11.838 1.00 33.42 456 SER B O 1
ATOM 2944 N N . GLY B 2 176 ? 15.435 43.648 9.639 1.00 33.44 457 GLY B N 1
ATOM 2945 C CA . GLY B 2 176 ? 16.726 42.986 9.504 1.00 34.09 457 GLY B CA 1
ATOM 2946 C C . GLY B 2 176 ? 17.981 43.842 9.498 1.00 35.69 457 GLY B C 1
ATOM 2947 O O . GLY B 2 176 ? 19.068 43.319 9.270 1.00 33.98 457 GLY B O 1
ATOM 2948 N N . VAL B 2 177 ? 17.843 45.150 9.724 1.00 38.60 458 VAL B N 1
ATOM 2949 C CA . VAL B 2 177 ? 18.977 46.093 9.586 1.00 39.95 458 VAL B CA 1
ATOM 2950 C C . VAL B 2 177 ? 20.033 45.866 10.665 1.00 42.26 458 VAL B C 1
ATOM 2951 O O . VAL B 2 177 ? 21.234 46.007 10.413 1.00 42.74 458 VAL B O 1
ATOM 2955 N N . TYR B 2 178 ? 19.603 45.488 11.864 1.00 44.48 459 TYR B N 1
ATOM 2956 C CA . TYR B 2 178 ? 20.557 45.304 12.958 1.00 46.43 459 TYR B CA 1
ATOM 2957 C C . TYR B 2 178 ? 21.197 43.915 12.897 1.00 47.28 459 TYR B C 1
ATOM 2958 O O . TYR B 2 178 ? 22.316 43.737 13.349 1.00 48.19 459 TYR B O 1
ATOM 2967 N N . THR B 2 179 ? 20.515 42.942 12.303 1.00 48.27 460 THR B N 1
ATOM 2968 C CA . THR B 2 179 ? 21.121 41.634 12.032 1.00 48.52 460 THR B CA 1
ATOM 2969 C C . THR B 2 179 ? 21.907 41.695 10.713 1.00 48.71 460 THR B C 1
ATOM 2970 O O . THR B 2 179 ? 22.385 40.682 10.198 1.00 48.25 460 THR B O 1
ATOM 2974 N N . THR B 2 184 ? 32.936 47.489 8.283 1.00 51.29 465 THR B N 1
ATOM 2975 C CA . THR B 2 184 ? 33.253 47.412 6.856 1.00 51.44 465 THR B CA 1
ATOM 2976 C C . THR B 2 184 ? 32.558 48.540 6.102 1.00 51.32 465 THR B C 1
ATOM 2977 O O . THR B 2 184 ? 31.335 48.647 6.139 1.00 51.31 465 THR B O 1
ATOM 2979 N N . LEU B 2 185 ? 33.348 49.365 5.415 1.00 51.12 466 LEU B N 1
ATOM 2980 C CA . LEU B 2 185 ? 32.868 50.600 4.775 1.00 51.01 466 LEU B CA 1
ATOM 2981 C C . LEU B 2 185 ? 31.499 50.493 4.087 1.00 50.91 466 LEU B C 1
ATOM 2982 O O . LEU B 2 185 ? 30.544 51.140 4.514 1.00 50.81 466 LEU B O 1
ATOM 2984 N N . LYS B 2 186 ? 31.408 49.676 3.037 1.00 50.84 467 LYS B N 1
ATOM 2985 C CA . LYS B 2 186 ? 30.162 49.547 2.249 1.00 50.85 467 LYS B CA 1
ATOM 2986 C C . LYS B 2 186 ? 28.999 48.981 3.058 1.00 50.82 467 LYS B C 1
ATOM 2987 O O . LYS B 2 186 ? 27.835 49.266 2.769 1.00 51.11 467 LYS B O 1
ATOM 2989 N N . SER B 2 187 ? 29.316 48.166 4.061 1.00 50.53 468 SER B N 1
ATOM 2990 C CA . SER B 2 187 ? 28.320 47.707 5.027 1.00 50.16 468 SER B CA 1
ATOM 2991 C C . SER B 2 187 ? 27.670 48.918 5.682 1.00 49.41 468 SER B C 1
ATOM 2992 O O . SER B 2 187 ? 26.441 49.047 5.698 1.00 49.43 468 SER B O 1
ATOM 2995 N N . LEU B 2 188 ? 28.510 49.815 6.193 1.00 48.45 469 LEU B N 1
ATOM 2996 C CA . LEU B 2 188 ? 28.035 51.022 6.871 1.00 47.82 469 LEU B CA 1
ATOM 2997 C C . LEU B 2 188 ? 27.322 51.942 5.886 1.00 47.04 469 LEU B C 1
ATOM 2998 O O . LEU B 2 188 ? 26.285 52.529 6.205 1.00 46.27 469 LEU B O 1
ATOM 3003 N N . GLU B 2 189 ? 27.885 52.044 4.682 1.00 46.21 470 GLU B N 1
ATOM 3004 C CA . GLU B 2 189 ? 27.261 52.786 3.586 1.00 45.51 470 GLU B CA 1
ATOM 3005 C C . GLU B 2 189 ? 25.837 52.327 3.307 1.00 44.41 470 GLU B C 1
ATOM 3006 O O . GLU B 2 189 ? 24.951 53.155 3.085 1.00 43.92 470 GLU B O 1
ATOM 3012 N N . GLU B 2 190 ? 25.625 51.011 3.285 1.00 43.07 471 GLU B N 1
ATOM 3013 C CA . GLU B 2 190 ? 24.290 50.486 3.023 1.00 42.26 471 GLU B CA 1
ATOM 3014 C C . GLU B 2 190 ? 23.363 50.737 4.210 1.00 40.81 471 GLU B C 1
ATOM 3015 O O . GLU B 2 190 ? 22.222 51.140 3.998 1.00 39.70 471 GLU B O 1
ATOM 3021 N N . LYS B 2 191 ? 23.853 50.536 5.440 1.00 39.26 472 LYS B N 1
ATOM 3022 C CA . LYS B 2 191 ? 23.042 50.820 6.631 1.00 38.71 472 LYS B CA 1
ATOM 3023 C C . LYS B 2 191 ? 22.699 52.315 6.711 1.00 38.15 472 LYS B C 1
ATOM 3024 O O . LYS B 2 191 ? 21.574 52.672 7.098 1.00 38.31 472 LYS B O 1
ATOM 3026 N N . ASP B 2 192 ? 23.643 53.172 6.308 1.00 37.21 473 ASP B N 1
ATOM 3027 C CA . ASP B 2 192 ? 23.383 54.609 6.183 1.00 37.18 473 ASP B CA 1
ATOM 3028 C C . ASP B 2 192 ? 22.220 54.909 5.219 1.00 36.04 473 ASP B C 1
ATOM 3029 O O . ASP B 2 192 ? 21.334 55.681 5.529 1.00 34.94 473 ASP B O 1
ATOM 3034 N N . HIS B 2 193 ? 22.267 54.326 4.032 1.00 35.52 474 HIS B N 1
ATOM 3035 C CA . HIS B 2 193 ? 21.215 54.536 3.034 1.00 35.13 474 HIS B CA 1
ATOM 3036 C C . HIS B 2 193 ? 19.850 54.090 3.551 1.00 34.15 474 HIS B C 1
ATOM 3037 O O . HIS B 2 193 ? 18.867 54.802 3.400 1.00 34.09 474 HIS B O 1
ATOM 3044 N N . ILE B 2 194 ? 19.793 52.913 4.165 1.00 33.70 475 ILE B N 1
ATOM 3045 C CA . ILE B 2 194 ? 18.547 52.401 4.748 1.00 33.52 475 ILE B CA 1
ATOM 3046 C C . ILE B 2 194 ? 17.960 53.385 5.753 1.00 32.16 475 ILE B C 1
ATOM 3047 O O . ILE B 2 194 ? 16.766 53.691 5.706 1.00 30.58 475 ILE B O 1
ATOM 3052 N N . HIS B 2 195 ? 18.819 53.908 6.625 1.00 31.80 476 HIS B N 1
ATOM 3053 C CA . HIS B 2 195 ? 18.360 54.822 7.670 1.00 32.10 476 HIS B CA 1
ATOM 3054 C C . HIS B 2 195 ? 17.820 56.133 7.092 1.00 31.19 476 HIS B C 1
ATOM 3055 O O . HIS B 2 195 ? 16.845 56.661 7.599 1.00 30.14 476 HIS B O 1
ATOM 3062 N N . ARG B 2 196 ? 18.432 56.618 6.007 1.00 31.00 477 ARG B N 1
ATOM 3063 C CA . ARG B 2 196 ? 17.937 57.801 5.289 1.00 31.31 477 ARG B CA 1
ATOM 3064 C C . ARG B 2 196 ? 16.546 57.573 4.688 1.00 30.61 477 ARG B C 1
ATOM 3065 O O . ARG B 2 196 ? 15.671 58.450 4.758 1.00 28.92 477 ARG B O 1
ATOM 3073 N N . VAL B 2 197 ? 16.326 56.391 4.118 1.00 29.92 478 VAL B N 1
ATOM 3074 C CA . VAL B 2 197 ? 15.013 56.098 3.553 1.00 29.98 478 VAL B CA 1
ATOM 3075 C C . VAL B 2 197 ? 13.972 55.970 4.668 1.00 29.63 478 VAL B C 1
ATOM 3076 O O . VAL B 2 197 ? 12.867 56.484 4.548 1.00 29.79 478 VAL B O 1
ATOM 3080 N N . LEU B 2 198 ? 14.366 55.331 5.762 1.00 28.77 479 LEU B N 1
ATOM 3081 C CA . LEU B 2 198 ? 13.530 55.257 6.966 1.00 28.84 479 LEU B CA 1
ATOM 3082 C C . LEU B 2 198 ? 13.163 56.668 7.450 1.00 28.12 479 LEU B C 1
ATOM 3083 O O . LEU B 2 198 ? 12.020 56.921 7.779 1.00 26.83 479 LEU B O 1
ATOM 3088 N N . ASP B 2 199 ? 14.126 57.590 7.456 1.00 27.99 480 ASP B N 1
ATOM 3089 C CA . ASP B 2 199 ? 13.837 58.973 7.873 1.00 28.05 480 ASP B CA 1
ATOM 3090 C C . ASP B 2 199 ? 12.821 59.638 6.961 1.00 28.66 480 ASP B C 1
ATOM 3091 O O . ASP B 2 199 ? 11.980 60.379 7.440 1.00 28.16 480 ASP B O 1
ATOM 3096 N N . LYS B 2 200 ? 12.931 59.395 5.651 1.00 29.48 481 LYS B N 1
ATOM 3097 C CA . LYS B 2 200 ? 11.970 59.922 4.677 1.00 30.30 481 LYS B CA 1
ATOM 3098 C C . LYS B 2 200 ? 10.574 59.355 4.922 1.00 29.74 481 LYS B C 1
ATOM 3099 O O . LYS B 2 200 ? 9.598 60.062 4.787 1.00 28.45 481 LYS B O 1
ATOM 3105 N N . ILE B 2 201 ? 10.480 58.090 5.307 1.00 29.84 482 ILE B N 1
ATOM 3106 C CA . ILE B 2 201 ? 9.152 57.536 5.603 1.00 30.86 482 ILE B CA 1
ATOM 3107 C C . ILE B 2 201 ? 8.578 58.148 6.885 1.00 30.05 482 ILE B C 1
ATOM 3108 O O . ILE B 2 201 ? 7.379 58.369 6.954 1.00 30.22 482 ILE B O 1
ATOM 3113 N N . THR B 2 202 ? 9.428 58.472 7.861 1.00 30.08 483 THR B N 1
ATOM 3114 C CA . THR B 2 202 ? 8.961 59.179 9.052 1.00 29.43 483 THR B CA 1
ATOM 3115 C C . THR B 2 202 ? 8.433 60.574 8.706 1.00 29.54 483 THR B C 1
ATOM 3116 O O . THR B 2 202 ? 7.375 60.997 9.219 1.00 28.68 483 THR B O 1
ATOM 3120 N N . ASP B 2 203 ? 9.198 61.321 7.907 1.00 29.85 484 ASP B N 1
ATOM 3121 C CA . ASP B 2 203 ? 8.727 62.615 7.388 1.00 29.59 484 ASP B CA 1
ATOM 3122 C C . ASP B 2 203 ? 7.348 62.438 6.739 1.00 29.18 484 ASP B C 1
ATOM 3123 O O . ASP B 2 203 ? 6.440 63.245 6.914 1.00 28.51 484 ASP B O 1
ATOM 3128 N N . THR B 2 204 ? 7.207 61.374 5.975 1.00 29.51 485 THR B N 1
ATOM 3129 C CA . THR B 2 204 ? 5.960 61.102 5.244 1.00 30.82 485 THR B CA 1
ATOM 3130 C C . THR B 2 204 ? 4.775 60.877 6.199 1.00 30.59 485 THR B C 1
ATOM 3131 O O . THR B 2 204 ? 3.695 61.474 6.015 1.00 30.13 485 THR B O 1
ATOM 3135 N N . LEU B 2 205 ? 4.980 60.064 7.239 1.00 30.92 486 LEU B N 1
ATOM 3136 C CA . LEU B 2 205 ? 3.946 59.873 8.276 1.00 30.95 486 LEU B CA 1
ATOM 3137 C C . LEU B 2 205 ? 3.542 61.147 8.969 1.00 31.39 486 LEU B C 1
ATOM 3138 O O . LEU B 2 205 ? 2.350 61.408 9.179 1.00 32.34 486 LEU B O 1
ATOM 3143 N N . ILE B 2 206 ? 4.542 61.939 9.342 1.00 30.67 487 ILE B N 1
ATOM 3144 C CA . ILE B 2 206 ? 4.306 63.208 10.009 1.00 30.81 487 ILE B CA 1
ATOM 3145 C C . ILE B 2 206 ? 3.495 64.162 9.115 1.00 29.96 487 ILE B C 1
ATOM 3146 O O . ILE B 2 206 ? 2.549 64.805 9.585 1.00 28.87 487 ILE B O 1
ATOM 3151 N N . HIS B 2 207 ? 3.893 64.245 7.851 1.00 29.36 488 HIS B N 1
ATOM 3152 C CA . HIS B 2 207 ? 3.211 65.084 6.884 1.00 30.31 488 HIS B CA 1
ATOM 3153 C C . HIS B 2 207 ? 1.731 64.716 6.743 1.00 29.47 488 HIS B C 1
ATOM 3154 O O . HIS B 2 207 ? 0.854 65.588 6.680 1.00 29.26 488 HIS B O 1
ATOM 3161 N N . LEU B 2 208 ? 1.460 63.423 6.686 1.00 28.98 489 LEU B N 1
ATOM 3162 C CA . LEU B 2 208 ? 0.096 62.937 6.606 1.00 29.19 489 LEU B CA 1
ATOM 3163 C C . LEU B 2 208 ? -0.718 63.441 7.807 1.00 29.18 489 LEU B C 1
ATOM 3164 O O . LEU B 2 208 ? -1.817 63.972 7.652 1.00 28.43 489 LEU B O 1
ATOM 3169 N N . MET B 2 209 ? -0.136 63.312 8.995 1.00 28.74 490 MET B N 1
ATOM 3170 C CA . MET B 2 209 ? -0.785 63.730 10.247 1.00 29.07 490 MET B CA 1
ATOM 3171 C C . MET B 2 209 ? -0.948 65.229 10.316 1.00 29.89 490 MET B C 1
ATOM 3172 O O . MET B 2 209 ? -1.995 65.716 10.750 1.00 30.35 490 MET B O 1
ATOM 3177 N N . ALA B 2 210 ? 0.082 65.962 9.897 1.00 30.38 491 ALA B N 1
ATOM 3178 C CA . ALA B 2 210 ? 0.025 67.412 9.877 1.00 31.32 491 ALA B CA 1
ATOM 3179 C C . ALA B 2 210 ? -1.086 67.894 8.932 1.00 31.88 491 ALA B C 1
ATOM 3180 O O . ALA B 2 210 ? -1.886 68.769 9.288 1.00 32.18 491 ALA B O 1
ATOM 3182 N N . LYS B 2 211 ? -1.123 67.316 7.735 1.00 32.69 492 LYS B N 1
ATOM 3183 C CA . LYS B 2 211 ? -2.139 67.644 6.737 1.00 33.68 492 LYS B CA 1
ATOM 3184 C C . LYS B 2 211 ? -3.546 67.303 7.247 1.00 33.21 492 LYS B C 1
ATOM 3185 O O . LYS B 2 211 ? -4.523 67.934 6.856 1.00 33.65 492 LYS B O 1
ATOM 3191 N N . ALA B 2 212 ? -3.647 66.291 8.100 1.00 32.86 493 ALA B N 1
ATOM 3192 C CA . ALA B 2 212 ? -4.916 65.944 8.733 1.00 32.46 493 ALA B CA 1
ATOM 3193 C C . ALA B 2 212 ? -5.338 66.904 9.848 1.00 32.07 493 ALA B C 1
ATOM 3194 O O . ALA B 2 212 ? -6.470 66.811 10.346 1.00 32.40 493 ALA B O 1
ATOM 3196 N N . GLY B 2 213 ? -4.452 67.823 10.242 1.00 30.73 494 GLY B N 1
ATOM 3197 C CA . GLY B 2 213 ? -4.799 68.851 11.233 1.00 29.69 494 GLY B CA 1
ATOM 3198 C C . GLY B 2 213 ? -4.449 68.508 12.678 1.00 29.24 494 GLY B C 1
ATOM 3199 O O . GLY B 2 213 ? -4.943 69.149 13.599 1.00 28.49 494 GLY B O 1
ATOM 3200 N N . LEU B 2 214 ? -3.593 67.512 12.892 1.00 28.01 495 LEU B N 1
ATOM 3201 C CA . LEU B 2 214 ? -3.127 67.201 14.228 1.00 28.50 495 LEU B CA 1
ATOM 3202 C C . LEU B 2 214 ? -2.134 68.260 14.676 1.00 27.44 495 LEU B C 1
ATOM 3203 O O . LEU B 2 214 ? -1.371 68.763 13.841 1.00 27.60 495 LEU B O 1
ATOM 3208 N N . THR B 2 215 ? -2.128 68.587 15.975 1.00 26.70 496 THR B N 1
ATOM 3209 C CA . THR B 2 215 ? -1.110 69.489 16.523 1.00 26.21 496 THR B CA 1
ATOM 3210 C C . THR B 2 215 ? 0.247 68.773 16.479 1.00 26.09 496 THR B C 1
ATOM 3211 O O . THR B 2 215 ? 0.290 67.567 16.285 1.00 24.85 496 THR B O 1
ATOM 3215 N N . LEU B 2 216 ? 1.340 69.513 16.658 1.00 26.19 497 LEU B N 1
ATOM 3216 C CA . LEU B 2 216 ? 2.686 68.918 16.697 1.00 26.37 497 LEU B CA 1
ATOM 3217 C C . LEU B 2 216 ? 2.751 67.858 17.790 1.00 26.51 497 LEU B C 1
ATOM 3218 O O . LEU B 2 216 ? 3.278 66.746 17.566 1.00 25.60 497 LEU B O 1
ATOM 3223 N N . GLN B 2 217 ? 2.171 68.174 18.948 1.00 25.69 498 GLN B N 1
ATOM 3224 C CA . GLN B 2 217 ? 2.165 67.220 20.061 1.00 26.49 498 GLN B CA 1
ATOM 3225 C C . GLN B 2 217 ? 1.375 65.955 19.720 1.00 25.87 498 GLN B C 1
ATOM 3226 O O . GLN B 2 217 ? 1.807 64.845 20.018 1.00 26.27 498 GLN B O 1
ATOM 3232 N N . GLN B 2 218 ? 0.215 66.115 19.087 1.00 25.46 499 GLN B N 1
ATOM 3233 C CA . GLN B 2 218 ? -0.554 64.960 18.654 1.00 24.37 499 GLN B CA 1
ATOM 3234 C C . GLN B 2 218 ? 0.191 64.173 17.606 1.00 23.58 499 GLN B C 1
ATOM 3235 O O . GLN B 2 218 ? 0.094 62.952 17.590 1.00 20.82 499 GLN B O 1
ATOM 3241 N N . GLN B 2 219 ? 0.923 64.870 16.731 1.00 23.59 500 GLN B N 1
ATOM 3242 C CA . GLN B 2 219 ? 1.723 64.192 15.701 1.00 24.47 500 GLN B CA 1
ATOM 3243 C C . GLN B 2 219 ? 2.818 63.302 16.295 1.00 24.35 500 GLN B C 1
ATOM 3244 O O . GLN B 2 219 ? 2.996 62.155 15.846 1.00 25.25 500 GLN B O 1
ATOM 3250 N N . HIS B 2 220 ? 3.578 63.830 17.243 1.00 23.95 501 HIS B N 1
ATOM 3251 C CA . HIS B 2 220 ? 4.666 63.062 17.880 1.00 23.50 501 HIS B CA 1
ATOM 3252 C C . HIS B 2 220 ? 4.098 61.888 18.712 1.00 24.30 501 HIS B C 1
ATOM 3253 O O . HIS B 2 220 ? 4.581 60.743 18.630 1.00 23.04 501 HIS B O 1
ATOM 3266 N N . GLN B 2 221 ? 3.015 62.147 19.442 1.00 23.88 502 GLN B N 1
ATOM 3267 C CA . GLN B 2 221 ? 2.357 61.096 20.198 1.00 23.26 502 GLN B CA 1
ATOM 3268 C C . GLN B 2 221 ? 1.835 59.995 19.295 1.00 23.93 502 GLN B C 1
ATOM 3269 O O . GLN B 2 221 ? 2.009 58.803 19.598 1.00 23.42 502 GLN B O 1
ATOM 3275 N N . ARG B 2 222 ? 1.212 60.357 18.176 1.00 23.71 503 ARG B N 1
ATOM 3276 C CA . ARG B 2 222 ? 0.719 59.355 17.260 1.00 25.07 503 ARG B CA 1
ATOM 3277 C C . ARG B 2 222 ? 1.828 58.559 16.563 1.00 25.63 503 ARG B C 1
ATOM 3278 O O . ARG B 2 222 ? 1.724 57.346 16.410 1.00 25.56 503 ARG B O 1
ATOM 3286 N N . LEU B 2 223 ? 2.873 59.242 16.118 1.00 26.01 504 LEU B N 1
ATOM 3287 C CA . LEU B 2 223 ? 4.000 58.528 15.526 1.00 26.12 504 LEU B CA 1
ATOM 3288 C C . LEU B 2 223 ? 4.527 57.493 16.496 1.00 25.95 504 LEU B C 1
ATOM 3289 O O . LEU B 2 223 ? 4.802 56.368 16.077 1.00 26.86 504 LEU B O 1
ATOM 3294 N N . ALA B 2 224 ? 4.718 57.875 17.762 1.00 24.89 505 ALA B N 1
ATOM 3295 C CA . ALA B 2 224 ? 5.220 56.953 18.762 1.00 25.09 505 ALA B CA 1
ATOM 3296 C C . ALA B 2 224 ? 4.264 55.770 19.015 1.00 25.57 505 ALA B C 1
ATOM 3297 O O . ALA B 2 224 ? 4.723 54.629 19.105 1.00 23.59 505 ALA B O 1
ATOM 3299 N N . GLN B 2 22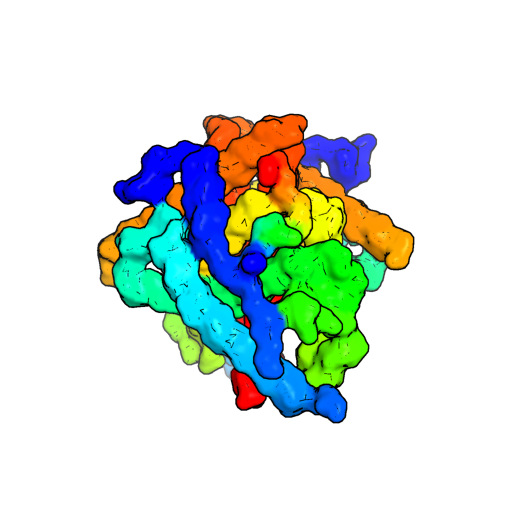5 ? 2.955 56.037 19.101 1.00 26.10 506 GLN B N 1
ATOM 3300 C CA . GLN B 2 225 ? 1.961 54.960 19.274 1.00 26.51 506 GLN B CA 1
ATOM 3301 C C . GLN B 2 225 ? 2.051 53.932 18.147 1.00 27.31 506 GLN B C 1
ATOM 3302 O O . GLN B 2 225 ? 1.991 52.712 18.390 1.00 28.32 506 GLN B O 1
ATOM 3308 N N . LEU B 2 226 ? 2.198 54.421 16.916 1.00 28.05 507 LEU B N 1
ATOM 3309 C CA . LEU B 2 226 ? 2.262 53.554 15.745 1.00 28.92 507 LEU B CA 1
ATOM 3310 C C . LEU B 2 226 ? 3.532 52.693 15.741 1.00 29.77 507 LEU B C 1
ATOM 3311 O O . LEU B 2 226 ? 3.454 51.452 15.503 1.00 29.91 507 LEU B O 1
ATOM 3316 N N . LEU B 2 227 ? 4.668 53.325 16.073 1.00 28.70 508 LEU B N 1
ATOM 3317 C CA . LEU B 2 227 ? 5.948 52.614 16.120 1.00 28.93 508 LEU B CA 1
ATOM 3318 C C . LEU B 2 227 ? 6.012 51.585 17.239 1.00 28.92 508 LEU B C 1
ATOM 3319 O O . LEU B 2 227 ? 6.658 50.512 17.091 1.00 30.27 508 LEU B O 1
ATOM 3324 N N . LEU B 2 228 ? 5.372 51.870 18.360 1.00 28.80 509 LEU B N 1
ATOM 3325 C CA . LEU B 2 228 ? 5.376 50.901 19.450 1.00 30.24 509 LEU B CA 1
ATOM 3326 C C . LEU B 2 228 ? 4.601 49.641 19.103 1.00 29.97 509 LEU B C 1
ATOM 3327 O O . LEU B 2 228 ? 4.928 48.593 19.634 1.00 29.22 509 LEU B O 1
ATOM 3332 N N . ILE B 2 229 ? 3.563 49.760 18.265 1.00 30.38 510 ILE B N 1
ATOM 3333 C CA . ILE B 2 229 ? 2.790 48.577 17.789 1.00 31.33 510 ILE B CA 1
ATOM 3334 C C . ILE B 2 229 ? 3.696 47.621 16.979 1.00 30.92 510 ILE B C 1
ATOM 3335 O O . ILE B 2 229 ? 3.506 46.404 17.009 1.00 30.06 510 ILE B O 1
ATOM 3340 N N . LEU B 2 230 ? 4.741 48.159 16.355 1.00 30.16 511 LEU B N 1
ATOM 3341 C CA . LEU B 2 230 ? 5.708 47.344 15.603 1.00 30.65 511 LEU B CA 1
ATOM 3342 C C . LEU B 2 230 ? 6.464 46.350 16.448 1.00 29.50 511 LEU B C 1
ATOM 3343 O O . LEU B 2 230 ? 6.830 45.293 15.942 1.00 29.62 511 LEU B O 1
ATOM 3348 N N . SER B 2 231 ? 6.736 46.676 17.707 1.00 28.66 512 SER B N 1
ATOM 3349 C CA . SER B 2 231 ? 7.339 45.705 18.622 1.00 29.27 512 SER B CA 1
ATOM 3350 C C . SER B 2 231 ? 6.397 44.520 18.898 1.00 28.65 512 SER B C 1
ATOM 3351 O O . SER B 2 231 ? 6.844 43.403 19.109 1.00 27.56 512 SER B O 1
ATOM 3356 N N . HIS B 2 232 ? 5.099 44.800 18.959 1.00 28.64 513 HIS B N 1
ATOM 3357 C CA . HIS B 2 232 ? 4.088 43.733 19.122 1.00 28.50 513 HIS B CA 1
ATOM 3358 C C . HIS B 2 232 ? 4.024 42.867 17.844 1.00 28.07 513 HIS B C 1
ATOM 3359 O O . HIS B 2 232 ? 3.946 41.635 17.899 1.00 28.61 513 HIS B O 1
ATOM 3366 N N . ILE B 2 233 ? 4.100 43.505 16.696 1.00 27.86 514 ILE B N 1
ATOM 3367 C CA . ILE B 2 233 ? 4.110 42.789 15.426 1.00 28.83 514 ILE B CA 1
ATOM 3368 C C . ILE B 2 233 ? 5.356 41.919 15.281 1.00 28.67 514 ILE B C 1
ATOM 3369 O O . ILE B 2 233 ? 5.264 40.766 14.823 1.00 27.81 514 ILE B O 1
ATOM 3374 N N . ARG B 2 234 ? 6.513 42.434 15.725 1.00 27.01 515 ARG B N 1
ATOM 3375 C CA . ARG B 2 234 ? 7.704 41.599 15.822 1.00 26.48 515 ARG B CA 1
ATOM 3376 C C . ARG B 2 234 ? 7.487 40.370 16.708 1.00 25.81 515 ARG B C 1
ATOM 3377 O O . ARG B 2 234 ? 7.886 39.261 16.363 1.00 24.69 515 ARG B O 1
ATOM 3385 N N . HIS B 2 235 ? 6.958 40.605 17.896 1.00 25.18 516 HIS B N 1
ATOM 3386 C CA . HIS B 2 235 ? 6.670 39.551 18.848 1.00 26.59 516 HIS B CA 1
ATOM 3387 C C . HIS B 2 235 ? 5.820 38.436 18.194 1.00 25.95 516 HIS B C 1
ATOM 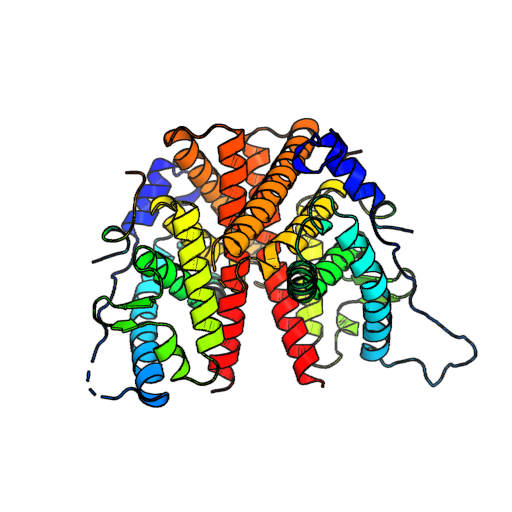3388 O O . HIS B 2 235 ? 6.133 37.238 18.309 1.00 25.60 516 HIS B O 1
ATOM 3395 N N . MET B 2 236 ? 4.769 38.852 17.499 1.00 26.19 517 MET B N 1
ATOM 3396 C CA . MET B 2 236 ? 3.819 37.910 16.852 1.00 27.48 517 MET B CA 1
ATOM 3397 C C . MET B 2 236 ? 4.506 37.078 15.772 1.00 26.91 517 MET B C 1
ATOM 3398 O O . MET B 2 236 ? 4.338 35.864 15.707 1.00 24.43 517 MET B O 1
ATOM 3403 N N . SER B 2 237 ? 5.319 37.751 14.947 1.00 26.61 518 SER B N 1
ATOM 3404 C CA . SER B 2 237 ? 6.142 37.079 13.948 1.00 26.70 518 SER B CA 1
ATOM 3405 C C . SER B 2 237 ? 7.119 36.071 14.595 1.00 26.43 518 SER B C 1
ATOM 3406 O O . SER B 2 237 ? 7.214 34.953 14.113 1.00 26.31 518 SER B O 1
ATOM 3409 N N . ASN B 2 238 ? 7.810 36.454 15.684 1.00 25.49 519 ASN B N 1
ATOM 3410 C CA . ASN B 2 238 ? 8.706 35.526 16.409 1.00 25.91 519 ASN B CA 1
ATOM 3411 C C . ASN B 2 238 ? 7.940 34.265 16.848 1.00 25.08 519 ASN B C 1
ATOM 3412 O O . ASN B 2 238 ? 8.416 33.144 16.726 1.00 22.99 519 ASN B O 1
ATOM 3417 N N . LYS B 2 239 ? 6.766 34.469 17.429 1.00 24.43 520 LYS B N 1
ATOM 3418 C CA . LYS B 2 239 ? 5.964 33.346 17.892 1.00 25.02 520 LYS B CA 1
ATOM 3419 C C . LYS B 2 239 ? 5.480 32.471 16.722 1.00 25.15 520 LYS B C 1
ATOM 3420 O O . LYS B 2 239 ? 5.532 31.242 16.803 1.00 25.03 520 LYS B O 1
ATOM 3426 N N . GLY B 2 240 ? 5.101 33.101 15.616 1.00 24.51 521 GLY B N 1
ATOM 3427 C CA . GLY B 2 240 ? 4.703 32.390 14.416 1.00 25.61 521 GLY B CA 1
ATOM 3428 C C . GLY B 2 240 ? 5.836 31.572 13.816 1.00 26.18 521 GLY B C 1
ATOM 3429 O O . GLY B 2 240 ? 5.643 30.414 13.431 1.00 23.60 521 GLY B O 1
ATOM 3430 N N . MET B 2 241 ? 7.027 32.168 13.729 1.00 27.55 522 MET B N 1
ATOM 3431 C CA . MET B 2 241 ? 8.206 31.453 13.184 1.00 29.21 522 MET B CA 1
ATOM 3432 C C . MET B 2 241 ? 8.577 30.275 14.031 1.00 29.07 522 MET B C 1
ATOM 3433 O O . MET B 2 241 ? 8.973 29.201 13.527 1.00 28.77 522 MET B O 1
ATOM 3438 N N . GLU B 2 242 ? 8.520 30.491 15.337 1.00 29.02 523 GLU B N 1
ATOM 3439 C CA . GLU B 2 242 ? 8.694 29.410 16.279 1.00 30.00 523 GLU B CA 1
ATOM 3440 C C . GLU B 2 242 ? 7.736 28.259 15.980 1.00 29.39 523 GLU B C 1
ATOM 3441 O O . GLU B 2 242 ? 8.132 27.098 15.962 1.00 27.57 523 GLU B O 1
ATOM 3447 N N . HIS B 2 243 ? 6.470 28.597 15.775 1.00 29.38 524 HIS B N 1
ATOM 3448 C CA . HIS B 2 243 ? 5.435 27.588 15.541 1.00 30.44 524 HIS B CA 1
ATOM 3449 C C . HIS B 2 243 ? 5.711 26.864 14.218 1.00 30.91 524 HIS B C 1
ATOM 3450 O O . HIS B 2 243 ? 5.771 25.650 14.179 1.00 30.00 524 HIS B O 1
ATOM 3457 N N . LEU B 2 244 ? 5.891 27.621 13.144 1.00 31.42 525 LEU B N 1
ATOM 3458 C CA . LEU B 2 244 ? 6.262 27.054 11.854 1.00 33.35 525 LEU B CA 1
ATOM 3459 C C . LEU B 2 244 ? 7.445 26.111 11.952 1.00 34.32 525 LEU B C 1
ATOM 3460 O O . LEU B 2 244 ? 7.399 24.999 11.429 1.00 34.33 525 LEU B O 1
ATOM 3465 N N . TYR B 2 245 ? 8.493 26.552 12.638 1.00 35.66 526 TYR B N 1
ATOM 3466 C CA . TYR B 2 245 ? 9.680 25.748 12.757 1.00 37.33 526 TYR B CA 1
ATOM 3467 C C . TYR B 2 245 ? 9.418 24.503 13.586 1.00 38.50 526 TYR B C 1
ATOM 3468 O O . TYR B 2 245 ? 10.016 23.469 13.328 1.00 38.84 526 TYR B O 1
ATOM 3477 N N . SER B 2 246 ? 8.501 24.575 14.544 1.00 39.91 527 SER B N 1
ATOM 3478 C CA . SER B 2 246 ? 8.155 23.399 15.327 1.00 41.35 527 SER B CA 1
ATOM 3479 C C . SER B 2 246 ? 7.420 22.351 14.491 1.00 42.67 527 SER B C 1
ATOM 3480 O O . SER B 2 246 ? 7.660 21.167 14.660 1.00 42.95 527 SER B O 1
ATOM 3483 N N . MET B 2 247 ? 6.528 22.783 13.602 1.00 44.06 528 MET B N 1
ATOM 3484 C CA . MET B 2 247 ? 5.708 21.856 12.830 1.00 45.89 528 MET B CA 1
ATOM 3485 C C . MET B 2 247 ? 6.366 21.340 11.531 1.00 45.62 528 MET B C 1
ATOM 3486 O O . MET B 2 247 ? 5.725 20.634 10.756 1.00 45.84 528 MET B O 1
ATOM 3491 N N . LYS B 2 248 ? 7.639 21.678 11.313 1.00 45.77 529 LYS B N 1
ATOM 3492 C CA . LYS B 2 248 ? 8.482 21.028 10.293 1.00 45.81 529 LYS B CA 1
ATOM 3493 C C . LYS B 2 248 ? 8.159 19.532 10.120 1.00 45.82 529 LYS B C 1
ATOM 3494 O O . LYS B 2 248 ? 8.451 18.714 11.002 1.00 45.55 529 LYS B O 1
ATOM 3500 N N . LEU C 3 1 ? 27.824 52.722 41.529 1.00 41.32 1 LEU C N 1
ATOM 3501 C CA . LEU C 3 1 ? 27.950 52.549 40.055 1.00 40.96 1 LEU C CA 1
ATOM 3502 C C . LEU C 3 1 ? 26.582 52.300 39.449 1.00 40.31 1 LEU C C 1
ATOM 3503 O O . LEU C 3 1 ? 25.905 51.345 39.845 1.00 39.65 1 LEU C O 1
ATOM 3508 N N . THR C 3 2 ? 26.162 53.178 38.525 1.00 39.62 2 THR C N 1
ATOM 3509 C CA . THR C 3 2 ? 24.936 52.977 37.739 1.00 39.41 2 THR C CA 1
ATOM 3510 C C . THR C 3 2 ? 25.193 53.343 36.286 1.00 39.05 2 THR C C 1
ATOM 3511 O O . THR C 3 2 ? 26.298 53.763 35.914 1.00 39.08 2 THR C O 1
ATOM 3515 N N . SER C 3 3 ? 24.136 53.239 35.491 1.00 38.37 3 SER C N 1
ATOM 3516 C CA . SER C 3 3 ? 24.155 53.654 34.084 1.00 38.23 3 SER C CA 1
ATOM 3517 C C . SER C 3 3 ? 24.713 55.083 33.902 1.00 37.83 3 SER C C 1
ATOM 3518 O O . SER C 3 3 ? 25.347 55.401 32.887 1.00 36.81 3 SER C O 1
ATOM 3521 N N . ARG C 3 4 ? 24.456 55.929 34.888 1.00 37.50 4 ARG C N 1
ATOM 3522 C CA . ARG C 3 4 ? 24.975 57.310 34.917 1.00 38.43 4 ARG C CA 1
ATOM 3523 C C . ARG C 3 4 ? 26.494 57.407 34.764 1.00 37.39 4 ARG C C 1
ATOM 3524 O O . ARG C 3 4 ? 27.014 58.382 34.198 1.00 36.53 4 ARG C O 1
ATOM 3532 N N . ASP C 3 5 ? 27.197 56.385 35.244 1.00 36.70 5 ASP C N 1
ATOM 3533 C CA . ASP C 3 5 ? 28.649 56.329 35.136 1.00 36.69 5 ASP C CA 1
ATOM 3534 C C . ASP C 3 5 ? 29.119 55.891 33.745 1.00 36.27 5 ASP C C 1
ATOM 3535 O O . ASP C 3 5 ? 30.305 55.817 33.503 1.00 35.54 5 ASP C O 1
ATOM 3540 N N . PHE C 3 6 ? 28.190 55.611 32.835 1.00 36.66 6 PHE C N 1
ATOM 3541 C CA . PHE C 3 6 ? 28.537 55.158 31.488 1.00 37.27 6 PHE C CA 1
ATOM 3542 C C . PHE C 3 6 ? 27.938 56.068 30.439 1.00 37.88 6 PHE C C 1
ATOM 3543 O O . PHE C 3 6 ? 26.912 56.683 30.672 1.00 37.42 6 PHE C O 1
ATOM 3551 N N . GLY C 3 7 ? 28.594 56.141 29.283 1.00 38.65 7 GLY C N 1
ATOM 3552 C CA . GLY C 3 7 ? 28.054 56.820 28.113 1.00 39.09 7 GLY C CA 1
ATOM 3553 C C . GLY C 3 7 ? 27.909 58.315 28.253 1.00 39.26 7 GLY C C 1
ATOM 3554 O O . GLY C 3 7 ? 28.407 58.922 29.199 1.00 38.87 7 GLY C O 1
ATOM 3555 N N . SER C 3 8 ? 27.198 58.899 27.300 1.00 39.78 8 SER C N 1
ATOM 3556 C CA . SER C 3 8 ? 26.990 60.339 27.260 1.00 40.59 8 SER C CA 1
ATOM 3557 C C . SER C 3 8 ? 25.598 60.662 27.780 1.00 40.95 8 SER C C 1
ATOM 3558 O O . SER C 3 8 ? 24.666 59.881 27.585 1.00 40.08 8 SER C O 1
ATOM 3561 N N . TRP C 3 9 ? 25.468 61.806 28.453 1.00 40.98 9 TRP C N 1
ATOM 3562 C CA . TRP C 3 9 ? 24.165 62.265 28.963 1.00 41.31 9 TRP C CA 1
ATOM 3563 C C . TRP C 3 9 ? 23.957 63.684 28.438 1.00 41.91 9 TRP C C 1
ATOM 3564 O O . TRP C 3 9 ? 24.921 64.426 28.262 1.00 41.72 9 TRP C O 1
ATOM 3575 N N . TYR C 3 10 ? 22.711 64.036 28.125 1.00 42.54 10 TYR C N 1
ATOM 3576 C CA . TYR C 3 10 ? 22.396 65.418 27.749 1.00 42.94 10 TYR C CA 1
ATOM 3577 C C . TYR C 3 10 ? 22.813 66.394 28.864 1.00 43.53 10 TYR C C 1
ATOM 3578 O O . TYR C 3 10 ? 23.290 67.495 28.577 1.00 43.73 10 TYR C O 1
ATOM 3587 N N . ALA C 3 11 ? 22.638 65.984 30.119 1.00 44.21 11 ALA C N 1
ATOM 3588 C CA . ALA C 3 11 ? 22.960 66.842 31.259 1.00 45.28 11 ALA C CA 1
ATOM 3589 C C . ALA C 3 11 ? 23.960 66.183 32.190 1.00 46.16 11 ALA C C 1
ATOM 3590 O O . ALA C 3 11 ? 23.918 64.976 32.477 1.00 47.01 11 ALA C O 1
ATOM 3593 N N . LEU D 3 1 ? -8.601 43.969 -6.321 1.00 34.84 1 LEU D N 1
ATOM 3594 C CA . LEU D 3 1 ? -8.729 44.161 -4.862 1.00 34.54 1 LEU D CA 1
ATOM 3595 C C . LEU D 3 1 ? -7.334 44.369 -4.279 1.00 33.42 1 LEU D C 1
ATOM 3596 O O . LEU D 3 1 ? -6.436 43.564 -4.551 1.00 33.10 1 LEU D O 1
ATOM 3601 N N . THR D 3 2 ? -7.160 45.464 -3.531 1.00 32.18 2 THR D N 1
ATOM 3602 C CA . THR D 3 2 ? -5.962 45.729 -2.745 1.00 31.63 2 THR D CA 1
ATOM 3603 C C . THR D 3 2 ? -6.397 46.308 -1.419 1.00 30.63 2 THR D C 1
ATOM 3604 O O . THR D 3 2 ? -7.593 46.530 -1.195 1.00 30.68 2 THR D O 1
ATOM 3608 N N . SER D 3 3 ? -5.419 46.604 -0.566 1.00 29.89 3 SER D N 1
ATOM 3609 C CA . SER D 3 3 ? -5.647 47.234 0.727 1.00 29.48 3 SER D CA 1
ATOM 3610 C C . SER D 3 3 ? -6.464 48.504 0.605 1.00 30.74 3 SER D C 1
ATOM 3611 O O . SER D 3 3 ? -7.219 48.855 1.510 1.00 30.00 3 SER D O 1
ATOM 3614 N N . ARG D 3 4 ? -6.342 49.177 -0.535 1.00 32.04 4 ARG D N 1
ATOM 3615 C CA . ARG D 3 4 ? -7.067 50.422 -0.785 1.00 33.58 4 ARG D CA 1
ATOM 3616 C C . ARG D 3 4 ? -8.607 50.268 -0.811 1.00 33.18 4 ARG D C 1
ATOM 3617 O O . ARG D 3 4 ? -9.315 51.250 -0.614 1.00 33.40 4 ARG D O 1
ATOM 3625 N N . ASP D 3 5 ? -9.120 49.043 -0.993 1.00 33.52 5 ASP D N 1
ATOM 3626 C CA . ASP D 3 5 ? -10.567 48.750 -0.863 1.00 33.61 5 ASP D CA 1
ATOM 3627 C C . ASP D 3 5 ? -11.047 48.398 0.557 1.00 33.30 5 ASP D C 1
ATOM 3628 O O . ASP D 3 5 ? -12.216 48.043 0.746 1.00 32.59 5 ASP D O 1
ATOM 3633 N N . PHE D 3 6 ? -10.156 48.487 1.544 1.00 33.35 6 PHE D N 1
ATOM 3634 C CA . PHE D 3 6 ? -10.496 48.252 2.952 1.00 33.60 6 PHE D CA 1
ATOM 3635 C C . PHE D 3 6 ? -10.179 49.484 3.822 1.00 33.64 6 PHE D C 1
ATOM 3636 O O . PHE D 3 6 ? -9.252 50.229 3.535 1.00 33.23 6 PHE D O 1
ATOM 3644 N N . GLY D 3 7 ? -10.999 49.714 4.844 1.00 33.27 7 GLY D N 1
ATOM 3645 C CA . GLY D 3 7 ? -10.730 50.709 5.880 1.00 33.01 7 GLY D CA 1
ATOM 3646 C C . GLY D 3 7 ? -10.795 52.174 5.470 1.00 33.20 7 GLY D C 1
ATOM 3647 O O . GLY D 3 7 ? -11.288 52.525 4.389 1.00 32.80 7 GLY D O 1
ATOM 3648 N N . SER D 3 8 ? -10.272 53.029 6.347 1.00 33.11 8 SER D N 1
ATOM 3649 C CA . SER D 3 8 ? -10.342 54.468 6.161 1.00 33.60 8 SER D CA 1
ATOM 3650 C C . SER D 3 8 ? -9.009 55.020 5.706 1.00 33.88 8 SER D C 1
ATOM 3651 O O . SER D 3 8 ? -7.973 54.543 6.137 1.00 34.31 8 SER D O 1
ATOM 3654 N N . TRP D 3 9 ? -9.070 56.036 4.846 1.00 34.37 9 TRP D N 1
ATOM 3655 C CA . TRP D 3 9 ? -7.902 56.641 4.194 1.00 35.15 9 TRP D CA 1
ATOM 3656 C C . TRP D 3 9 ? -7.967 58.164 4.385 1.00 35.84 9 TRP D C 1
ATOM 3657 O O . TRP D 3 9 ? -9.061 58.744 4.346 1.00 35.42 9 TRP D O 1
ATOM 3668 N N . TYR D 3 10 ? -6.827 58.816 4.636 1.00 36.09 10 TYR D N 1
ATOM 3669 C CA . TYR D 3 10 ? -6.824 60.279 4.790 1.00 36.43 10 TYR D CA 1
ATOM 3670 C C . TYR D 3 10 ? -7.357 60.938 3.528 1.00 37.95 10 TYR D C 1
ATOM 3671 O O . TYR D 3 10 ? -8.020 61.960 3.603 1.00 37.34 10 TYR D O 1
ATOM 3680 N N . ALA D 3 11 ? -7.035 60.358 2.379 1.00 39.80 11 ALA D N 1
ATOM 3681 C CA . ALA D 3 11 ? -7.585 60.818 1.116 1.00 41.32 11 ALA D CA 1
ATOM 3682 C C . ALA D 3 11 ? -7.582 59.708 0.076 1.00 42.71 11 ALA D C 1
ATOM 3683 O O . ALA D 3 11 ? -7.988 58.565 0.337 1.00 44.00 11 ALA D O 1
#

Foldseek 3Di:
DVLLPDDLVRLLVLLVVLDFDFDDFPVDALVVVVVRLVVLLVVVVVSVLSSQCSRPLLVVDDPVVNVQLCVQQSQLLLLLVQLVVCLVPQQWTCSGVNDIGGLVVLVSHPLRSVLRVLSNVLSVLCNVVVPDPSLSSLLSNCSSLPRRLVPDDDDPSNVVSSVSSVSSNVSSLVSQLVVCVVVVDDPVRSVVVSVSSVVVSVSSSVSVVSVVVSVVVD/DPALLPDALVRLLVLLVVLDFDFDAQDDDPVCPPVPDDPVGSLVVLLVVVLVSVLSSQCSNRLLVVDPPVVSVQLCVQQSQLLLLLVQLVVCLVPQQWTCSGVNDIGGLVSLPVPLRSVLVVLSNVLSVLCNVVVPDPSNSSLVSNLSSLPRRLVVPVVNVVSSVSSVSSNVSSLSSQLVVCVVVPDDPVRSVVVSVSSVVVSVSSSVSSVSVVVVVVVVD/DDCVVDDDDPD/DDCVPDDDDPD

GO terms:
  GO:0045429 positive regulation of nitric oxide biosynthetic process (P, IDA)
  GO:0051000 positive regulation of nitric-oxide synthase activity (P, IDA)
  GO:0005634 nucleus (C, IDA)
  GO:0004879 nuclear receptor activity (F, IC)
  GO:0043401 steroid hormone receptor signaling pathway (P, IC)
  GO:0004879 nuclear receptor activity (F, IMP)
  GO:0043401 steroid hormone receptor signaling pathway (P, IMP)
  GO:0005515 protein binding (F, IPI)
  GO:0042802 identical protein binding (F, IPI)
  GO:0004879 nuclear receptor activity (F, IDA)
  GO:0030520 estrogen receptor signaling pathway (P, IDA)
  GO:0000785 chromatin (C, IDA)
  GO:0071392 cellular response to estradiol stimulus (P, IDA)
  GO:1990837 sequence-specific double-stranded DNA binding (F, IDA)
  GO:0001222 transcription corepressor binding (F, IPI)
  GO:0045944 positive regulation of transcription by RNA polymerase II (P, IDA)
  GO:0051117 ATPase binding (F, IDA)
  GO:0004879 nuclear receptor activity (F, IGI)
  GO:0000978 RNA polymerase II cis-regulatory region sequence-specific DNA binding (F, IDA)
  GO:0001228 DNA-binding transcription activator activity, RNA polymerase II-specific (F, IDA)

CATH classification: 1.10.565.10

Radius of gyration: 22.07 Å; Cα contacts (8 Å, |Δi|>4): 576; chains: 4; bounding box: 54×56×52 Å

B-factor: mean 32.31, std 6.26, range [15.35, 58.73]

Organism: Homo sapiens (NCBI:txid9606)

Sequence (461 aa):
SLALSLTADQMVSALLDAEPPILYSEPFSEASMMGLLTNLADRELVHMINWAKRVPGFVDLTLHDQVHLLECAWLEILMIGLVWRSMEHPGKLLFAPNLLLDRNQGKCVEGMVEIFDMLLATSSRFRMMNLQGEEFVCLKSIILLNSGVYTFLSTLKSLEEKDHIHRVLDKITDTLIHLMAKAGLTLQQQHQRLAQLLLILSHIRHMSNKGMEHLYSMNSLALSLTADQMVSALLDAEPPILYSEYDPTRPFSEASMMGLLTNLADRELVHMINWAKRVPGFVDLTLHDQVHLLECAWLEILMIGLVWRSMEHPGKLLFAPNLLLDRNQGKVEGMVEIFDMLLATSSRFRMMNLQGEEFVCLKSIILLNSGVYTTLKSLEEKDHIHRVLDKITDTLIHLMAKAGLTLQQQHQRLAQLLLILSHIRHMSNKGMEHLYSMKLTSRDFGSWYALTSRDFGSWYA

InterPro domains:
  IPR000536 Nuclear hormone receptor, ligand-binding domain [PF00104] (337-530)
  IPR000536 Nuclear hormone receptor, ligand-binding domain [PS51843] (311-547)
  IPR000536 Nuclear hormone receptor, ligand-binding domain [SM00430] (348-518)
  IPR001292 Estrogen receptor [PIRSF500101] (1-591)
  IPR001292 Estrogen receptor [PR00543] (6-24)
  IPR001292 Estrogen receptor [PR00543] (26-43)
  IPR001292 Estrogen receptor [PR00543] (45-62)
  IPR001292 Estrogen receptor [PR00543] (70-85)
  IPR001292 Estrogen receptor [PR00543] (97-111)
  IPR001292 Estrogen receptor [PR00543] (115-131)
  IPR001292 Estrogen receptor [PR00543] (132-151)
  IPR001292 Estrogen receptor [PR00543] (153-172)
  IPR001628 Zinc finger, nuclear hormone receptor-type [PF00105] (184-252)
  IPR001628 Zinc finger, nuclear hormone receptor-type [PR00047] (185-201)
  IPR001628 Zinc finger, nuclear hormone receptor-type [PR00047] (201-216)
  IPR001628 Zinc finger, nuclear hormone receptor-type [PR00047] (234-242)
  IPR001628 Zinc finger, nuclear hormone receptor-type [PR00047] (242-250)
  IPR001628 Zinc finger, nuclear hormone receptor-type [PS00031] (185-211)
  IPR001628 Zinc finger, nuclear hormone receptor-type [PS51030] (182-257)
  IPR001628 Zinc finger, nuclear hormone receptor-type [SM00399] (182-253)